Protein AF-0000000076350964 (afdb_homodimer)

Solvent-accessible surface area (backbone atoms only — not comparable to full-atom values): 32636 Å² total; per-residue (Å²): 133,55,27,36,36,35,32,26,42,93,86,40,68,57,58,50,53,31,48,52,53,33,46,73,72,68,48,50,73,46,76,44,36,49,36,33,38,33,79,59,25,40,39,43,32,34,58,46,63,89,16,63,32,38,46,40,35,49,99,55,73,46,49,50,74,41,46,47,18,36,36,52,65,52,48,44,69,62,42,70,72,82,85,52,54,69,58,60,42,51,43,30,43,42,16,29,48,27,35,54,51,16,48,60,70,46,52,95,50,50,51,40,29,45,66,67,39,38,58,60,41,55,20,52,48,29,46,52,30,47,33,25,59,42,67,43,46,57,63,59,36,34,40,28,21,38,46,67,61,52,30,61,71,31,52,94,37,65,22,33,35,39,55,48,41,92,44,34,73,30,88,91,69,41,69,44,69,62,68,75,43,80,44,40,40,87,70,61,48,75,70,39,36,61,22,41,40,36,39,28,54,66,75,70,55,67,33,32,30,44,34,39,32,55,65,90,45,73,49,40,31,32,41,36,57,65,45,76,68,22,66,78,41,52,87,77,43,68,87,50,46,49,59,40,74,45,86,73,54,67,69,57,52,54,26,48,52,49,36,33,57,74,48,60,44,38,33,33,35,28,38,30,33,28,25,82,87,65,49,65,32,49,73,50,58,32,52,72,50,89,55,54,69,50,26,68,67,47,67,46,69,52,52,60,50,50,36,35,56,56,68,64,48,78,126,133,55,28,35,37,36,31,25,43,91,86,41,68,58,57,51,53,30,49,52,54,32,45,74,72,69,48,50,72,46,77,42,37,49,36,32,37,33,80,59,25,40,38,43,33,35,59,45,64,89,17,61,32,39,46,40,34,50,98,56,75,45,46,49,76,40,47,46,19,36,37,52,66,52,50,44,68,62,44,68,71,84,86,52,54,70,59,59,43,51,43,31,43,42,18,29,47,27,36,54,50,16,48,60,69,48,53,94,49,50,52,40,28,45,68,68,36,38,58,59,44,56,20,52,47,30,46,52,31,46,33,26,60,43,66,44,46,57,63,58,35,36,40,28,21,38,48,68,60,52,30,61,72,31,51,94,38,63,24,34,34,41,57,48,41,92,44,35,72,31,90,92,70,41,69,44,66,62,68,75,42,80,43,41,40,87,71,60,47,76,69,41,34,62,22,40,41,39,40,29,55,67,75,71,57,67,34,33,31,45,34,40,33,54,66,90,44,74,50,41,30,30,41,36,56,65,47,76,70,21,65,78,41,53,87,77,45,68,88,52,46,48,58,39,74,44,86,74,55,67,69,57,51,55,26,49,52,49,34,32,58,74,48,59,43,38,33,31,36,28,39,30,34,28,24,82,88,66,50,64,31,50,73,49,59,33,52,71,51,90,56,55,70,50,27,68,69,46,67,47,68,53,53,58,50,51,36,35,56,56,68,64,47,80,128

InterPro domains:
  IPR011761 ATP-grasp fold [PS50975] (128-311)
  IPR026449 ATP-grasp ribosomal peptide maturase, SAV-5884 family [TIGR04187] (4-311)
  IPR048936 MvdD-like, pre-ATP grasp domain [PF21068] (4-116)

Foldseek 3Di:
DAEEEEEADPPDVLVVLLVVVLVVVVHHYDYDALQCPPVQWDDDWDQDPQATWDWTDHVHIDTLVRHAEYEPAHHDQHDDDPPDDPVVRVVRSVCSCCPVLVRNLPRPHHYQARPVLLVQQLFQVVLQVLLVVLPAAAFDKDKDLDLVVVQVVQPAHWWKKADGDPADQDVPRDGDGDDIDIDHSVRRDNVSNVDIIMIGHDAAFQWKWKWKAAALDIWIKTWHAQDPVCRRPVVVCVPRIQIETDDDDPSNSSSVVSSCVVSVHNIWIWMWGQHPVGGTYTRGINSRDDCVVVCVRHVDPPSVSVSCSSVVNDD/DAEEEEEADPPDVLVVLLVVVLVVVVHHYDYDALQCPPVQWDDDWDQDPQATWDWTDHVHIDTLVRHAEYEPAHHDQHDDDPPDDPVVRVVRSVCSCCPVLVRNLPRPHHYQARPVLLVQQLFQVVLQVLLVVLPAAAFDKDKDLDLVVVQVVQPAHWWKKADGDPADQDVPRDGDGDDIDIDHSVRRDNVSNVDIIMIGHDAAFQWKWKWKAAALDIWIKTWGAQDPVCRRPVVVCVPRIQIETDDDDPSNSSSVVSSCVVSVHNIWIWMWGQHPVGGTYTRGINSRDDCVVVCVRHVDPPSVSVSCSSVVNDD

Secondary structure (DSSP, 8-state):
-PEEEEEE-TT-HHHHHHHHHHHHTT-EEEEE-GGGTTTT-EEEEEEETTEEESEEESSSEEEGGGEEEEEEEEPPPP---TTS-HHHHHHHHHHHIIIIIHHHHT--SEEES-HHHHHHHT-HHHHHHHHHHTT-B---EEEES-HHHHHHHHTTS-EEEE--S--EE-GGGPEE-PPPEEE-GGG--GGGGGS-EEEEEPPP-SEEEEEEEETTEEEEEEEE-SSHHHHH-GGG-GGG-EEEE----HHHHHHHHHHHHHHT-SEEEEEEEEPTT--EEEEEEETT---HHHHHHH---HHHHHHHHHHT---/-PEEEEEE-TT-HHHHHHHHHHHHTT-EEEEE-GGGTTTT-EEEEEEETTEEESEEESSSEEEGGGEEEEEEEEPPPP---TTS-HHHHHHHHHHHIIIIIHHHHT--SEEES-HHHHHHHT-HHHHHHHHHHTT-B---EEEES-HHHHHHHHTTS-EEEE--S--EE-GGGPEE-PPPEEE-GGG--GGGGGS-EEEEEPPP-SEEEEEEEETTEEEEEEEE-SSHHHHH-GGG-GGG-EEEE----HHHHHHHHHHHHHHT-SEEEEEEEEPTT--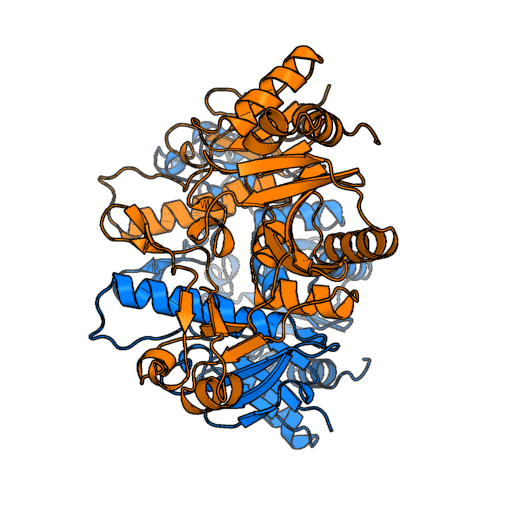EEEEEEETT---HHHHHHH---HHHHHHHHHHT---

Sequence (630 aa):
MGSVLILTGREDLTADAVVEELVKRGETVVRYDTADFPTASRLAASLTGDGWTGPLTGTRTVRLETVKSVWWRRPEEFRTPDDWPGHARALAVSEARSGLLGVLGSLPVRWINHPSRDAAANYKPVQLAVAARCGLCVPRSMITSDPAYARTFMGDDMVVYKGLGGGVLGPGGKRQFLPVVLVSAEQVDDGVSGTAHLFQERVEKAYEVRLTVIGDRMFPVAIHAGSEAALLDWRTDYRSHRYEVASLPPEVEKRVRRLMDELGLFFGALDFAVTPEGRWVFFEVNPNGQWHWLAVRAGVPLVEAMADALQGVAAMGSVLILTGREDLTADAVVEELVKRGETVVRYDTADFPTASRLAASLTGDGWTGPLTGTRTVRLETVKSVWWRRPEEFRTPDDWPGHARALAVSEARSGLLGVLGSLPVRWINHPSRDAAANYKPVQLAVAARCGLCVPRSMITSDPAYARTFMGDDMVVYKGLGGGVLGPGGKRQFLPVVLVSAEQVDDGVSGTAHLFQERVEKAYEVRLTVIGDRMFPVAIHAGSEAALLDWRTDYRSHRYEVASLPPEVEKRVRRLMDELGLFFGALDFAVTPEGRWVFFEVNPNGQWHWLAVRAGVPLVEAMADALQGVAA

Radius of gyration: 25.62 Å; Cα contacts (8 Å, |Δi|>4): 1399; chains: 2; bounding box: 67×74×56 Å

Organism: Streptomyces venezuelae (NCBI:txid54571)

Nearest PDB structures (foldseek):
  9bou-assembly1_A  TM=9.031E-01  e=3.757E-29  Streptomyces coelicolor A3(2)
  5ig9-assembly1_A  TM=8.545E-01  e=1.302E-29  Microcystis aeruginosa MRC
  5ig9-assembly1_B  TM=8.689E-01  e=1.841E-28  Microcystis aeruginosa MRC
  5ig9-assembly3_E  TM=8.505E-01  e=6.381E-29  Microcystis aeruginosa MRC
  5ig9-assembly4_G  TM=8.439E-01  e=4.226E-29  Microcystis aeruginosa MRC

Structure (mmCIF, N/CA/C/O backbone):
data_AF-0000000076350964-model_v1
#
loop_
_entity.id
_entity.type
_entity.pdbx_description
1 polymer 'ATP-grasp domain-containing protein'
#
loop_
_atom_site.group_PDB
_atom_site.id
_atom_site.type_symbol
_atom_site.label_atom_id
_atom_site.label_alt_id
_atom_site.label_comp_id
_atom_site.label_asym_id
_atom_site.label_entity_id
_atom_site.label_seq_id
_atom_site.pdbx_PDB_ins_code
_atom_site.Cartn_x
_atom_site.Cartn_y
_atom_site.Cartn_z
_atom_site.occupancy
_atom_site.B_iso_or_equiv
_atom_site.auth_seq_id
_atom_site.auth_comp_id
_atom_site.auth_asym_id
_atom_site.auth_atom_id
_atom_site.pdbx_PDB_model_num
ATOM 1 N N . MET A 1 1 ? -28.703 -8.211 -11.016 1 67.69 1 MET A N 1
ATOM 2 C CA . MET A 1 1 ? -28.297 -6.918 -10.492 1 67.69 1 MET A CA 1
ATOM 3 C C . MET A 1 1 ? -27.094 -7.07 -9.555 1 67.69 1 MET A C 1
ATOM 5 O O . MET A 1 1 ? -26.969 -8.094 -8.875 1 67.69 1 MET A O 1
ATOM 9 N N . GLY A 1 2 ? -25.938 -6.285 -9.664 1 90.56 2 GLY A N 1
ATOM 10 C CA . GLY A 1 2 ? -24.703 -6.488 -8.93 1 90.56 2 GLY A CA 1
ATOM 11 C C . GLY A 1 2 ? -24.797 -6.105 -7.465 1 90.56 2 GLY A C 1
ATOM 12 O O . GLY A 1 2 ? -25.75 -5.422 -7.059 1 90.56 2 GLY A O 1
ATOM 13 N N . SER A 1 3 ? -24.156 -6.758 -6.598 1 96.88 3 SER A N 1
ATOM 14 C CA . SER A 1 3 ? -24.156 -6.516 -5.16 1 96.88 3 SER A CA 1
ATOM 15 C C . SER A 1 3 ? -23.125 -5.465 -4.766 1 96.88 3 SER A C 1
ATOM 17 O O . SER A 1 3 ? -22.078 -5.363 -5.387 1 96.88 3 SER A O 1
ATOM 19 N N . VAL A 1 4 ? -23.562 -4.645 -3.777 1 98.25 4 VAL A N 1
ATOM 20 C CA . VAL A 1 4 ? -22.625 -3.75 -3.113 1 98.25 4 VAL A CA 1
ATOM 21 C C . VAL A 1 4 ? -22 -4.453 -1.906 1 98.25 4 VAL A C 1
ATOM 23 O O . VAL A 1 4 ? -22.719 -4.957 -1.039 1 98.25 4 VAL A O 1
ATOM 26 N N . LEU A 1 5 ? -20.703 -4.555 -1.91 1 98.5 5 LEU A N 1
ATOM 27 C CA . LEU A 1 5 ? -20 -5.16 -0.792 1 98.5 5 LEU A CA 1
ATOM 28 C C . LEU A 1 5 ? -19.391 -4.09 0.112 1 98.5 5 LEU A C 1
ATOM 30 O O . LEU A 1 5 ? -18.609 -3.25 -0.347 1 98.5 5 LEU A O 1
ATOM 34 N N . ILE A 1 6 ? -19.75 -4.066 1.392 1 98.44 6 ILE A N 1
ATOM 35 C CA . ILE A 1 6 ? -19.25 -3.096 2.359 1 98.44 6 ILE A CA 1
ATOM 36 C C . ILE A 1 6 ? -18.375 -3.799 3.398 1 98.44 6 ILE A C 1
ATOM 38 O O . ILE A 1 6 ? -18.859 -4.637 4.16 1 98.44 6 ILE A O 1
ATOM 42 N N . LEU A 1 7 ? -17.125 -3.488 3.408 1 98.31 7 LEU A N 1
ATOM 43 C CA . LEU A 1 7 ? -16.172 -4.086 4.336 1 98.31 7 LEU A CA 1
ATOM 44 C C . LEU A 1 7 ? -16.016 -3.232 5.59 1 98.31 7 LEU A C 1
ATOM 46 O O . LEU A 1 7 ? -15.328 -2.209 5.57 1 98.31 7 LEU A O 1
ATOM 50 N N . THR A 1 8 ? -16.625 -3.617 6.652 1 97.69 8 THR A N 1
ATOM 51 C CA . THR A 1 8 ? -16.594 -2.865 7.902 1 97.69 8 THR A CA 1
ATOM 52 C C . THR A 1 8 ? -17 -3.75 9.078 1 97.69 8 THR A C 1
ATOM 54 O O . THR A 1 8 ? -17.547 -4.836 8.883 1 97.69 8 THR A O 1
ATOM 57 N N . GLY A 1 9 ? -16.672 -3.27 10.25 1 94.62 9 GLY A N 1
ATOM 58 C CA . GLY A 1 9 ? -17.078 -3.971 11.461 1 94.62 9 GLY A CA 1
ATOM 59 C C . GLY A 1 9 ? -18.562 -3.84 11.75 1 94.62 9 GLY A C 1
ATOM 60 O O . GLY A 1 9 ? -19.266 -3.08 11.086 1 94.62 9 GLY A O 1
ATOM 61 N N . ARG A 1 10 ? -18.969 -4.5 12.828 1 90.38 10 ARG A N 1
ATOM 62 C CA . ARG A 1 10 ? -20.375 -4.605 13.148 1 90.38 10 ARG A CA 1
ATOM 63 C C . ARG A 1 10 ? -20.906 -3.303 13.742 1 90.38 10 ARG A C 1
ATOM 65 O O . ARG A 1 10 ? -22.078 -2.967 13.57 1 90.38 10 ARG A O 1
ATOM 72 N N . GLU A 1 11 ? -20.031 -2.607 14.375 1 92.06 11 GLU A N 1
ATOM 73 C CA . GLU A 1 11 ? -20.469 -1.414 15.094 1 92.06 11 GLU A CA 1
ATOM 74 C C . GLU A 1 11 ? -20.094 -0.146 14.328 1 92.06 11 GLU A C 1
ATOM 76 O O . GLU A 1 11 ? -19.547 0.797 14.906 1 92.06 11 GLU A O 1
ATOM 81 N N . ASP A 1 12 ? -20.438 -0.09 13.086 1 94.75 12 ASP A N 1
ATOM 82 C CA . ASP A 1 12 ? -20.156 1.08 12.258 1 94.75 12 ASP A CA 1
ATOM 83 C C . ASP A 1 12 ? -21.438 1.807 11.883 1 94.75 12 ASP A C 1
ATOM 85 O O . ASP A 1 12 ? -22.094 1.46 10.891 1 94.75 12 ASP A O 1
ATOM 89 N N . LEU A 1 13 ? -21.781 2.873 12.594 1 93.56 13 LEU A N 1
ATOM 90 C CA . LEU A 1 13 ? -23.031 3.602 12.438 1 93.56 13 LEU A CA 1
ATOM 91 C C . LEU A 1 13 ? -23.094 4.285 11.07 1 93.56 13 LEU A C 1
ATOM 93 O O . LEU A 1 13 ? -24.172 4.414 10.492 1 93.56 13 LEU A O 1
ATOM 97 N N . THR A 1 14 ? -21.969 4.77 10.641 1 95.56 14 THR A N 1
ATOM 98 C CA . THR A 1 14 ? -21.922 5.391 9.32 1 95.56 14 THR A CA 1
ATOM 99 C C . THR A 1 14 ? -22.328 4.395 8.242 1 95.56 14 THR A C 1
ATOM 101 O O . THR A 1 14 ? -23.156 4.703 7.383 1 95.56 14 THR A O 1
ATOM 104 N N . ALA A 1 15 ? -21.797 3.197 8.297 1 97.25 15 ALA A N 1
ATOM 105 C CA . ALA A 1 15 ? -22.141 2.15 7.336 1 97.25 15 ALA A CA 1
ATOM 106 C C . ALA A 1 15 ? -23.625 1.769 7.441 1 97.25 15 ALA A C 1
ATOM 108 O O . ALA A 1 15 ? -24.266 1.493 6.43 1 97.25 15 ALA A O 1
ATOM 109 N N . ASP A 1 16 ? -24.156 1.762 8.68 1 97.12 16 ASP A N 1
ATOM 110 C CA . ASP A 1 16 ? -25.562 1.453 8.875 1 97.12 16 ASP A CA 1
ATOM 111 C C . ASP A 1 16 ? -26.453 2.398 8.062 1 97.12 16 ASP A C 1
ATOM 113 O O . ASP A 1 16 ? -27.391 1.96 7.395 1 97.12 16 ASP A O 1
ATOM 117 N N . ALA A 1 17 ? -26.125 3.652 8.156 1 97.12 17 ALA A N 1
ATOM 118 C CA . ALA A 1 17 ? -26.922 4.66 7.465 1 97.12 17 ALA A CA 1
ATOM 119 C C . ALA A 1 17 ? -26.859 4.469 5.953 1 97.12 17 ALA A C 1
ATOM 121 O O . ALA A 1 17 ? -27.891 4.574 5.266 1 97.12 17 ALA A O 1
ATOM 122 N N . VAL A 1 18 ? -25.703 4.16 5.422 1 98.19 18 VAL A N 1
ATOM 123 C CA . VAL A 1 18 ? -25.547 3.984 3.982 1 98.19 18 VAL A CA 1
ATOM 124 C C . VAL A 1 18 ? -26.234 2.701 3.533 1 98.19 18 VAL A C 1
ATOM 126 O O . VAL A 1 18 ? -26.875 2.674 2.482 1 98.19 18 VAL A O 1
ATOM 129 N N . VAL A 1 19 ? -26.141 1.615 4.324 1 97.88 19 VAL A N 1
ATOM 130 C CA . VAL A 1 19 ? -26.797 0.353 4.02 1 97.88 19 VAL A CA 1
ATOM 131 C C . VAL A 1 19 ? -28.312 0.569 3.943 1 97.88 19 VAL A C 1
ATOM 133 O O . VAL A 1 19 ? -28.953 0.115 3 1 97.88 19 VAL A O 1
ATOM 136 N N . GLU A 1 20 ? -28.812 1.251 4.945 1 97.94 20 GLU A N 1
ATOM 137 C CA . GLU A 1 20 ? -30.25 1.531 4.969 1 97.94 20 GLU A CA 1
ATOM 138 C C . GLU A 1 20 ? -30.688 2.275 3.709 1 97.94 20 GLU A C 1
ATOM 140 O O . GLU A 1 20 ? -31.703 1.93 3.098 1 97.94 20 GLU A O 1
ATOM 145 N N . GLU A 1 21 ? -29.953 3.277 3.332 1 98.06 21 GLU A N 1
ATOM 146 C CA . GLU A 1 21 ? -30.266 4.059 2.139 1 98.06 21 GLU A CA 1
ATOM 147 C C . GLU A 1 21 ? -30.203 3.195 0.882 1 98.06 21 GLU A C 1
ATOM 149 O O . GLU A 1 21 ? -31.094 3.275 0.029 1 98.06 21 GLU A O 1
ATOM 154 N N . LEU A 1 22 ? -29.203 2.336 0.747 1 98.19 22 LEU A N 1
ATOM 155 C CA . LEU A 1 22 ? -29.047 1.466 -0.412 1 98.19 22 LEU A CA 1
ATOM 156 C C . LEU A 1 22 ? -30.188 0.46 -0.499 1 98.19 22 LEU A C 1
ATOM 158 O O . LEU A 1 22 ? -30.734 0.215 -1.583 1 98.19 22 LEU A O 1
ATOM 162 N N . VAL A 1 23 ? -30.531 -0.095 0.647 1 97.81 23 VAL A N 1
ATOM 163 C CA . VAL A 1 23 ? -31.609 -1.073 0.694 1 97.81 23 VAL A CA 1
ATOM 164 C C . VAL A 1 23 ? -32.938 -0.406 0.309 1 97.81 23 VAL A C 1
ATOM 166 O O . VAL A 1 23 ? -33.719 -0.966 -0.458 1 97.81 23 VAL A O 1
ATOM 169 N N . LYS A 1 24 ? -33.125 0.736 0.853 1 97.81 24 LYS A N 1
ATOM 170 C CA . LYS A 1 24 ? -34.312 1.517 0.491 1 97.81 24 LYS A CA 1
ATOM 171 C C . LYS A 1 24 ? -34.406 1.716 -1.02 1 97.81 24 LYS A C 1
ATOM 173 O O . LYS A 1 24 ? -35.5 1.733 -1.587 1 97.81 24 LYS A O 1
ATOM 178 N N . ARG A 1 25 ? -33.312 1.861 -1.646 1 97.06 25 ARG A N 1
ATOM 179 C CA . ARG A 1 25 ? -33.25 2.105 -3.084 1 97.06 25 ARG A CA 1
ATOM 180 C C . ARG A 1 25 ? -33.312 0.798 -3.865 1 97.06 25 ARG A C 1
ATOM 182 O O . ARG A 1 25 ? -33.219 0.798 -5.094 1 97.06 25 ARG A O 1
ATOM 189 N N . GLY A 1 26 ? -33.344 -0.32 -3.223 1 96.5 26 GLY A N 1
ATOM 190 C CA . GLY A 1 26 ? -33.531 -1.604 -3.877 1 96.5 26 GLY A CA 1
ATOM 191 C C . GLY A 1 26 ? -32.25 -2.32 -4.191 1 96.5 26 GLY A C 1
ATOM 192 O O . GLY A 1 26 ? -32.219 -3.287 -4.953 1 96.5 26 GLY A O 1
ATOM 193 N N . GLU A 1 27 ? -31.141 -1.86 -3.604 1 96.5 27 GLU A N 1
ATOM 194 C CA . GLU A 1 27 ? -29.859 -2.48 -3.863 1 96.5 27 GLU A CA 1
ATOM 195 C C . GLU A 1 27 ? -29.656 -3.723 -3 1 96.5 27 GLU A C 1
ATOM 197 O O . GLU A 1 27 ? -30.156 -3.791 -1.876 1 96.5 27 GLU A O 1
ATOM 202 N N . THR A 1 28 ? -28.969 -4.703 -3.543 1 97 28 THR A N 1
ATOM 203 C CA . THR A 1 28 ? -28.469 -5.82 -2.75 1 97 28 THR A CA 1
ATOM 204 C C . THR A 1 28 ? -27.141 -5.461 -2.082 1 97 28 THR A C 1
ATOM 206 O O . THR A 1 28 ? -26.172 -5.137 -2.762 1 97 28 THR A O 1
ATOM 209 N N . VAL A 1 29 ? -27.156 -5.5 -0.742 1 97.62 29 VAL A N 1
ATOM 210 C CA . VAL A 1 29 ? -25.984 -5.094 0.022 1 97.62 29 VAL A CA 1
ATOM 211 C C . VAL A 1 29 ? -25.5 -6.262 0.883 1 97.62 29 VAL A C 1
ATOM 213 O O . VAL A 1 29 ? -26.312 -6.953 1.51 1 97.62 29 VAL A O 1
ATOM 216 N N . VAL A 1 30 ? -24.219 -6.504 0.843 1 97.56 30 VAL A N 1
ATOM 217 C CA . VAL A 1 30 ? -23.594 -7.461 1.745 1 97.56 30 VAL A CA 1
ATOM 218 C C . VAL A 1 30 ? -22.547 -6.758 2.604 1 97.56 30 VAL A C 1
ATOM 220 O O . VAL A 1 30 ? -21.578 -6.203 2.08 1 97.56 30 VAL A O 1
ATOM 223 N N . ARG A 1 31 ? -22.766 -6.727 3.889 1 97.25 31 ARG A N 1
ATOM 224 C CA . ARG A 1 31 ? -21.781 -6.266 4.852 1 97.25 31 ARG A CA 1
ATOM 225 C C . ARG A 1 31 ? -20.875 -7.406 5.301 1 97.25 31 ARG A C 1
ATOM 227 O O . ARG A 1 31 ? -21.344 -8.5 5.613 1 97.25 31 ARG A O 1
ATOM 234 N N . TYR A 1 32 ? -19.578 -7.203 5.273 1 97.69 32 TYR A N 1
ATOM 235 C CA . TYR A 1 32 ? -18.625 -8.242 5.617 1 97.69 32 TYR A CA 1
ATOM 236 C C . TYR A 1 32 ? -17.484 -7.684 6.477 1 97.69 32 TYR A C 1
ATOM 238 O O . TYR A 1 32 ? -16.938 -6.625 6.176 1 97.69 32 TYR A O 1
ATOM 246 N N . ASP A 1 33 ? -17.172 -8.352 7.582 1 97.38 33 ASP A N 1
ATOM 247 C CA . ASP A 1 33 ? -16.047 -8.016 8.445 1 97.38 33 ASP A CA 1
ATOM 248 C C . ASP A 1 33 ? -14.906 -9.023 8.281 1 97.38 33 ASP A C 1
ATOM 250 O O . ASP A 1 33 ? -15.094 -10.219 8.5 1 97.38 33 ASP A O 1
ATOM 254 N N . THR A 1 34 ? -13.703 -8.57 7.977 1 96.19 34 THR A N 1
ATOM 255 C CA . THR A 1 34 ? -12.555 -9.445 7.777 1 96.19 34 THR A CA 1
ATOM 256 C C . THR A 1 34 ? -12.242 -10.227 9.047 1 96.19 34 THR A C 1
ATOM 258 O O . THR A 1 34 ? -11.68 -11.32 8.984 1 96.19 34 THR A O 1
ATOM 261 N N . ALA A 1 35 ? -12.648 -9.703 10.188 1 94.75 35 ALA A N 1
ATOM 262 C CA . ALA A 1 35 ? -12.422 -10.383 11.461 1 94.75 35 ALA A CA 1
ATOM 263 C C . ALA A 1 35 ? -13.148 -11.727 11.5 1 94.75 35 ALA A C 1
ATOM 265 O O . ALA A 1 35 ? -12.82 -12.602 12.305 1 94.75 35 ALA A O 1
ATOM 266 N N . ASP A 1 36 ? -14.141 -11.844 10.641 1 95.44 36 ASP A N 1
ATOM 267 C CA . ASP A 1 36 ? -14.906 -13.078 10.594 1 95.44 36 ASP A CA 1
ATOM 268 C C . ASP A 1 36 ? -14.117 -14.188 9.898 1 95.44 36 ASP A C 1
ATOM 270 O O . ASP A 1 36 ? -14.469 -15.367 10.008 1 95.44 36 ASP A O 1
ATOM 274 N N . PHE A 1 37 ? -13.125 -13.836 9.156 1 95.94 37 PHE A N 1
ATOM 275 C CA . PHE A 1 37 ? -12.344 -14.805 8.406 1 95.94 37 PHE A CA 1
ATOM 276 C C . PHE A 1 37 ? -11.148 -15.281 9.219 1 95.94 37 PHE A C 1
ATOM 278 O O . PHE A 1 37 ? -10.398 -14.469 9.766 1 95.94 37 PHE A O 1
ATOM 285 N N . PRO A 1 38 ? -10.891 -16.516 9.359 1 92.25 38 PRO A N 1
ATOM 286 C CA . PRO A 1 38 ? -11.633 -17.609 8.711 1 92.25 38 PRO A CA 1
ATOM 287 C C . PRO A 1 38 ? -12.609 -18.312 9.656 1 92.25 38 PRO A C 1
ATOM 289 O O . PRO A 1 38 ? -13.273 -19.266 9.266 1 92.25 38 PRO A O 1
ATOM 292 N N . THR A 1 39 ? -12.719 -17.812 10.844 1 90.62 39 THR A N 1
ATOM 293 C CA . THR A 1 39 ? -13.406 -18.578 11.883 1 90.62 39 THR A CA 1
ATOM 294 C C . THR A 1 39 ? -14.914 -18.547 11.664 1 90.62 39 THR A C 1
ATOM 296 O O . THR A 1 39 ? -15.602 -19.547 11.898 1 90.62 39 THR A O 1
ATOM 299 N N . ALA A 1 40 ? -15.438 -17.453 11.188 1 94 40 ALA A N 1
ATOM 300 C CA . ALA A 1 40 ? -16.875 -17.312 11.023 1 94 40 ALA A CA 1
ATOM 301 C C . ALA A 1 40 ? -17.25 -17.031 9.57 1 94 40 ALA A C 1
ATOM 303 O O . ALA A 1 40 ? -18.359 -16.578 9.281 1 94 40 ALA A O 1
ATOM 304 N N . SER A 1 41 ? -16.344 -17.203 8.68 1 96.5 41 SER A N 1
ATOM 305 C CA . SER A 1 41 ? -16.594 -17.031 7.25 1 96.5 41 SER A CA 1
ATOM 306 C C . SER A 1 41 ? -15.68 -17.938 6.426 1 96.5 41 SER A C 1
ATOM 308 O O . SER A 1 41 ? -14.727 -18.516 6.953 1 96.5 41 SER A O 1
ATOM 310 N N . ARG A 1 42 ? -16.031 -18.141 5.145 1 97.19 42 ARG A N 1
ATOM 311 C CA . ARG A 1 42 ? -15.289 -18.984 4.223 1 97.19 42 ARG A CA 1
ATOM 312 C C . ARG A 1 42 ? -15.156 -18.328 2.854 1 97.19 42 ARG A C 1
ATOM 314 O O . ARG A 1 42 ? -16.031 -17.562 2.441 1 97.19 42 ARG A O 1
ATOM 321 N N . LEU A 1 43 ? -14.094 -18.609 2.271 1 98.56 43 LEU A N 1
ATOM 322 C CA . LEU A 1 43 ? -13.836 -18.172 0.903 1 98.56 43 LEU A CA 1
ATOM 323 C C . LEU A 1 43 ? -13.578 -19.375 -0.007 1 98.56 43 LEU A C 1
ATOM 325 O O . LEU A 1 43 ? -12.859 -20.312 0.372 1 98.56 43 LEU A O 1
ATOM 329 N N . ALA A 1 44 ? -14.156 -19.391 -1.112 1 98.62 44 ALA A N 1
ATOM 330 C CA . ALA A 1 44 ? -13.836 -20.328 -2.191 1 98.62 44 ALA A CA 1
ATOM 331 C C . ALA A 1 44 ? -13.797 -19.609 -3.539 1 98.62 44 ALA A C 1
ATOM 333 O O . ALA A 1 44 ? -14.82 -19.484 -4.215 1 98.62 44 ALA A O 1
ATOM 334 N N . ALA A 1 45 ? -12.664 -19.219 -3.941 1 98.75 45 ALA A N 1
ATOM 335 C CA . ALA A 1 45 ? -12.484 -18.406 -5.145 1 98.75 45 ALA A CA 1
ATOM 336 C C . ALA A 1 45 ? -11.703 -19.172 -6.207 1 98.75 45 ALA A C 1
ATOM 338 O O . ALA A 1 45 ? -10.594 -19.641 -5.949 1 98.75 45 ALA A O 1
ATOM 339 N N . SER A 1 46 ? -12.234 -19.281 -7.332 1 98.56 46 SER A N 1
ATOM 340 C CA . SER A 1 46 ? -11.57 -19.875 -8.492 1 98.56 46 SER A CA 1
ATOM 341 C C . SER A 1 46 ? -11.172 -18.812 -9.5 1 98.56 46 SER A C 1
ATOM 343 O O . SER A 1 46 ? -11.914 -17.859 -9.734 1 98.56 46 SER A O 1
ATOM 345 N N . LEU A 1 47 ? -10.031 -19.016 -10.055 1 98.12 47 LEU A N 1
ATOM 346 C CA . LEU A 1 47 ? -9.539 -18.031 -11.023 1 98.12 47 LEU A CA 1
ATOM 347 C C . LEU A 1 47 ? -10.102 -18.297 -12.414 1 98.12 47 LEU A C 1
ATOM 349 O O . LEU A 1 47 ? -10.055 -19.438 -12.891 1 98.12 47 LEU A O 1
ATOM 353 N N . THR A 1 48 ? -10.641 -17.297 -13.078 1 94.06 48 THR A N 1
ATOM 354 C CA . THR A 1 48 ? -11.109 -17.312 -14.461 1 94.06 48 THR A CA 1
ATOM 355 C C . THR A 1 48 ? -10.414 -16.234 -15.281 1 94.06 48 THR A C 1
ATOM 357 O O . THR A 1 48 ? -9.562 -15.5 -14.766 1 94.06 48 THR A O 1
ATOM 360 N N . GLY A 1 49 ? -10.68 -16.109 -16.516 1 91.56 49 GLY A N 1
ATOM 361 C CA . GLY A 1 49 ? -10.125 -15.062 -17.359 1 91.56 49 GLY A CA 1
ATOM 362 C C . GLY A 1 49 ? -10.508 -13.664 -16.922 1 91.56 49 GLY A C 1
ATOM 363 O O . GLY A 1 49 ? -9.812 -12.695 -17.219 1 91.56 49 GLY A O 1
ATOM 364 N N . ASP A 1 50 ? -11.578 -13.555 -16.141 1 90.62 50 ASP A N 1
ATOM 365 C CA . ASP A 1 50 ? -12.086 -12.258 -15.719 1 90.62 50 ASP A CA 1
ATOM 366 C C . ASP A 1 50 ? -11.703 -11.969 -14.266 1 90.62 50 ASP A C 1
ATOM 368 O O . ASP A 1 50 ? -12.039 -10.906 -13.734 1 90.62 50 ASP A O 1
ATOM 372 N N . GLY A 1 51 ? -10.992 -12.961 -13.734 1 95.38 51 GLY A N 1
ATOM 373 C CA . GLY A 1 51 ? -10.617 -12.789 -12.344 1 95.38 51 GLY A CA 1
ATOM 374 C C . GLY A 1 51 ? -11.18 -13.859 -11.438 1 95.38 51 GLY A C 1
ATOM 375 O O . GLY A 1 51 ? -11.492 -14.961 -11.891 1 95.38 51 GLY A O 1
ATOM 376 N N . TRP A 1 52 ? -11.258 -13.57 -10.18 1 98.19 52 TRP A N 1
ATOM 377 C CA . TRP A 1 52 ? -11.703 -14.539 -9.18 1 98.19 52 TRP A CA 1
ATOM 378 C C . TRP A 1 52 ? -13.227 -14.602 -9.117 1 98.19 52 TRP A C 1
ATOM 380 O O . TRP A 1 52 ? -13.891 -13.562 -9.07 1 98.19 52 TRP A O 1
ATOM 390 N N . THR A 1 53 ? -13.719 -15.82 -9.117 1 98.25 53 THR A N 1
ATOM 391 C CA . THR A 1 53 ? -15.156 -16.062 -9 1 98.25 53 THR A CA 1
ATOM 392 C C . THR A 1 53 ? -15.445 -17.094 -7.914 1 98.25 53 THR A C 1
ATOM 394 O O . THR A 1 53 ? -14.602 -17.953 -7.625 1 98.25 53 THR A O 1
ATOM 397 N N . GLY A 1 54 ? -16.594 -17 -7.32 1 98.31 54 GLY A N 1
ATOM 398 C CA . GLY A 1 54 ? -17 -17.953 -6.293 1 98.31 54 GLY A CA 1
ATOM 399 C C . GLY A 1 54 ? -17.578 -17.281 -5.062 1 98.31 54 GLY A C 1
ATOM 400 O O . GLY A 1 54 ? -17.719 -16.062 -5.02 1 98.31 54 GLY A O 1
ATOM 401 N N . PRO A 1 55 ? -17.891 -18.062 -4.074 1 98.44 55 PRO A N 1
ATOM 402 C CA . PRO A 1 55 ? -18.609 -17.531 -2.916 1 98.44 55 PRO A CA 1
ATOM 403 C C . PRO A 1 55 ? -17.688 -17.016 -1.817 1 98.44 55 PRO A C 1
ATOM 405 O O . PRO A 1 55 ? -16.641 -17.625 -1.559 1 98.44 55 PRO A O 1
ATOM 408 N N . LEU A 1 56 ? -17.953 -15.93 -1.278 1 98.38 56 LEU A N 1
ATOM 409 C CA . LEU A 1 56 ? -17.547 -15.461 0.043 1 98.38 56 LEU A CA 1
ATOM 410 C C . LEU A 1 56 ? -18.703 -15.57 1.033 1 98.38 56 LEU A C 1
ATOM 412 O O . LEU A 1 56 ? -19.703 -14.867 0.9 1 98.38 56 LEU A O 1
ATOM 416 N N . THR A 1 57 ? -18.5 -16.469 1.976 1 96.88 57 THR A N 1
ATOM 417 C CA . THR A 1 57 ? -19.625 -16.797 2.859 1 96.88 57 THR A CA 1
ATOM 418 C C . THR A 1 57 ? -19.328 -16.328 4.285 1 96.88 57 THR A C 1
ATOM 420 O O . THR A 1 57 ? -18.359 -16.75 4.898 1 96.88 57 THR A O 1
ATOM 423 N N . GLY A 1 58 ? -20.047 -15.406 4.785 1 93.69 58 GLY A N 1
ATOM 424 C CA . GLY A 1 58 ? -20.141 -15.008 6.18 1 93.69 58 GLY A CA 1
ATOM 425 C C . GLY A 1 58 ? -21.531 -15.148 6.754 1 93.69 58 GLY A C 1
ATOM 426 O O . GLY A 1 58 ? -22.141 -16.219 6.648 1 93.69 58 GLY A O 1
ATOM 427 N N . THR A 1 59 ? -22.031 -14.078 7.41 1 90.88 59 THR A N 1
ATOM 428 C CA . THR A 1 59 ? -23.438 -14.07 7.809 1 90.88 59 THR A CA 1
ATOM 429 C C . THR A 1 59 ? -24.344 -14.141 6.586 1 90.88 59 THR A C 1
ATOM 431 O O . THR A 1 59 ? -25.391 -14.781 6.629 1 90.88 59 THR A O 1
ATOM 434 N N . ARG A 1 60 ? -23.875 -13.516 5.562 1 93.31 60 ARG A N 1
ATOM 435 C CA . ARG A 1 60 ? -24.469 -13.633 4.238 1 93.31 60 ARG A CA 1
ATOM 436 C C . ARG A 1 60 ? -23.453 -14.109 3.213 1 93.31 60 ARG A C 1
ATOM 438 O O . ARG A 1 60 ? -22.234 -14.047 3.463 1 93.31 60 ARG A O 1
ATOM 445 N N . THR A 1 61 ? -23.969 -14.656 2.166 1 96.31 61 THR A N 1
ATOM 446 C CA . THR A 1 61 ? -23.094 -15.102 1.096 1 96.31 61 THR A CA 1
ATOM 447 C C . THR A 1 61 ? -23.172 -14.164 -0.103 1 96.31 61 THR A C 1
ATOM 449 O O . THR A 1 61 ? -24.266 -13.719 -0.478 1 96.31 61 THR A O 1
ATOM 452 N N . VAL A 1 62 ? -22.078 -13.812 -0.654 1 97.81 62 VAL A N 1
ATOM 453 C CA . VAL A 1 62 ? -22.031 -13.078 -1.911 1 97.81 62 VAL A CA 1
ATOM 454 C C . VAL A 1 62 ? -21.109 -13.805 -2.896 1 97.81 62 VAL A C 1
ATOM 456 O O . VAL A 1 62 ? -20.094 -14.383 -2.502 1 97.81 62 VAL A O 1
ATOM 459 N N . ARG A 1 63 ? -21.531 -13.844 -4.129 1 98.19 63 ARG A N 1
ATOM 460 C CA . ARG A 1 63 ? -20.641 -14.344 -5.18 1 98.19 63 ARG A CA 1
ATOM 461 C C . ARG A 1 63 ? -19.766 -13.219 -5.73 1 98.19 63 ARG A C 1
ATOM 463 O O . ARG A 1 63 ? -20.266 -12.148 -6.082 1 98.19 63 ARG A O 1
ATOM 470 N N . LEU A 1 64 ? -18.516 -13.469 -5.789 1 98.38 64 LEU A N 1
ATOM 471 C CA . LEU A 1 64 ? -17.547 -12.445 -6.133 1 98.38 64 LEU A CA 1
ATOM 472 C C . LEU A 1 64 ? -17.844 -11.844 -7.5 1 98.38 64 LEU A C 1
ATOM 474 O O . LEU A 1 64 ? -17.688 -10.641 -7.699 1 98.38 64 LEU A O 1
ATOM 478 N N . GLU A 1 65 ? -18.25 -12.617 -8.484 1 97.25 65 GLU A N 1
ATOM 479 C CA . GLU A 1 65 ? -18.5 -12.172 -9.852 1 97.25 65 GLU A CA 1
ATOM 480 C C . GLU A 1 65 ? -19.734 -11.289 -9.93 1 97.25 65 GLU A C 1
ATOM 482 O O . GLU A 1 65 ? -19.984 -10.648 -10.953 1 97.25 65 GLU A O 1
ATOM 487 N N . THR A 1 66 ? -20.547 -11.219 -8.805 1 97.62 66 THR A N 1
ATOM 488 C CA . THR A 1 66 ? -21.75 -10.406 -8.82 1 97.62 66 THR A CA 1
ATOM 489 C C . THR A 1 66 ? -21.516 -9.07 -8.117 1 97.62 66 THR A C 1
ATOM 491 O O . THR A 1 66 ? -22.375 -8.203 -8.125 1 97.62 66 THR A O 1
ATOM 494 N N . VAL A 1 67 ? -20.375 -8.875 -7.543 1 98.06 67 VAL A N 1
ATOM 495 C CA . VAL A 1 67 ? -20.078 -7.637 -6.84 1 98.06 67 VAL A CA 1
ATOM 496 C C . VAL A 1 67 ? -19.859 -6.512 -7.848 1 98.06 67 VAL A C 1
ATOM 498 O O . VAL A 1 67 ? -19.094 -6.664 -8.805 1 98.06 67 VAL A O 1
ATOM 501 N N . LYS A 1 68 ? -20.484 -5.383 -7.641 1 97.5 68 LYS A N 1
ATOM 502 C CA . LYS A 1 68 ? -20.344 -4.285 -8.594 1 97.5 68 LYS A CA 1
ATOM 503 C C . LYS A 1 68 ? -19.516 -3.145 -8 1 97.5 68 LYS A C 1
ATOM 505 O O . LYS A 1 68 ? -18.969 -2.326 -8.734 1 97.5 68 LYS A O 1
ATOM 510 N N . SER A 1 69 ? -19.516 -3.016 -6.672 1 98.25 69 SER A N 1
ATOM 511 C CA . SER A 1 69 ? -18.719 -2.006 -5.98 1 98.25 69 SER A CA 1
ATOM 512 C C . SER A 1 69 ? -18.359 -2.453 -4.566 1 98.25 69 SER A C 1
ATOM 514 O O . SER A 1 69 ? -19.047 -3.309 -3.994 1 98.25 69 SER A O 1
ATOM 516 N N . VAL A 1 70 ? -17.281 -1.938 -4.098 1 98.62 70 VAL A N 1
ATOM 517 C CA . VAL A 1 70 ? -16.812 -2.289 -2.762 1 98.62 70 VAL A CA 1
ATOM 518 C C . VAL A 1 70 ? -16.5 -1.018 -1.979 1 98.62 70 VAL A C 1
ATOM 520 O O . VAL A 1 70 ? -15.805 -0.128 -2.484 1 98.62 70 VAL A O 1
ATOM 523 N N . TRP A 1 71 ? -17.047 -0.869 -0.789 1 98.69 71 TRP A N 1
ATOM 524 C CA . TRP A 1 71 ? -16.688 0.189 0.149 1 98.69 71 TRP A CA 1
ATOM 525 C C . TRP A 1 71 ? -15.734 -0.333 1.219 1 98.69 71 TRP A C 1
ATOM 527 O O . TRP A 1 71 ? -16.141 -1.089 2.105 1 98.69 71 TRP A O 1
ATOM 537 N N . TRP A 1 72 ? -14.445 0.017 1.046 1 98.25 72 TRP A N 1
ATOM 538 C CA . TRP A 1 72 ? -13.469 -0.236 2.094 1 98.25 72 TRP A CA 1
ATOM 539 C C . TRP A 1 72 ? -13.609 0.766 3.234 1 98.25 72 TRP A C 1
ATOM 541 O O . TRP A 1 72 ? -13.109 1.888 3.152 1 98.25 72 TRP A O 1
ATOM 551 N N . ARG A 1 73 ? -14.211 0.311 4.273 1 97.25 73 ARG A N 1
ATOM 552 C CA . ARG A 1 73 ? -14.594 1.25 5.324 1 97.25 73 ARG A CA 1
ATOM 553 C C . ARG A 1 73 ? -13.758 1.034 6.582 1 97.25 73 ARG A C 1
ATOM 555 O O . ARG A 1 73 ? -12.703 1.647 6.746 1 97.25 73 ARG A O 1
ATOM 562 N N . ARG A 1 74 ? -14.062 0.08 7.398 1 95.12 74 ARG A N 1
ATOM 563 C CA . ARG A 1 74 ? -13.336 -0.158 8.641 1 95.12 74 ARG A CA 1
ATOM 564 C C . ARG A 1 74 ? -13.43 -1.62 9.062 1 95.12 74 ARG A C 1
ATOM 566 O O . ARG A 1 74 ? -13.875 -1.925 10.172 1 95.12 74 ARG A O 1
ATOM 573 N N . PRO A 1 75 ? -12.914 -2.475 8.188 1 95.56 75 PRO A N 1
ATOM 574 C CA . PRO A 1 75 ? -12.914 -3.869 8.633 1 95.56 75 PRO A CA 1
ATOM 575 C C . PRO A 1 75 ? -11.953 -4.113 9.797 1 95.56 75 PRO A C 1
ATOM 577 O O . PRO A 1 75 ? -10.945 -3.412 9.93 1 95.56 75 PRO A O 1
ATOM 580 N N . GLU A 1 76 ? -12.289 -4.992 10.617 1 94.19 76 GLU A N 1
ATOM 581 C CA . GLU A 1 76 ? -11.445 -5.332 11.758 1 94.19 76 GLU A CA 1
ATOM 582 C C . GLU A 1 76 ? -10.336 -6.297 11.352 1 94.19 76 GLU A C 1
ATOM 584 O O . GLU A 1 76 ? -10.383 -6.891 10.273 1 94.19 76 GLU A O 1
ATOM 589 N N . GLU A 1 77 ? -9.367 -6.402 12.227 1 91.38 77 GLU A N 1
ATOM 590 C CA . GLU A 1 77 ? -8.25 -7.305 11.984 1 91.38 77 GLU A CA 1
ATOM 591 C C . GLU A 1 77 ? -8.703 -8.766 11.992 1 91.38 77 GLU A C 1
ATOM 593 O O . GLU A 1 77 ? -9.609 -9.133 12.742 1 91.38 77 GLU A O 1
ATOM 598 N N . PHE A 1 78 ? -8.016 -9.555 11.195 1 93.81 78 PHE A N 1
ATOM 599 C CA . PHE A 1 78 ? -8.273 -10.992 11.156 1 93.81 78 PHE A CA 1
ATOM 600 C C . PHE A 1 78 ? -8.117 -11.609 12.539 1 93.81 78 PHE A C 1
ATOM 602 O O . PHE A 1 78 ? -7.195 -11.258 13.281 1 93.81 78 PHE A O 1
ATOM 609 N N . ARG A 1 79 ? -8.992 -12.477 12.859 1 90.38 79 ARG A N 1
ATOM 610 C CA . ARG A 1 79 ? -8.945 -13.117 14.164 1 90.38 79 ARG A CA 1
ATOM 611 C C . ARG A 1 79 ? -8.68 -14.617 14.023 1 90.38 79 ARG A C 1
ATOM 613 O O . ARG A 1 79 ? -9.172 -15.258 13.094 1 90.38 79 ARG A O 1
ATOM 620 N N . THR A 1 80 ? -7.859 -15.117 14.875 1 89.88 80 THR A N 1
ATOM 621 C CA . THR A 1 80 ? -7.582 -16.547 15 1 89.88 80 THR A CA 1
ATOM 622 C C . THR A 1 80 ? -7.957 -17.047 16.391 1 89.88 80 THR A C 1
ATOM 624 O O . THR A 1 80 ? -8.117 -16.266 17.328 1 89.88 80 THR A O 1
ATOM 627 N N . PRO A 1 81 ? -8.094 -18.328 16.516 1 89.44 81 PRO A N 1
ATOM 628 C CA . PRO A 1 81 ? -8.359 -18.859 17.859 1 89.44 81 PRO A CA 1
ATOM 629 C C . PRO A 1 81 ? -7.273 -18.484 18.859 1 89.44 81 PRO A C 1
ATOM 631 O O . PRO A 1 81 ? -6.082 -18.531 18.547 1 89.44 81 PRO A O 1
ATOM 634 N N . ASP A 1 82 ? -7.688 -18.234 20.047 1 87.44 82 ASP A N 1
ATOM 635 C CA . ASP A 1 82 ? -6.785 -17.719 21.078 1 87.44 82 ASP A CA 1
ATOM 636 C C . ASP A 1 82 ? -5.848 -18.828 21.578 1 87.44 82 ASP A C 1
ATOM 638 O O . ASP A 1 82 ? -4.785 -18.531 22.125 1 87.44 82 ASP A O 1
ATOM 642 N N . ASP A 1 83 ? -6.234 -19.984 21.422 1 91.31 83 ASP A N 1
ATOM 643 C CA . ASP A 1 83 ? -5.465 -21.078 21.984 1 91.31 83 ASP A CA 1
ATOM 644 C C . ASP A 1 83 ? -4.34 -21.5 21.047 1 91.31 83 ASP A C 1
ATOM 646 O O . ASP A 1 83 ? -3.525 -22.375 21.391 1 91.31 83 ASP A O 1
ATOM 650 N N . TRP A 1 84 ? -4.27 -20.922 19.859 1 90.06 84 TRP A N 1
ATOM 651 C CA . TRP A 1 84 ? -3.17 -21.219 18.953 1 90.06 84 TRP A CA 1
ATOM 652 C C . TRP A 1 84 ? -1.865 -20.609 19.453 1 90.06 84 TRP A C 1
ATOM 654 O O . TRP A 1 84 ? -1.869 -19.547 20.078 1 90.06 84 TRP A O 1
ATOM 664 N N . PRO A 1 85 ? -0.729 -21.328 19.188 1 88.81 85 PRO A N 1
ATOM 665 C CA . PRO A 1 85 ? 0.564 -20.688 19.453 1 88.81 85 PRO A CA 1
ATOM 666 C C . PRO A 1 85 ? 0.77 -19.406 18.641 1 88.81 85 PRO A C 1
ATOM 668 O O . PRO A 1 85 ? 0.259 -19.297 17.531 1 88.81 85 PRO A O 1
ATOM 671 N N . GLY A 1 86 ? 1.543 -18.484 19.234 1 85.25 86 GLY A N 1
ATOM 672 C CA . GLY A 1 86 ? 1.752 -17.172 18.641 1 85.25 86 GLY A CA 1
ATOM 673 C C . GLY A 1 86 ? 2.209 -17.234 17.203 1 85.25 86 GLY A C 1
ATOM 674 O O . GLY A 1 86 ? 1.676 -16.516 16.344 1 85.25 86 GLY A O 1
ATOM 675 N N . HIS A 1 87 ? 3.127 -18.094 16.906 1 85.88 87 HIS A N 1
ATOM 676 C CA . HIS A 1 87 ? 3.67 -18.172 15.562 1 85.88 87 HIS A CA 1
ATOM 677 C C . HIS A 1 87 ? 2.629 -18.703 14.578 1 85.88 87 HIS A C 1
ATOM 679 O O . HIS A 1 87 ? 2.592 -18.281 13.422 1 85.88 87 HIS A O 1
ATOM 685 N N . ALA A 1 88 ? 1.861 -19.609 15.008 1 87.94 88 ALA A N 1
ATOM 686 C CA . ALA A 1 88 ? 0.797 -20.156 14.172 1 87.94 88 ALA A CA 1
ATOM 687 C C . ALA A 1 88 ? -0.266 -19.109 13.883 1 87.94 88 ALA A C 1
ATOM 689 O O . ALA A 1 88 ? -0.778 -19.016 12.766 1 87.94 88 ALA A O 1
ATOM 690 N N . ARG A 1 89 ? -0.542 -18.297 14.875 1 90.06 89 ARG A N 1
ATOM 691 C CA . ARG A 1 89 ? -1.507 -17.219 14.695 1 90.06 89 ARG A CA 1
ATOM 692 C C . ARG A 1 89 ? -1.001 -16.188 13.688 1 90.06 89 ARG A C 1
ATOM 694 O O . ARG A 1 89 ? -1.742 -15.766 12.797 1 90.06 89 ARG A O 1
ATOM 701 N N . ALA A 1 90 ? 0.267 -15.844 13.836 1 88.69 90 ALA A N 1
ATOM 702 C CA . ALA A 1 90 ? 0.866 -14.852 12.945 1 88.69 90 ALA A CA 1
ATOM 703 C C . ALA A 1 90 ? 0.851 -15.328 11.5 1 88.69 90 ALA A C 1
ATOM 705 O O . ALA A 1 90 ? 0.546 -14.562 10.586 1 88.69 90 ALA A O 1
ATOM 706 N N . LEU A 1 91 ? 1.146 -16.578 11.344 1 90.25 91 LEU A N 1
ATOM 707 C CA . LEU A 1 91 ? 1.142 -17.156 10 1 90.25 91 LEU A CA 1
ATOM 708 C C . LEU A 1 91 ? -0.269 -17.172 9.422 1 90.25 91 LEU A C 1
ATOM 710 O O . LEU A 1 91 ? -0.472 -16.797 8.266 1 90.25 91 LEU A O 1
ATOM 714 N N . ALA A 1 92 ? -1.206 -17.578 10.227 1 92.62 92 ALA A N 1
ATOM 715 C CA . ALA A 1 92 ? -2.594 -17.641 9.773 1 92.62 92 ALA A CA 1
ATOM 716 C C . ALA A 1 92 ? -3.113 -16.266 9.375 1 92.62 92 ALA A C 1
ATOM 718 O O . ALA A 1 92 ? -3.797 -16.125 8.359 1 92.62 92 ALA A O 1
ATOM 719 N N . VAL A 1 93 ? -2.793 -15.312 10.141 1 93.25 93 VAL A N 1
ATOM 720 C CA . VAL A 1 93 ? -3.23 -13.945 9.867 1 93.25 93 VAL A CA 1
ATOM 721 C C . VAL A 1 93 ? -2.578 -13.445 8.578 1 93.25 93 VAL A C 1
ATOM 723 O O . VAL A 1 93 ? -3.238 -12.82 7.742 1 93.25 93 VAL A O 1
ATOM 726 N N . SER A 1 94 ? -1.32 -13.758 8.43 1 93.38 94 SER A N 1
ATOM 727 C CA . SER A 1 94 ? -0.599 -13.359 7.227 1 93.38 94 SER A CA 1
ATOM 728 C C . SER A 1 94 ? -1.217 -13.977 5.98 1 93.38 94 SER A C 1
ATOM 730 O O . SER A 1 94 ? -1.44 -13.289 4.984 1 93.38 94 SER A O 1
ATOM 732 N N . GLU A 1 95 ? -1.501 -15.219 6.062 1 95.38 95 GLU A N 1
ATOM 733 C CA . GLU A 1 95 ? -2.109 -15.93 4.941 1 95.38 95 GLU A CA 1
ATOM 734 C C . GLU A 1 95 ? -3.518 -15.414 4.66 1 95.38 95 GLU A C 1
ATOM 736 O O . GLU A 1 95 ? -3.902 -15.242 3.502 1 95.38 95 GLU A O 1
ATOM 741 N N . ALA A 1 96 ? -4.258 -15.172 5.707 1 96.19 96 ALA A N 1
ATOM 742 C CA . ALA A 1 96 ? -5.609 -14.648 5.566 1 96.19 96 ALA A CA 1
ATOM 743 C C . ALA A 1 96 ? -5.598 -13.281 4.891 1 96.19 96 ALA A C 1
ATOM 745 O O . ALA A 1 96 ? -6.398 -13.016 3.988 1 96.19 96 ALA A O 1
ATOM 746 N N . ARG A 1 97 ? -4.738 -12.5 5.301 1 95.38 97 ARG A N 1
ATOM 747 C CA . ARG A 1 97 ? -4.617 -11.164 4.73 1 95.38 97 ARG A CA 1
ATOM 748 C C . ARG A 1 97 ? -4.262 -11.227 3.25 1 95.38 97 ARG A C 1
ATOM 750 O O . ARG A 1 97 ? -4.957 -10.648 2.414 1 95.38 97 ARG A O 1
ATOM 757 N N . SER A 1 98 ? -3.23 -11.969 2.969 1 96.19 98 SER A N 1
ATOM 758 C CA . SER A 1 98 ? -2.787 -12.094 1.583 1 96.19 98 SER A CA 1
ATOM 759 C C . SER A 1 98 ? -3.867 -12.719 0.711 1 96.19 98 SER A C 1
ATOM 761 O O . SER A 1 98 ? -4.07 -12.305 -0.432 1 96.19 98 SER A O 1
ATOM 763 N N . GLY A 1 99 ? -4.496 -13.664 1.232 1 97.69 99 GLY A N 1
ATOM 764 C CA . GLY A 1 99 ? -5.492 -14.391 0.462 1 97.69 99 GLY A CA 1
ATOM 765 C C . GLY A 1 99 ? -6.785 -13.617 0.282 1 97.69 99 GLY A C 1
ATOM 766 O O . GLY A 1 99 ? -7.184 -13.312 -0.845 1 97.69 99 GLY A O 1
ATOM 767 N N . LEU A 1 100 ? -7.426 -13.305 1.403 1 98.06 100 LEU A N 1
ATOM 768 C CA . LEU A 1 100 ? -8.742 -12.68 1.339 1 98.06 100 LEU A CA 1
ATOM 769 C C . LEU A 1 100 ? -8.648 -11.273 0.757 1 98.06 100 LEU A C 1
ATOM 771 O O . LEU A 1 100 ? -9.375 -10.938 -0.181 1 98.06 100 LEU A O 1
ATOM 775 N N . LEU A 1 101 ? -7.758 -10.492 1.261 1 97.12 101 LEU A N 1
ATOM 776 C CA . LEU A 1 101 ? -7.645 -9.133 0.758 1 97.12 101 LEU A CA 1
ATOM 777 C C . LEU A 1 101 ? -7.055 -9.117 -0.648 1 97.12 101 LEU A C 1
ATOM 779 O O . LEU A 1 101 ? -7.371 -8.227 -1.447 1 97.12 101 LEU A O 1
ATOM 783 N N . GLY A 1 102 ? -6.215 -10.078 -0.936 1 97.88 102 GLY A N 1
ATOM 784 C CA . GLY A 1 102 ? -5.734 -10.203 -2.303 1 97.88 102 GLY A CA 1
ATOM 785 C C . GLY A 1 102 ? -6.844 -10.492 -3.299 1 97.88 102 GLY A C 1
ATOM 786 O O . GLY A 1 102 ? -6.922 -9.859 -4.352 1 97.88 102 GLY A O 1
ATOM 787 N N . VAL A 1 103 ? -7.684 -11.43 -2.969 1 98.5 103 VAL A N 1
ATOM 788 C CA . VAL A 1 103 ? -8.797 -11.797 -3.832 1 98.5 103 VAL A CA 1
ATOM 789 C C . VAL A 1 103 ? -9.742 -10.609 -3.994 1 98.5 103 VAL A C 1
ATOM 791 O O . VAL A 1 103 ? -10.047 -10.195 -5.117 1 98.5 103 VAL A O 1
ATOM 794 N N . LEU A 1 104 ? -10.148 -10.039 -2.881 1 98.19 104 LEU A N 1
ATOM 795 C CA . LEU A 1 104 ? -11.094 -8.93 -2.943 1 98.19 104 LEU A CA 1
ATOM 796 C C . LEU A 1 104 ? -10.469 -7.723 -3.639 1 98.19 104 LEU A C 1
ATOM 798 O O . LEU A 1 104 ? -11.102 -7.098 -4.492 1 98.19 104 LEU A O 1
ATOM 802 N N . GLY A 1 105 ? -9.242 -7.453 -3.301 1 97.31 105 GLY A N 1
ATOM 803 C CA . GLY A 1 105 ? -8.547 -6.297 -3.844 1 97.31 105 GLY A CA 1
ATOM 804 C C . GLY A 1 105 ? -8.32 -6.387 -5.34 1 97.31 105 GLY A C 1
ATOM 805 O O . GLY A 1 105 ? -8 -5.387 -5.984 1 97.31 105 GLY A O 1
ATOM 806 N N . SER A 1 106 ? -8.461 -7.543 -5.902 1 97.31 106 SER A N 1
ATOM 807 C CA . SER A 1 106 ? -8.203 -7.727 -7.328 1 97.31 106 SER A CA 1
ATOM 808 C C . SER A 1 106 ? -9.492 -7.676 -8.133 1 97.31 106 SER A C 1
ATOM 810 O O . SER A 1 106 ? -9.469 -7.77 -9.367 1 97.31 106 SER A O 1
ATOM 812 N N . LEU A 1 107 ? -10.656 -7.52 -7.461 1 96.88 107 LEU A N 1
ATOM 813 C CA . LEU A 1 107 ? -11.914 -7.41 -8.195 1 96.88 107 LEU A CA 1
ATOM 814 C C . LEU A 1 107 ? -11.93 -6.164 -9.078 1 96.88 107 LEU A C 1
ATOM 816 O O . LEU A 1 107 ? -11.617 -5.066 -8.609 1 96.88 107 LEU A O 1
ATOM 820 N N . PRO A 1 108 ? -12.219 -6.352 -10.367 1 94.62 108 PRO A N 1
ATOM 821 C CA . PRO A 1 108 ? -12.227 -5.215 -11.281 1 94.62 108 PRO A CA 1
ATOM 822 C C . PRO A 1 108 ? -13.516 -4.391 -11.195 1 94.62 108 PRO A C 1
ATOM 824 O O . PRO A 1 108 ? -14.219 -4.227 -12.195 1 94.62 108 PRO A O 1
ATOM 827 N N . VAL A 1 109 ? -13.758 -3.869 -10 1 96.5 109 VAL A N 1
ATOM 828 C CA . VAL A 1 109 ? -15 -3.148 -9.711 1 96.5 109 VAL A CA 1
ATOM 829 C C . VAL A 1 109 ? -14.672 -1.776 -9.125 1 96.5 109 VAL A C 1
ATOM 831 O O . VAL A 1 109 ? -13.5 -1.445 -8.914 1 96.5 109 VAL A O 1
ATOM 834 N N . ARG A 1 110 ? -15.734 -0.989 -8.898 1 96.25 110 ARG A N 1
ATOM 835 C CA . ARG A 1 110 ? -15.555 0.311 -8.258 1 96.25 110 ARG A CA 1
ATOM 836 C C . ARG A 1 110 ? -15.227 0.153 -6.781 1 96.25 110 ARG A C 1
ATOM 838 O O . ARG A 1 110 ? -15.938 -0.544 -6.051 1 96.25 110 ARG A O 1
ATOM 845 N N . TRP A 1 111 ? -14.203 0.781 -6.371 1 97.81 111 TRP A N 1
ATOM 846 C CA . TRP A 1 111 ? -13.805 0.793 -4.969 1 97.81 111 TRP A CA 1
ATOM 847 C C . TRP A 1 111 ? -13.922 2.197 -4.379 1 97.81 111 TRP A C 1
ATOM 849 O O . TRP A 1 111 ? -13.602 3.184 -5.047 1 97.81 111 TRP A O 1
ATOM 859 N N . ILE A 1 112 ? -14.289 2.277 -3.066 1 98.19 112 ILE A N 1
ATOM 860 C CA . ILE A 1 112 ? -14.305 3.539 -2.332 1 98.19 112 ILE A CA 1
ATOM 861 C C . ILE A 1 112 ? -13.641 3.35 -0.971 1 98.19 112 ILE A C 1
ATOM 863 O O . ILE A 1 112 ? -14.289 2.936 -0.008 1 98.19 112 ILE A O 1
ATOM 867 N N . ASN A 1 113 ? -12.531 3.686 -0.764 1 98.06 113 ASN A N 1
ATOM 868 C CA . ASN A 1 113 ? -11.414 3.613 -1.695 1 98.06 113 ASN A CA 1
ATOM 869 C C . ASN A 1 113 ? -10.852 2.197 -1.791 1 98.06 113 ASN A C 1
ATOM 871 O O . ASN A 1 113 ? -11.133 1.354 -0.937 1 98.06 113 ASN A O 1
ATOM 875 N N . HIS A 1 114 ? -10.023 1.992 -2.84 1 97.44 114 HIS A N 1
ATOM 876 C CA . HIS A 1 114 ? -9.234 0.763 -2.834 1 97.44 114 HIS A CA 1
ATOM 877 C C . HIS A 1 114 ? -8.258 0.741 -1.664 1 97.44 114 HIS A C 1
ATOM 879 O O . HIS A 1 114 ? -7.594 1.743 -1.385 1 97.44 114 HIS A O 1
ATOM 885 N N . PRO A 1 115 ? -8.078 -0.392 -0.979 1 96.19 115 PRO A N 1
ATOM 886 C CA . PRO A 1 115 ? -7.25 -0.434 0.228 1 96.19 115 PRO A CA 1
ATOM 887 C C . PRO A 1 115 ? -5.801 -0.036 -0.039 1 96.19 115 PRO A C 1
ATOM 889 O O . PRO A 1 115 ? -5.16 0.586 0.813 1 96.19 115 PRO A O 1
ATOM 892 N N . SER A 1 116 ? -5.273 -0.395 -1.141 1 95.06 116 SER A N 1
ATOM 893 C CA . SER A 1 116 ? -3.889 -0.045 -1.45 1 95.06 116 SER A CA 1
ATOM 894 C C . SER A 1 116 ? -3.721 1.464 -1.6 1 95.06 116 SER A C 1
ATOM 896 O O . SER A 1 116 ? -2.715 2.027 -1.164 1 95.06 116 SER A O 1
ATOM 898 N N . ARG A 1 117 ? -4.648 2.148 -2.242 1 96 117 ARG A N 1
ATOM 899 C CA . ARG A 1 117 ? -4.605 3.6 -2.395 1 96 117 ARG A CA 1
ATOM 900 C C . ARG A 1 117 ? -4.852 4.301 -1.062 1 96 117 ARG A C 1
ATOM 902 O O . ARG A 1 117 ? -4.207 5.305 -0.755 1 96 117 ARG A O 1
ATOM 909 N N . ASP A 1 118 ? -5.809 3.727 -0.335 1 96.62 118 ASP A N 1
ATOM 910 C CA . ASP A 1 118 ? -6.09 4.234 1.003 1 96.62 118 ASP A CA 1
ATOM 911 C C . ASP A 1 118 ? -4.836 4.227 1.871 1 96.62 118 ASP A C 1
ATOM 913 O O . ASP A 1 118 ? -4.461 5.25 2.441 1 96.62 118 ASP A O 1
ATOM 917 N N . ALA A 1 119 ? -4.148 3.121 1.836 1 94.44 119 ALA A N 1
ATOM 918 C CA . ALA A 1 119 ? -2.949 2.949 2.652 1 94.44 119 ALA A CA 1
ATOM 919 C C . ALA A 1 119 ? -1.844 3.902 2.207 1 94.44 119 ALA A C 1
ATOM 921 O O . ALA A 1 119 ? -1.194 4.543 3.039 1 94.44 119 ALA A O 1
ATOM 922 N N . ALA A 1 120 ? -1.678 4.008 0.948 1 93.94 120 ALA A N 1
ATOM 923 C CA . ALA A 1 120 ? -0.615 4.852 0.406 1 93.94 120 ALA A CA 1
ATOM 924 C C . ALA A 1 120 ? -0.869 6.324 0.718 1 93.94 120 ALA A C 1
ATOM 926 O O . ALA A 1 120 ? 0.069 7.078 0.979 1 93.94 120 ALA A O 1
ATOM 927 N N . ALA A 1 121 ? -2.113 6.668 0.714 1 95.44 121 ALA A N 1
ATOM 928 C CA . ALA A 1 121 ? -2.477 8.07 0.908 1 95.44 121 ALA A CA 1
ATOM 929 C C . ALA A 1 121 ? -2.496 8.43 2.391 1 95.44 121 ALA A C 1
ATOM 931 O O . ALA A 1 121 ? -2.605 9.609 2.748 1 95.44 121 ALA A O 1
ATOM 932 N N . ASN A 1 122 ? -2.348 7.441 3.215 1 94.38 122 ASN A N 1
ATOM 933 C CA . ASN A 1 122 ? -2.455 7.691 4.648 1 94.38 122 ASN A CA 1
ATOM 934 C C . ASN A 1 122 ? -1.159 8.258 5.219 1 94.38 122 ASN A C 1
ATOM 936 O O . ASN A 1 122 ? -1.105 8.641 6.387 1 94.38 122 ASN A O 1
ATOM 940 N N . TYR A 1 123 ? -0.13 8.414 4.469 1 96.25 123 TYR A N 1
ATOM 941 C CA . TYR A 1 123 ? 1.129 9.023 4.887 1 96.25 123 TYR A CA 1
ATOM 942 C C . TYR A 1 123 ? 1.045 10.539 4.836 1 96.25 123 TYR A C 1
ATOM 944 O O . TYR A 1 123 ? 1.012 11.133 3.754 1 96.25 123 TYR A O 1
ATOM 952 N N . LYS A 1 124 ? 1.135 11.148 6 1 96.75 124 LYS A N 1
ATOM 953 C CA . LYS A 1 124 ? 1.008 12.602 6.078 1 96.75 124 LYS A CA 1
ATOM 954 C C . LYS A 1 124 ? 2.059 13.289 5.211 1 96.75 124 LYS A C 1
ATOM 956 O O . LYS A 1 124 ? 1.75 14.242 4.492 1 96.75 124 LYS A O 1
ATOM 961 N N . PRO A 1 125 ? 3.361 12.789 5.242 1 98.12 125 PRO A N 1
ATOM 962 C CA . PRO A 1 125 ? 4.34 13.461 4.383 1 98.12 125 PRO A CA 1
ATOM 963 C C . PRO A 1 125 ? 3.973 13.391 2.904 1 98.12 125 PRO A C 1
ATOM 965 O O . PRO A 1 125 ? 4.223 14.344 2.16 1 98.12 125 PRO A O 1
ATOM 968 N N . VAL A 1 126 ? 3.367 12.312 2.504 1 97.81 126 VAL A N 1
ATOM 969 C CA . VAL A 1 126 ? 2.949 12.164 1.113 1 97.81 126 VAL A CA 1
ATOM 970 C C . VAL A 1 126 ? 1.822 13.148 0.806 1 97.81 126 VAL A C 1
ATOM 972 O O . VAL A 1 126 ? 1.867 13.859 -0.203 1 97.81 126 VAL A O 1
ATOM 975 N N . GLN A 1 127 ? 0.873 13.25 1.659 1 98 127 GLN A N 1
ATOM 976 C CA . GLN A 1 127 ? -0.251 14.164 1.474 1 98 127 GLN A CA 1
ATOM 977 C C . GLN A 1 127 ? 0.229 15.609 1.34 1 98 127 GLN A C 1
ATOM 979 O O . GLN A 1 127 ? -0.195 16.328 0.433 1 98 127 GLN A O 1
ATOM 984 N N . LEU A 1 128 ? 1.079 15.961 2.252 1 98.31 128 LEU A N 1
ATOM 985 C CA . LEU A 1 128 ? 1.562 17.344 2.285 1 98.31 128 LEU A CA 1
ATOM 986 C C . LEU A 1 128 ? 2.346 17.672 1.021 1 98.31 128 LEU A C 1
ATOM 988 O O . LEU A 1 128 ? 2.158 18.734 0.432 1 98.31 128 LEU A O 1
ATOM 992 N N . ALA A 1 129 ? 3.197 16.797 0.603 1 98.31 129 ALA A N 1
ATOM 993 C CA . ALA A 1 129 ? 3.988 17.016 -0.604 1 98.31 129 ALA A CA 1
ATOM 994 C C . ALA A 1 129 ? 3.092 17.141 -1.833 1 98.31 129 ALA A C 1
ATOM 996 O O . ALA A 1 129 ? 3.27 18.047 -2.652 1 98.31 129 ALA A O 1
ATOM 997 N N . VAL A 1 130 ? 2.137 16.234 -1.949 1 98.06 130 VAL A N 1
ATOM 998 C CA . VAL A 1 130 ? 1.236 16.25 -3.096 1 98.06 130 VAL A CA 1
ATOM 999 C C . VAL A 1 130 ? 0.366 17.5 -3.057 1 98.06 130 VAL A C 1
ATOM 1001 O O . VAL A 1 130 ? 0.141 18.141 -4.09 1 98.06 130 VAL A O 1
ATOM 1004 N N . ALA A 1 131 ? -0.127 17.859 -1.865 1 98.5 131 ALA A N 1
ATOM 1005 C CA . ALA A 1 131 ? -0.935 19.062 -1.719 1 98.5 131 ALA A CA 1
ATOM 1006 C C . ALA A 1 131 ? -0.159 20.297 -2.166 1 98.5 131 ALA A C 1
ATOM 1008 O O . ALA A 1 131 ? -0.684 21.141 -2.906 1 98.5 131 ALA A O 1
ATOM 1009 N N . ALA A 1 132 ? 1.086 20.391 -1.756 1 98.06 132 ALA A N 1
ATOM 1010 C CA . ALA A 1 132 ? 1.935 21.516 -2.146 1 98.06 132 ALA A CA 1
ATOM 1011 C C . ALA A 1 132 ? 2.117 21.562 -3.66 1 98.06 132 ALA A C 1
ATOM 1013 O O . ALA A 1 132 ? 1.974 22.625 -4.277 1 98.06 132 ALA A O 1
ATOM 1014 N N . ARG A 1 133 ? 2.338 20.484 -4.25 1 96.62 133 ARG A N 1
ATOM 1015 C CA . ARG A 1 133 ? 2.543 20.406 -5.691 1 96.62 133 ARG A CA 1
ATOM 1016 C C . ARG A 1 133 ? 1.269 20.766 -6.445 1 96.62 133 ARG A C 1
ATOM 1018 O O . ARG A 1 133 ? 1.329 21.281 -7.562 1 96.62 133 ARG A O 1
ATOM 1025 N N . CYS A 1 134 ? 0.134 20.484 -5.844 1 97.56 134 CYS A N 1
ATOM 1026 C CA . CYS A 1 134 ? -1.155 20.781 -6.461 1 97.56 134 CYS A CA 1
ATOM 1027 C C . CYS A 1 134 ? -1.52 22.25 -6.277 1 97.56 134 CYS A C 1
ATOM 1029 O O . CYS A 1 134 ? -2.533 22.719 -6.805 1 97.56 134 CYS A O 1
ATOM 1031 N N . GLY A 1 135 ? -0.729 22.969 -5.512 1 97.38 135 GLY A N 1
ATOM 1032 C CA . GLY A 1 135 ? -0.922 24.406 -5.355 1 97.38 135 GLY A CA 1
ATOM 1033 C C . GLY A 1 135 ? -1.761 24.766 -4.145 1 97.38 135 GLY A C 1
ATOM 1034 O O . GLY A 1 135 ? -2.16 25.922 -3.984 1 97.38 135 GLY A O 1
ATOM 1035 N N . LEU A 1 136 ? -2.115 23.844 -3.311 1 98.38 136 LEU A N 1
ATOM 1036 C CA . LEU A 1 136 ? -2.809 24.172 -2.068 1 98.38 136 LEU A CA 1
ATOM 1037 C C . LEU A 1 136 ? -1.868 24.859 -1.087 1 98.38 136 LEU A C 1
ATOM 1039 O O . LEU A 1 136 ? -0.67 24.562 -1.06 1 98.38 136 LEU A O 1
ATOM 1043 N N . CYS A 1 137 ? -2.418 25.781 -0.338 1 97.75 137 CYS A N 1
ATOM 1044 C CA . CYS A 1 137 ? -1.66 26.359 0.766 1 97.75 137 CYS A CA 1
ATOM 1045 C C . CYS A 1 137 ? -1.489 25.359 1.896 1 97.75 137 CYS A C 1
ATOM 1047 O O . CYS A 1 137 ? -2.471 24.797 2.389 1 97.75 137 CYS A O 1
ATOM 1049 N N . VAL A 1 138 ? -0.254 25.016 2.236 1 98.25 138 VAL A N 1
ATOM 1050 C CA . VAL A 1 138 ? 0.055 24.125 3.346 1 98.25 138 VAL A CA 1
ATOM 1051 C C . VAL A 1 138 ? 0.916 24.859 4.375 1 98.25 138 VAL A C 1
ATOM 1053 O O . VAL A 1 138 ? 1.678 25.766 4.027 1 98.25 138 VAL A O 1
ATOM 1056 N N . PRO A 1 139 ? 0.754 24.516 5.656 1 97.62 139 PRO A N 1
ATOM 1057 C CA . PRO A 1 139 ? 1.642 25.141 6.637 1 97.62 139 PRO A CA 1
ATOM 1058 C C . PRO A 1 139 ? 3.115 24.828 6.383 1 97.62 139 PRO A C 1
ATOM 1060 O O . PRO A 1 139 ? 3.445 23.75 5.879 1 97.62 139 PRO A O 1
ATOM 1063 N N . ARG A 1 140 ? 3.928 25.828 6.715 1 97.81 140 ARG A N 1
ATOM 1064 C CA . ARG A 1 140 ? 5.348 25.5 6.805 1 97.81 140 ARG A CA 1
ATOM 1065 C C . ARG A 1 140 ? 5.57 24.297 7.699 1 97.81 140 ARG A C 1
ATOM 1067 O O . ARG A 1 140 ? 5.066 24.25 8.828 1 97.81 140 ARG A O 1
ATOM 1074 N N . SER A 1 141 ? 6.254 23.25 7.207 1 98.44 141 SER A N 1
ATOM 1075 C CA . SER A 1 141 ? 6.367 21.984 7.906 1 98.44 141 SER A CA 1
ATOM 1076 C C . SER A 1 141 ? 7.797 21.453 7.879 1 98.44 141 SER A C 1
ATOM 1078 O O . SER A 1 141 ? 8.523 21.672 6.906 1 98.44 141 SER A O 1
ATOM 1080 N N . MET A 1 142 ? 8.133 20.812 8.969 1 98.38 142 MET A N 1
ATOM 1081 C CA . MET A 1 142 ? 9.406 20.094 9.055 1 98.38 142 MET A CA 1
ATOM 1082 C C . MET A 1 142 ? 9.219 18.719 9.672 1 98.38 142 MET A C 1
ATOM 1084 O O . MET A 1 142 ? 8.484 18.562 10.648 1 98.38 142 MET A O 1
ATOM 1088 N N . ILE A 1 143 ? 9.812 17.688 9.039 1 98.69 143 ILE A N 1
ATOM 1089 C CA . ILE A 1 143 ? 9.922 16.359 9.625 1 98.69 143 ILE A CA 1
ATOM 1090 C C . ILE A 1 143 ? 11.383 16.062 9.969 1 98.69 143 ILE A C 1
ATOM 1092 O O . ILE A 1 143 ? 12.25 16.094 9.102 1 98.69 143 ILE A O 1
ATOM 1096 N N . THR A 1 144 ? 11.641 15.805 11.266 1 98.5 144 THR A N 1
ATOM 1097 C CA . THR A 1 144 ? 13.039 15.641 11.656 1 98.5 144 THR A CA 1
ATOM 1098 C C . THR A 1 144 ? 13.156 14.703 12.852 1 98.5 144 THR A C 1
ATOM 1100 O O . THR A 1 144 ? 12.18 14.469 13.562 1 98.5 144 THR A O 1
ATOM 1103 N N . SER A 1 145 ? 14.289 14.07 12.969 1 97.94 145 SER A N 1
ATOM 1104 C CA . SER A 1 145 ? 14.703 13.344 14.164 1 97.94 145 SER A CA 1
ATOM 1105 C C . SER A 1 145 ? 15.891 14.023 14.836 1 97.94 145 SER A C 1
ATOM 1107 O O . SER A 1 145 ? 16.609 13.391 15.625 1 97.94 145 SER A O 1
ATOM 1109 N N . ASP A 1 146 ? 16.156 15.25 14.508 1 97.38 146 ASP A N 1
ATOM 1110 C CA . ASP A 1 146 ? 17.281 16.016 15.023 1 97.38 146 ASP A CA 1
ATOM 1111 C C . ASP A 1 146 ? 16.797 17.234 15.82 1 97.38 146 ASP A C 1
ATOM 1113 O O . ASP A 1 146 ? 16.234 18.172 15.258 1 97.38 146 ASP A O 1
ATOM 1117 N N . PRO A 1 147 ? 17.125 17.219 17.109 1 97.19 147 PRO A N 1
ATOM 1118 C CA . PRO A 1 147 ? 16.641 18.328 17.953 1 97.19 147 PRO A CA 1
ATOM 1119 C C . PRO A 1 147 ? 17.156 19.688 17.484 1 97.19 147 PRO A C 1
ATOM 1121 O O . PRO A 1 147 ? 16.453 20.688 17.641 1 97.19 147 PRO A O 1
ATOM 1124 N N . ALA A 1 148 ? 18.297 19.734 16.953 1 97.25 148 ALA A N 1
ATOM 1125 C CA . ALA A 1 148 ? 18.844 21.016 16.516 1 97.25 148 ALA A CA 1
ATOM 1126 C C . ALA A 1 148 ? 18.031 21.594 15.359 1 97.25 148 ALA A C 1
ATOM 1128 O O . ALA A 1 148 ? 17.734 22.781 15.344 1 97.25 148 ALA A O 1
ATOM 1129 N N . TYR A 1 149 ? 17.672 20.766 14.43 1 97.44 149 TYR A N 1
ATOM 1130 C CA . TYR A 1 149 ? 16.844 21.219 13.312 1 97.44 149 TYR A CA 1
ATOM 1131 C C . TYR A 1 149 ? 15.453 21.625 13.789 1 97.44 149 TYR A C 1
ATOM 1133 O O . TYR A 1 149 ? 14.883 22.594 13.289 1 97.44 149 TYR A O 1
ATOM 1141 N N . ALA A 1 150 ? 14.93 20.859 14.727 1 97.7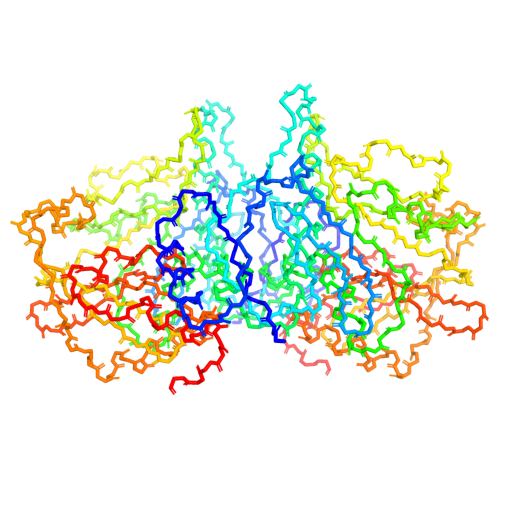5 150 ALA A N 1
ATOM 1142 C CA . ALA A 1 150 ? 13.625 21.203 15.305 1 97.75 150 ALA A CA 1
ATOM 1143 C C . ALA A 1 150 ? 13.656 22.594 15.914 1 97.75 150 ALA A C 1
ATOM 1145 O O . ALA A 1 150 ? 12.781 23.422 15.641 1 97.75 150 ALA A O 1
ATOM 1146 N N . ARG A 1 151 ? 14.703 22.844 16.719 1 98 151 ARG A N 1
ATOM 1147 C CA . ARG A 1 151 ? 14.836 24.141 17.375 1 98 151 ARG A CA 1
ATOM 1148 C C . ARG A 1 151 ? 14.977 25.266 16.344 1 98 151 ARG A C 1
ATOM 1150 O O . ARG A 1 151 ? 14.383 26.328 16.5 1 98 151 ARG A O 1
ATOM 1157 N N . THR A 1 152 ? 15.766 24.984 15.359 1 97.88 152 THR A N 1
ATOM 1158 C CA . THR A 1 152 ? 15.969 25.984 14.32 1 97.88 152 THR A CA 1
ATOM 1159 C C . THR A 1 152 ? 14.656 26.297 13.609 1 97.88 152 THR A C 1
ATOM 1161 O O . THR A 1 152 ? 14.359 27.469 13.328 1 97.88 152 THR A O 1
ATOM 1164 N N . PHE A 1 153 ? 13.898 25.328 13.336 1 97.69 153 PHE A N 1
ATOM 1165 C CA . PHE A 1 153 ? 12.602 25.516 12.688 1 97.69 153 PHE A CA 1
ATOM 1166 C C . PHE A 1 153 ? 11.68 26.375 13.547 1 97.69 153 PHE A C 1
ATOM 1168 O O . PHE A 1 153 ? 10.977 27.234 13.023 1 97.69 153 PHE A O 1
ATOM 1175 N N . MET A 1 154 ? 11.68 26.094 14.812 1 97.44 154 MET A N 1
ATOM 1176 C CA . MET A 1 154 ? 10.773 26.781 15.727 1 97.44 154 MET A CA 1
ATOM 1177 C C . MET A 1 154 ? 11.18 28.234 15.914 1 97.44 154 MET A C 1
ATOM 1179 O O . MET A 1 154 ? 10.32 29.125 15.992 1 97.44 154 MET A O 1
ATOM 1183 N N . GLY A 1 155 ? 12.562 28.453 15.961 1 97 155 GLY A N 1
ATOM 1184 C CA . GLY A 1 155 ? 13.016 29.781 16.344 1 97 155 GLY A CA 1
ATOM 1185 C C . GLY A 1 155 ? 12.438 30.25 17.672 1 97 155 GLY A C 1
ATOM 1186 O O . GLY A 1 155 ? 12.531 29.547 18.672 1 97 155 GLY A O 1
ATOM 1187 N N . ASP A 1 156 ? 11.734 31.469 17.594 1 96.12 156 ASP A N 1
ATOM 1188 C CA . ASP A 1 156 ? 11.141 32.031 18.812 1 96.12 156 ASP A CA 1
ATOM 1189 C C . ASP A 1 156 ? 9.648 31.703 18.891 1 96.12 156 ASP A C 1
ATOM 1191 O O . ASP A 1 156 ? 8.969 32.094 19.828 1 96.12 156 ASP A O 1
ATOM 1195 N N . ASP A 1 157 ? 9.188 30.938 17.969 1 96.25 157 ASP A N 1
ATOM 1196 C CA . ASP A 1 157 ? 7.75 30.703 17.875 1 96.25 157 ASP A CA 1
ATOM 1197 C C . ASP A 1 157 ? 7.359 29.406 18.547 1 96.25 157 ASP A C 1
ATOM 1199 O O . ASP A 1 157 ? 8.188 28.5 18.719 1 96.25 157 ASP A O 1
ATOM 1203 N N . MET A 1 158 ? 6.141 29.375 18.984 1 96.38 158 MET A N 1
ATOM 1204 C CA . MET A 1 158 ? 5.508 28.094 19.281 1 96.38 158 MET A CA 1
ATOM 1205 C C . MET A 1 158 ? 4.98 27.438 18.016 1 96.38 158 MET A C 1
ATOM 1207 O O . MET A 1 158 ? 4.41 28.109 17.156 1 96.38 158 MET A O 1
ATOM 1211 N N . VAL A 1 159 ? 5.242 26.156 17.891 1 96.94 159 VAL A N 1
ATOM 1212 C CA . VAL A 1 159 ? 4.797 25.453 16.688 1 96.94 159 VAL A CA 1
ATOM 1213 C C . VAL A 1 159 ? 3.949 24.25 17.078 1 96.94 159 VAL A C 1
ATOM 1215 O O . VAL A 1 159 ? 3.896 23.875 18.25 1 96.94 159 VAL A O 1
ATOM 1218 N N . VAL A 1 160 ? 3.23 23.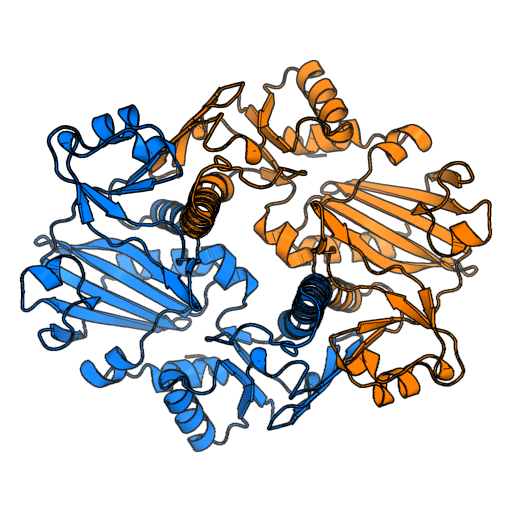734 16.094 1 96 160 VAL A N 1
ATOM 1219 C CA . VAL A 1 160 ? 2.381 22.578 16.297 1 96 160 VAL A CA 1
ATOM 1220 C C . VAL A 1 160 ? 3.205 21.297 16.125 1 96 160 VAL A C 1
ATOM 1222 O O . VAL A 1 160 ? 3.971 21.172 15.172 1 96 160 VAL A O 1
ATOM 1225 N N . TYR A 1 161 ? 3.109 20.438 17.047 1 94.88 161 TYR A N 1
ATOM 1226 C CA . TYR A 1 161 ? 3.641 19.078 16.969 1 94.88 161 TYR A CA 1
ATOM 1227 C C . TYR A 1 161 ? 2.523 18.078 16.734 1 94.88 161 TYR A C 1
ATOM 1229 O O . TYR A 1 161 ? 1.522 18.062 17.453 1 94.88 161 TYR A O 1
ATOM 1237 N N . LYS A 1 162 ? 2.689 17.25 15.664 1 92 162 LYS A N 1
ATOM 1238 C CA . LYS A 1 162 ? 1.706 16.234 15.305 1 92 162 LYS A CA 1
ATOM 1239 C C . LYS A 1 162 ? 2.367 14.875 15.109 1 92 162 LYS A C 1
ATOM 1241 O O . LYS A 1 162 ? 3.455 14.781 14.539 1 92 162 LYS A O 1
ATOM 1246 N N . GLY A 1 163 ? 1.681 13.828 15.609 1 91.19 163 GLY A N 1
ATOM 1247 C CA . GLY A 1 163 ? 2.113 12.492 15.234 1 91.19 163 GLY A CA 1
ATOM 1248 C C . GLY A 1 163 ? 1.985 12.219 13.75 1 91.19 163 GLY A C 1
ATOM 1249 O O . GLY A 1 163 ? 1.128 12.797 13.078 1 91.19 163 GLY A O 1
ATOM 1250 N N . LEU A 1 164 ? 2.809 11.336 13.219 1 94.06 164 LEU A N 1
ATOM 1251 C CA . LEU A 1 164 ? 2.83 11 11.797 1 94.06 164 LEU A CA 1
ATOM 1252 C C . LEU A 1 164 ? 2.006 9.75 11.523 1 94.06 164 LEU A C 1
ATOM 1254 O O . LEU A 1 164 ? 1.32 9.664 10.5 1 94.06 164 LEU A O 1
ATOM 1258 N N . GLY A 1 165 ? 2.066 8.828 12.43 1 85.31 165 GLY A N 1
ATOM 1259 C CA . GLY A 1 165 ? 1.416 7.543 12.234 1 85.31 165 GLY A CA 1
ATOM 1260 C C . GLY A 1 165 ? -0.002 7.504 12.773 1 85.31 165 GLY A C 1
ATOM 1261 O O . GLY A 1 165 ? -0.439 8.438 13.453 1 85.31 165 GLY A O 1
ATOM 1262 N N . GLY A 1 166 ? -0.799 6.496 12.359 1 74.12 166 GLY A N 1
ATOM 1263 C CA . GLY A 1 166 ? -2.166 6.301 12.812 1 74.12 166 GLY A CA 1
ATOM 1264 C C . GLY A 1 166 ? -2.252 5.648 14.18 1 74.12 166 GLY A C 1
ATOM 1265 O O . GLY A 1 166 ? -3.232 4.969 14.492 1 74.12 166 GLY A O 1
ATOM 1266 N N . GLY A 1 167 ? -1.273 5.895 14.938 1 75 167 GLY A N 1
ATOM 1267 C CA . GLY A 1 167 ? -1.313 5.258 16.234 1 75 167 GLY A CA 1
ATOM 1268 C C . GLY A 1 167 ? -0.946 3.785 16.203 1 75 167 GLY A C 1
ATOM 1269 O O . GLY A 1 167 ? -0.768 3.215 15.125 1 75 167 GLY A O 1
ATOM 1270 N N . VAL A 1 168 ? -0.653 3.176 17.375 1 72.62 168 VAL A N 1
ATOM 1271 C CA . VAL A 1 168 ? -0.324 1.762 17.516 1 72.62 168 VAL A CA 1
ATOM 1272 C C . VAL A 1 168 ? -1.184 1.142 18.609 1 72.62 168 VAL A C 1
ATOM 1274 O O . VAL A 1 168 ? -1.655 1.844 19.516 1 72.62 168 VAL A O 1
ATOM 1277 N N . LEU A 1 169 ? -1.429 -0.161 18.328 1 68.12 169 LEU A N 1
ATOM 1278 C CA . LEU A 1 169 ? -2.174 -0.859 19.375 1 68.12 169 LEU A CA 1
ATOM 1279 C C . LEU A 1 169 ? -1.347 -0.971 20.656 1 68.12 169 LEU A C 1
ATOM 1281 O O . LEU A 1 169 ? -0.236 -1.506 20.625 1 68.12 169 LEU A O 1
ATOM 1285 N N . GLY A 1 170 ? -1.759 -0.294 21.734 1 61.41 170 GLY A N 1
ATOM 1286 C CA . GLY A 1 170 ? -1.076 -0.343 23.031 1 61.41 170 GLY A CA 1
ATOM 1287 C C . GLY A 1 170 ? -1.416 -1.579 23.828 1 61.41 170 GLY A C 1
ATOM 1288 O O . GLY A 1 170 ? -2.123 -2.467 23.359 1 61.41 170 GLY A O 1
ATOM 1289 N N . PRO A 1 171 ? -0.717 -1.452 25.141 1 59.53 171 PRO A N 1
ATOM 1290 C CA . PRO A 1 171 ? -1.104 -2.508 26.078 1 59.53 171 PRO A CA 1
ATOM 1291 C C . PRO A 1 171 ? -2.604 -2.52 26.359 1 59.53 171 PRO A C 1
ATOM 1293 O O . PRO A 1 171 ? -3.232 -1.461 26.422 1 59.53 171 PRO A O 1
ATOM 1296 N N . GLY A 1 172 ? -3.254 -3.746 25.984 1 62.09 172 GLY A N 1
ATOM 1297 C CA . GLY A 1 172 ? -4.676 -3.902 26.25 1 62.09 172 GLY A CA 1
ATOM 1298 C C . GLY A 1 172 ? -5.527 -3.775 25 1 62.09 172 GLY A C 1
ATOM 1299 O O . GLY A 1 172 ? -6.75 -3.662 25.078 1 62.09 172 GLY A O 1
ATOM 1300 N N . GLY A 1 173 ? -4.793 -3.441 23.844 1 61.81 173 GLY A N 1
ATOM 1301 C CA . GLY A 1 173 ? -5.516 -3.445 22.578 1 61.81 173 GLY A CA 1
ATOM 1302 C C . GLY A 1 173 ? -6 -2.068 22.172 1 61.81 173 GLY A C 1
ATOM 1303 O O . GLY A 1 173 ? -6.762 -1.935 21.203 1 61.81 173 GLY A O 1
ATOM 1304 N N . LYS A 1 174 ? -5.613 -1.091 23.047 1 64.94 174 LYS A N 1
ATOM 1305 C CA . LYS A 1 174 ? -6.035 0.261 22.688 1 64.94 174 LYS A CA 1
ATOM 1306 C C . LYS A 1 174 ? -5.004 0.947 21.812 1 64.94 174 LYS A C 1
ATOM 1308 O O . LYS A 1 174 ? -3.805 0.906 22.094 1 64.94 174 LYS A O 1
ATOM 1313 N N . ARG A 1 175 ? -5.547 1.592 20.766 1 74.38 175 ARG A N 1
ATOM 1314 C CA . ARG A 1 175 ? -4.672 2.342 19.859 1 74.38 175 ARG A CA 1
ATOM 1315 C C . ARG A 1 175 ? -4.137 3.596 20.547 1 74.38 175 ARG A C 1
ATOM 1317 O O . ARG A 1 175 ? -4.891 4.328 21.188 1 74.38 175 ARG A O 1
ATOM 1324 N N . GLN A 1 176 ? -2.9 3.756 20.562 1 74.81 176 GLN A N 1
ATOM 1325 C CA . GLN A 1 176 ? -2.225 4.918 21.125 1 74.81 176 GLN A CA 1
ATOM 1326 C C . GLN A 1 176 ? -1.806 5.898 20.031 1 74.81 176 GLN A C 1
ATOM 1328 O O . GLN A 1 176 ? -1.178 5.508 19.047 1 74.81 176 GLN A O 1
ATOM 1333 N N . PHE A 1 177 ? -2.318 7.188 20.234 1 74.06 177 PHE A N 1
ATOM 1334 C CA . PHE A 1 177 ? -1.999 8.266 19.312 1 74.06 177 PHE A CA 1
ATOM 1335 C C . PHE A 1 177 ? -1.191 9.352 20.016 1 74.06 177 PHE A C 1
ATOM 1337 O O . PHE A 1 177 ? -1.311 9.547 21.219 1 74.06 177 PHE A O 1
ATOM 1344 N N . LEU A 1 178 ? -0.325 10 19.234 1 76.88 178 LEU A N 1
ATOM 1345 C CA . LEU A 1 178 ? 0.287 11.227 19.734 1 76.88 178 LEU A CA 1
ATOM 1346 C C . LEU A 1 178 ? -0.652 12.414 19.562 1 76.88 178 LEU A C 1
ATOM 1348 O O . LEU A 1 178 ? -1.182 12.641 18.469 1 76.88 178 LEU A O 1
ATOM 1352 N N . PRO A 1 179 ? -0.859 13.164 20.641 1 76.94 179 PRO A N 1
ATOM 1353 C CA . PRO A 1 179 ? -1.739 14.336 20.531 1 76.94 179 PRO A CA 1
ATOM 1354 C C . PRO A 1 179 ? -1.096 15.492 19.781 1 76.94 179 PRO A C 1
ATOM 1356 O O . PRO A 1 179 ? 0.132 15.578 19.703 1 76.94 179 PRO A O 1
ATOM 1359 N N . VAL A 1 180 ? -1.965 16.234 19.266 1 82.81 180 VAL A N 1
ATOM 1360 C CA . VAL A 1 180 ? -1.504 17.5 18.719 1 82.81 180 VAL A CA 1
ATOM 1361 C C . VAL A 1 180 ? -1.22 18.484 19.844 1 82.81 180 VAL A C 1
ATOM 1363 O O . VAL A 1 180 ? -2.084 18.734 20.688 1 82.81 180 VAL A O 1
ATOM 1366 N N . VAL A 1 181 ? -0.006 19.031 19.891 1 88.75 181 VAL A N 1
ATOM 1367 C CA . VAL A 1 181 ? 0.342 19.953 20.984 1 88.75 181 VAL A CA 1
ATOM 1368 C C . VAL A 1 181 ? 1.178 21.109 20.438 1 88.75 181 VAL A C 1
ATOM 1370 O O . VAL A 1 181 ? 1.748 21.016 19.344 1 88.75 181 VAL A O 1
ATOM 1373 N N . LEU A 1 182 ? 1.132 22.156 21.234 1 93 182 LEU A N 1
ATOM 1374 C CA . LEU A 1 182 ? 2.039 23.266 20.953 1 93 182 LEU A CA 1
ATOM 1375 C C . LEU A 1 182 ? 3.369 23.078 21.672 1 93 182 LEU A C 1
ATOM 1377 O O . LEU A 1 182 ? 3.396 22.656 22.844 1 93 182 LEU A O 1
ATOM 1381 N N . VAL A 1 183 ? 4.402 23.359 20.938 1 95.31 183 VAL A N 1
ATOM 1382 C CA . VAL A 1 183 ? 5.73 23.156 21.5 1 95.31 183 VAL A CA 1
ATOM 1383 C C . VAL A 1 183 ? 6.641 24.328 21.125 1 95.31 183 VAL A C 1
ATOM 1385 O O . VAL A 1 183 ? 6.531 24.875 20.031 1 95.31 183 VAL A O 1
ATOM 1388 N N . SER A 1 184 ? 7.488 24.719 22.078 1 96.94 184 SER A N 1
ATOM 1389 C CA . SER A 1 184 ? 8.523 25.719 21.844 1 96.94 184 SER A CA 1
ATOM 1390 C C . SER A 1 184 ? 9.914 25.094 21.828 1 96.94 184 SER A C 1
ATOM 1392 O O . SER A 1 184 ? 10.07 23.938 22.203 1 96.94 184 SER A O 1
ATOM 1394 N N . ALA A 1 185 ? 10.875 25.891 21.359 1 96.69 185 ALA A N 1
ATOM 1395 C CA . ALA A 1 185 ? 12.25 25.391 21.25 1 96.69 185 ALA A CA 1
ATOM 1396 C C . ALA A 1 185 ? 12.781 24.922 22.594 1 96.69 185 ALA A C 1
ATOM 1398 O O . ALA A 1 185 ? 13.555 23.969 22.672 1 96.69 185 ALA A O 1
ATOM 1399 N N . GLU A 1 186 ? 12.367 25.5 23.672 1 96.19 186 GLU A N 1
ATOM 1400 C CA . GLU A 1 186 ? 12.836 25.188 25.016 1 96.19 186 GLU A CA 1
ATOM 1401 C C . GLU A 1 186 ? 12.352 23.812 25.453 1 96.19 186 GLU A C 1
ATOM 1403 O O . GLU A 1 186 ? 12.945 23.188 26.344 1 96.19 186 GLU A O 1
ATOM 1408 N N . GLN A 1 187 ? 11.297 23.391 24.828 1 95.75 187 GLN A N 1
ATOM 1409 C CA . GLN A 1 187 ? 10.695 22.125 25.219 1 95.75 187 GLN A CA 1
ATOM 1410 C C . GLN A 1 187 ? 11.289 20.953 24.438 1 95.75 187 GLN A C 1
ATOM 1412 O O . GLN A 1 187 ? 11 19.797 24.719 1 95.75 187 GLN A O 1
ATOM 1417 N N . VAL A 1 188 ? 12.062 21.25 23.438 1 94.94 188 VAL A N 1
ATOM 1418 C CA . VAL A 1 188 ? 12.672 20.203 22.594 1 94.94 188 VAL A CA 1
ATOM 1419 C C . VAL A 1 188 ? 13.828 19.562 23.344 1 94.94 188 VAL A C 1
ATOM 1421 O O . VAL A 1 188 ? 14.758 20.25 23.781 1 94.94 188 VAL A O 1
ATOM 1424 N N . ASP A 1 189 ? 13.758 18.312 23.547 1 93.31 189 ASP A N 1
ATOM 1425 C CA . ASP A 1 189 ? 14.844 17.594 24.203 1 93.31 189 ASP A CA 1
ATOM 1426 C C . ASP A 1 189 ? 15.328 16.438 23.328 1 93.31 189 ASP A C 1
ATOM 1428 O O . ASP A 1 189 ? 15 16.359 22.141 1 93.31 189 ASP A O 1
ATOM 1432 N N . ASP A 1 190 ? 16.094 15.531 23.906 1 91.75 190 ASP A N 1
ATOM 1433 C CA . ASP A 1 190 ? 16.75 14.477 23.156 1 91.75 190 ASP A CA 1
ATOM 1434 C C . ASP A 1 190 ? 15.75 13.414 22.703 1 91.75 190 ASP A C 1
ATOM 1436 O O . ASP A 1 190 ? 16.062 12.578 21.859 1 91.75 190 ASP A O 1
ATOM 1440 N N . GLY A 1 191 ? 14.547 13.539 23.234 1 91.12 191 GLY A N 1
ATOM 1441 C CA . GLY A 1 191 ? 13.5 12.625 22.812 1 91.12 191 GLY A CA 1
ATOM 1442 C C . GLY A 1 191 ? 13.188 12.734 21.328 1 91.12 191 GLY A C 1
ATOM 1443 O O . GLY A 1 191 ? 12.727 11.766 20.719 1 91.12 191 GLY A O 1
ATOM 1444 N N . VAL A 1 192 ? 13.469 13.875 20.75 1 94.44 192 VAL A N 1
ATOM 1445 C CA . VAL A 1 192 ? 13.242 14.117 19.328 1 94.44 192 VAL A CA 1
ATOM 1446 C C . VAL A 1 192 ? 14.102 13.172 18.5 1 94.44 192 VAL A C 1
ATOM 1448 O O . VAL A 1 192 ? 13.727 12.797 17.375 1 94.44 192 VAL A O 1
ATOM 1451 N N . SER A 1 193 ? 15.18 12.664 19.031 1 94.88 193 SER A N 1
ATOM 1452 C CA . SER A 1 193 ? 16.109 11.805 18.297 1 94.88 193 SER A CA 1
ATOM 1453 C C . SER A 1 193 ? 15.594 10.367 18.234 1 94.88 193 SER A C 1
ATOM 1455 O O . SER A 1 193 ? 16.172 9.523 17.562 1 94.88 193 SER A O 1
ATOM 1457 N N . GLY A 1 194 ? 14.531 10.102 18.922 1 94.31 194 GLY A N 1
ATOM 1458 C CA . GLY A 1 194 ? 14.055 8.734 19.062 1 94.31 194 GLY A CA 1
ATOM 1459 C C . GLY A 1 194 ? 13.227 8.266 17.875 1 94.31 194 GLY A C 1
ATOM 1460 O O . GLY A 1 194 ? 12.938 7.078 17.734 1 94.31 194 GLY A O 1
ATOM 1461 N N . THR A 1 195 ? 12.812 9.156 17.016 1 95.81 195 THR A N 1
ATOM 1462 C CA . THR A 1 195 ? 12 8.828 15.852 1 95.81 195 THR A CA 1
ATOM 1463 C C . THR A 1 195 ? 11.773 10.062 14.984 1 95.81 195 THR A C 1
ATOM 1465 O O . THR A 1 195 ? 12.43 11.086 15.18 1 95.81 195 THR A O 1
ATOM 1468 N N . ALA A 1 196 ? 10.953 9.961 13.938 1 97.06 196 ALA A N 1
ATOM 1469 C CA . ALA A 1 196 ? 10.578 11.094 13.109 1 97.06 196 ALA A CA 1
ATOM 1470 C C . ALA A 1 196 ? 9.422 11.875 13.734 1 97.06 196 ALA A C 1
ATOM 1472 O O . ALA A 1 196 ? 8.469 11.273 14.242 1 97.06 196 ALA A O 1
ATOM 1473 N N . HIS A 1 197 ? 9.539 13.18 13.672 1 96.88 197 HIS A N 1
ATOM 1474 C CA . HIS A 1 197 ? 8.523 14.07 14.227 1 96.88 197 HIS A CA 1
ATOM 1475 C C . HIS A 1 197 ? 8.109 15.125 13.203 1 96.88 197 HIS A C 1
ATOM 1477 O O . HIS A 1 197 ? 8.945 15.648 12.469 1 96.88 197 HIS A O 1
ATOM 1483 N N . LEU A 1 198 ? 6.828 15.438 13.227 1 97.94 198 LEU A N 1
ATOM 1484 C CA . LEU A 1 198 ? 6.316 16.5 12.367 1 97.94 198 LEU A CA 1
ATOM 1485 C C . LEU A 1 198 ? 6.07 17.781 13.164 1 97.94 198 LEU A C 1
ATOM 1487 O O . LEU A 1 198 ? 5.309 17.766 14.141 1 97.94 198 LEU A O 1
ATOM 1491 N N . PHE A 1 199 ? 6.719 18.844 12.805 1 97.81 199 PHE A N 1
ATOM 1492 C CA . PHE A 1 199 ? 6.508 20.188 13.328 1 97.81 199 PHE A CA 1
ATOM 1493 C C . PHE A 1 199 ? 5.93 21.109 12.25 1 97.81 199 PHE A C 1
ATOM 1495 O O . PHE A 1 199 ? 6.414 21.109 11.109 1 97.81 199 PHE A O 1
ATOM 1502 N N . GLN A 1 200 ? 4.914 21.828 12.625 1 97.75 200 GLN A N 1
ATOM 1503 C CA . GLN A 1 200 ? 4.258 22.734 11.68 1 97.75 200 GLN A CA 1
ATOM 1504 C C . GLN A 1 200 ? 4.035 24.109 12.289 1 97.75 200 GLN A C 1
ATOM 1506 O O . GLN A 1 200 ? 3.85 24.234 13.5 1 97.75 200 GLN A O 1
ATOM 1511 N N . GLU A 1 201 ? 4.105 25.094 11.438 1 97.38 201 GLU A N 1
ATOM 1512 C CA . GLU A 1 201 ? 3.748 26.438 11.906 1 97.38 201 GLU A CA 1
ATOM 1513 C C . GLU A 1 201 ? 2.316 26.469 12.438 1 97.38 201 GLU A C 1
ATOM 1515 O O . GLU A 1 201 ? 1.455 25.719 11.961 1 97.38 201 GLU A O 1
ATOM 1520 N N . ARG A 1 202 ? 2.182 27.297 13.422 1 95.75 202 ARG A N 1
ATOM 1521 C CA . ARG A 1 202 ? 0.832 27.547 13.914 1 95.75 202 ARG A CA 1
ATOM 1522 C C . ARG A 1 202 ? 0.056 28.438 12.953 1 95.75 202 ARG A C 1
ATOM 1524 O O . ARG A 1 202 ? 0.524 29.516 12.586 1 95.75 202 ARG A O 1
ATOM 1531 N N . VAL A 1 203 ? -1.118 27.969 12.539 1 95.31 203 VAL A N 1
ATOM 1532 C CA . VAL A 1 203 ? -1.963 28.734 11.633 1 95.31 203 VAL A CA 1
ATOM 1533 C C . VAL A 1 203 ? -3.092 29.406 12.414 1 95.31 203 VAL A C 1
ATOM 1535 O O . VAL A 1 203 ? -3.84 28.734 13.133 1 95.31 203 VAL A O 1
ATOM 1538 N N . GLU A 1 204 ? -3.096 30.719 12.375 1 93.25 204 GLU A N 1
ATOM 1539 C CA . GLU A 1 204 ? -4.246 31.406 12.953 1 93.25 204 GLU A CA 1
ATOM 1540 C C . GLU A 1 204 ? -5.516 31.125 12.156 1 93.25 204 GLU A C 1
ATOM 1542 O O . GLU A 1 204 ? -5.531 31.266 10.93 1 93.25 204 GLU A O 1
ATOM 1547 N N . LYS A 1 205 ? -6.477 30.641 12.852 1 92.38 205 LYS A N 1
ATOM 1548 C CA . LYS A 1 205 ? -7.676 30.25 12.117 1 92.38 205 LYS A CA 1
ATOM 1549 C C . LYS A 1 205 ? -8.898 31.016 12.609 1 92.38 205 LYS A C 1
ATOM 1551 O O . LYS A 1 205 ? -9.047 31.25 13.812 1 92.38 205 LYS A O 1
ATOM 1556 N N . ALA A 1 206 ? -9.711 31.562 11.703 1 94 206 ALA A N 1
ATOM 1557 C CA . ALA A 1 206 ? -11.062 32.031 11.992 1 94 206 ALA A CA 1
ATOM 1558 C C . ALA A 1 206 ? -11.992 30.844 12.297 1 94 206 ALA A C 1
ATOM 1560 O O . ALA A 1 206 ? -12.75 30.891 13.266 1 94 206 ALA A O 1
ATOM 1561 N N . TYR A 1 207 ? -11.906 29.875 11.547 1 93.56 207 TYR A N 1
ATOM 1562 C CA . TYR A 1 207 ? -12.633 28.625 11.734 1 93.56 207 TYR A CA 1
ATOM 1563 C C . TYR A 1 207 ? -12 27.484 10.938 1 93.56 207 TYR A C 1
ATOM 1565 O O . TYR A 1 207 ? -11.039 27.719 10.195 1 93.56 207 TYR A O 1
ATOM 1573 N N . GLU A 1 208 ? -12.453 26.312 11.133 1 94.94 208 GLU A N 1
ATOM 1574 C CA . GLU A 1 208 ? -12 25.141 10.391 1 94.94 208 GLU A CA 1
ATOM 1575 C C . GLU A 1 208 ? -13.086 24.625 9.445 1 94.94 208 GLU A C 1
ATOM 1577 O O . GLU A 1 208 ? -14.273 24.922 9.641 1 94.94 208 GLU A O 1
ATOM 1582 N N . VAL A 1 209 ? -12.641 24.047 8.398 1 96.44 209 VAL A N 1
ATOM 1583 C CA . VAL A 1 209 ? -13.578 23.438 7.469 1 96.44 209 VAL A CA 1
ATOM 1584 C C . VAL A 1 209 ? -13.242 21.953 7.309 1 96.44 209 VAL A C 1
ATOM 1586 O O . VAL A 1 209 ? -12.078 21.594 7.098 1 96.44 209 VAL A O 1
ATOM 1589 N N . ARG A 1 210 ? -14.258 21.172 7.539 1 96.56 210 ARG A N 1
ATOM 1590 C CA . ARG A 1 210 ? -14.219 19.781 7.078 1 96.56 210 ARG A CA 1
ATOM 1591 C C . ARG A 1 210 ? -14.812 19.656 5.68 1 96.56 210 ARG A C 1
ATOM 1593 O O . ARG A 1 210 ? -15.992 19.953 5.473 1 96.56 210 ARG A O 1
ATOM 1600 N N . LEU A 1 211 ? -13.938 19.328 4.77 1 98.06 211 LEU A N 1
ATOM 1601 C CA . LEU A 1 211 ? -14.375 19.109 3.398 1 98.06 211 LEU A CA 1
ATOM 1602 C C . LEU A 1 211 ? -14.438 17.609 3.086 1 98.06 211 LEU A C 1
ATOM 1604 O O . LEU A 1 211 ? -13.406 16.953 2.982 1 98.06 211 LEU A O 1
ATOM 1608 N N . THR A 1 212 ? -15.648 17.062 2.904 1 98.12 212 THR A N 1
ATOM 1609 C CA . THR A 1 212 ? -15.82 15.68 2.5 1 98.12 212 THR A CA 1
ATOM 1610 C C . THR A 1 212 ? -15.961 15.57 0.983 1 98.12 212 THR A C 1
ATOM 1612 O O . THR A 1 212 ? -16.766 16.281 0.375 1 98.12 212 THR A O 1
ATOM 1615 N N . VAL A 1 213 ? -15.102 14.789 0.442 1 98.56 213 VAL A N 1
ATOM 1616 C CA . VAL A 1 213 ? -15.125 14.57 -1.001 1 98.56 213 VAL A CA 1
ATOM 1617 C C . VAL A 1 213 ? -15.586 13.148 -1.308 1 98.56 213 VAL A C 1
ATOM 1619 O O . VAL A 1 213 ? -15.062 12.188 -0.736 1 98.56 213 VAL A O 1
ATOM 1622 N N . ILE A 1 214 ? -16.609 12.969 -2.174 1 98.06 214 ILE A N 1
ATOM 1623 C CA . ILE A 1 214 ? -17.078 11.703 -2.713 1 98.06 214 ILE A CA 1
ATOM 1624 C C . ILE A 1 214 ? -17.156 11.781 -4.234 1 98.06 214 ILE A C 1
ATOM 1626 O O . ILE A 1 214 ? -18.125 12.32 -4.785 1 98.06 214 ILE A O 1
ATOM 1630 N N . GLY A 1 215 ? -16.125 11.219 -4.887 1 96.75 215 GLY A N 1
ATOM 1631 C CA . GLY A 1 215 ? -16.047 11.406 -6.328 1 96.75 215 GLY A CA 1
ATOM 1632 C C . GLY A 1 215 ? -15.898 12.859 -6.734 1 96.75 215 GLY A C 1
ATOM 1633 O O . GLY A 1 215 ? -14.977 13.539 -6.297 1 96.75 215 GLY A O 1
ATOM 1634 N N . ASP A 1 216 ? -16.844 13.312 -7.457 1 95.62 216 ASP A N 1
ATOM 1635 C CA . ASP A 1 216 ? -16.797 14.68 -7.949 1 95.62 216 ASP A CA 1
ATOM 1636 C C . ASP A 1 216 ? -17.562 15.625 -7.023 1 95.62 216 ASP A C 1
ATOM 1638 O O . ASP A 1 216 ? -17.547 16.844 -7.215 1 95.62 216 ASP A O 1
ATOM 1642 N N . ARG A 1 217 ? -18.156 15.094 -6.055 1 97.19 217 ARG A N 1
ATOM 1643 C CA . ARG A 1 217 ? -18.953 15.914 -5.152 1 97.19 217 ARG A CA 1
ATOM 1644 C C . ARG A 1 217 ? -18.156 16.328 -3.922 1 97.19 217 ARG A C 1
ATOM 1646 O O . ARG A 1 217 ? -17.406 15.516 -3.371 1 97.19 217 ARG A O 1
ATOM 1653 N N . MET A 1 218 ? -18.312 17.594 -3.533 1 98.06 218 MET A N 1
ATOM 1654 C CA . MET A 1 218 ? -17.594 18.141 -2.383 1 98.06 218 MET A CA 1
ATOM 1655 C C . MET A 1 218 ? -18.562 18.812 -1.414 1 98.06 218 MET A C 1
ATOM 1657 O O . MET A 1 218 ? -19.484 19.516 -1.836 1 98.06 218 MET A O 1
ATOM 1661 N N . PHE A 1 219 ? -18.406 18.547 -0.15 1 97.88 219 PHE A N 1
ATOM 1662 C CA . PHE A 1 219 ? -19.312 19.031 0.892 1 97.88 219 PHE A CA 1
ATOM 1663 C C . PHE A 1 219 ? -18.531 19.75 1.99 1 97.88 219 PHE A C 1
ATOM 1665 O O . PHE A 1 219 ? -18.156 19.125 2.994 1 97.88 219 PHE A O 1
ATOM 1672 N N . PRO A 1 220 ? -18.281 21.031 1.818 1 97.62 220 PRO A N 1
ATOM 1673 C CA . PRO A 1 220 ? -17.578 21.781 2.861 1 97.62 220 PRO A CA 1
ATOM 1674 C C . PRO A 1 220 ? -18.484 22.141 4.039 1 97.62 220 PRO A C 1
ATOM 1676 O O . PRO A 1 220 ? -19.578 22.672 3.84 1 97.62 220 PRO A O 1
ATOM 1679 N N . VAL A 1 221 ? -18.031 21.844 5.246 1 96.44 221 VAL A N 1
ATOM 1680 C CA . VAL A 1 221 ? -18.719 22.234 6.469 1 96.44 221 VAL A CA 1
ATOM 1681 C C . VAL A 1 221 ? -17.766 23 7.379 1 96.44 221 VAL A C 1
ATOM 1683 O O . VAL A 1 221 ? -16.703 22.5 7.746 1 96.44 221 VAL A O 1
ATOM 1686 N N . ALA A 1 222 ? -18.172 24.219 7.719 1 95.31 222 ALA A N 1
ATOM 1687 C CA . ALA A 1 222 ? -17.406 25.031 8.664 1 95.31 222 ALA A CA 1
ATOM 1688 C C . ALA A 1 222 ? -17.688 24.594 10.102 1 95.31 222 ALA A C 1
ATOM 1690 O O . ALA A 1 222 ? -18.828 24.312 10.469 1 95.31 222 ALA A O 1
ATOM 1691 N N . ILE A 1 223 ? -16.641 24.453 10.805 1 91.81 223 ILE A N 1
ATOM 1692 C CA . ILE A 1 223 ? -16.719 24.094 12.219 1 91.81 223 ILE A CA 1
ATOM 1693 C C . ILE A 1 223 ? -16.25 25.281 13.07 1 91.81 223 ILE A C 1
ATOM 1695 O O . ILE A 1 223 ? -15.062 25.641 13.039 1 91.81 223 ILE A O 1
ATOM 1699 N N . HIS A 1 224 ? -17.156 25.828 13.758 1 86.44 224 HIS A N 1
ATOM 1700 C CA . HIS A 1 224 ? -16.844 26.984 14.602 1 86.44 224 HIS A CA 1
ATOM 1701 C C . HIS A 1 224 ? -16.719 26.562 16.062 1 86.44 224 HIS A C 1
ATOM 1703 O O . HIS A 1 224 ? -17.641 25.984 16.641 1 86.44 224 HIS A O 1
ATOM 1709 N N . ALA A 1 225 ? -15.461 26.672 16.469 1 73.94 225 ALA A N 1
ATOM 1710 C CA . ALA A 1 225 ? -15.172 26.25 17.828 1 73.94 225 ALA A CA 1
ATOM 1711 C C . ALA A 1 225 ? -15.828 27.172 18.844 1 73.94 225 ALA A C 1
ATOM 1713 O O . ALA A 1 225 ? -15.844 28.391 18.656 1 73.94 225 ALA A O 1
ATOM 1714 N N . GLY A 1 226 ? -16.516 26.641 19.75 1 65.44 226 GLY A N 1
ATOM 1715 C CA . GLY A 1 226 ? -17.125 27.438 20.812 1 65.44 226 GLY A CA 1
ATOM 1716 C C . GLY A 1 226 ? -16.188 27.719 21.969 1 65.44 226 GLY A C 1
ATOM 1717 O O . GLY A 1 226 ? -16.516 28.516 22.844 1 65.44 226 GLY A O 1
ATOM 1718 N N . SER A 1 227 ? -15.023 26.953 22.062 1 61.62 227 SER A N 1
ATOM 1719 C CA . SER A 1 227 ? -14.078 27.156 23.156 1 61.62 227 SER A CA 1
ATOM 1720 C C . SER A 1 227 ? -12.641 27.172 22.641 1 61.62 227 SER A C 1
ATOM 1722 O O . SER A 1 227 ? -12.375 26.766 21.516 1 61.62 227 SER A O 1
ATOM 1724 N N . GLU A 1 228 ? -11.789 27.672 23.484 1 57.78 228 GLU A N 1
ATOM 1725 C CA . GLU A 1 228 ? -10.375 27.797 23.156 1 57.78 228 GLU A CA 1
ATOM 1726 C C . GLU A 1 228 ? -9.766 26.422 22.844 1 57.78 228 GLU A C 1
ATOM 1728 O O . GLU A 1 228 ? -8.961 26.281 21.922 1 57.78 228 GLU A O 1
ATOM 1733 N N . ALA A 1 229 ? -10.086 25.422 23.609 1 56.06 229 ALA A N 1
ATOM 1734 C CA . ALA A 1 229 ? -9.57 24.078 23.438 1 56.06 229 ALA A CA 1
ATOM 1735 C C . ALA A 1 229 ? -9.969 23.5 22.078 1 56.06 229 ALA A C 1
ATOM 1737 O O . ALA A 1 229 ? -9.172 22.828 21.422 1 56.06 229 ALA A O 1
ATOM 1738 N N . ALA A 1 230 ? -11.078 23.859 21.719 1 55 230 ALA A N 1
ATOM 1739 C CA . ALA A 1 230 ? -11.625 23.391 20.453 1 55 230 ALA A CA 1
ATOM 1740 C C . ALA A 1 230 ? -10.93 24.062 19.266 1 55 230 ALA A C 1
ATOM 1742 O O . ALA A 1 230 ? -10.938 23.516 18.156 1 55 230 ALA A O 1
ATOM 1743 N N . LEU A 1 231 ? -10.211 25.109 19.641 1 56.47 231 LEU A N 1
ATOM 1744 C CA . LEU A 1 231 ? -9.523 25.844 18.578 1 56.47 231 LEU A CA 1
ATOM 1745 C C . LEU A 1 231 ? -8.273 25.094 18.141 1 56.47 231 LEU A C 1
ATOM 1747 O O . LEU A 1 231 ? -7.879 25.172 16.969 1 56.47 231 LEU A O 1
ATOM 1751 N N . LEU A 1 232 ? -7.773 24.281 19.062 1 57.41 232 LEU A N 1
ATOM 1752 C CA . LEU A 1 232 ? -6.574 23.531 18.719 1 57.41 232 LEU A CA 1
ATOM 1753 C C . LEU A 1 232 ? -6.938 22.234 18.016 1 57.41 232 LEU A C 1
ATOM 1755 O O . LEU A 1 232 ? -6.266 21.828 17.062 1 57.41 232 LEU A O 1
ATOM 1759 N N . ASP A 1 233 ? -7.891 21.578 18.547 1 61.03 233 ASP A N 1
ATOM 1760 C CA . ASP A 1 233 ? -8.43 20.344 17.984 1 61.03 233 ASP A CA 1
ATOM 1761 C C . ASP A 1 233 ? -9.93 20.25 18.234 1 61.03 233 ASP A C 1
ATOM 1763 O O . ASP A 1 233 ? -10.367 19.938 19.344 1 61.03 233 ASP A O 1
ATOM 1767 N N . TRP A 1 234 ? -10.656 20.484 17.188 1 58.34 234 TRP A N 1
ATOM 1768 C CA . TRP A 1 234 ? -12.109 20.547 17.312 1 58.34 234 TRP A CA 1
ATOM 1769 C C . TRP A 1 234 ? -12.672 19.188 17.75 1 58.34 234 TRP A C 1
ATOM 1771 O O . TRP A 1 234 ? -13.812 19.109 18.203 1 58.34 234 TRP A O 1
ATOM 1781 N N . ARG A 1 235 ? -11.953 18.141 17.625 1 57.53 235 ARG A N 1
ATOM 1782 C CA . ARG A 1 235 ? -12.445 16.812 17.953 1 57.53 235 ARG A CA 1
ATOM 1783 C C . ARG A 1 235 ? -12.555 16.609 19.453 1 57.53 235 ARG A C 1
ATOM 1785 O O . ARG A 1 235 ? -13.039 15.578 19.922 1 57.53 235 ARG A O 1
ATOM 1792 N N . THR A 1 236 ? -12.148 17.578 20.203 1 51.03 236 THR A N 1
ATOM 1793 C CA . THR A 1 236 ? -12.086 17.406 21.656 1 51.03 236 THR A CA 1
ATOM 1794 C C . THR A 1 236 ? -13.383 17.859 22.312 1 51.03 236 THR A C 1
ATOM 1796 O O . THR A 1 236 ? -13.664 17.516 23.453 1 51.03 236 THR A O 1
ATOM 1799 N N . ASP A 1 237 ? -14.1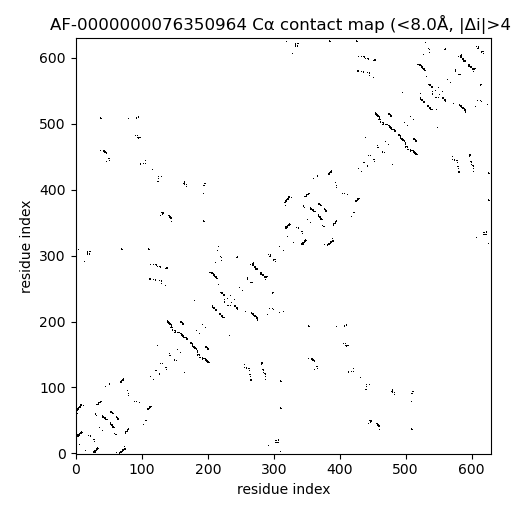25 18.797 21.625 1 55.09 237 ASP A N 1
ATOM 1800 C CA . ASP A 1 237 ? -15.359 19.266 22.25 1 55.09 237 ASP A CA 1
ATOM 1801 C C . ASP A 1 237 ? -16.484 19.422 21.234 1 55.09 237 ASP A C 1
ATOM 1803 O O . ASP A 1 237 ? -16.797 20.531 20.812 1 55.09 237 ASP A O 1
ATOM 1807 N N . TYR A 1 238 ? -17.156 18.344 20.812 1 54.75 238 TYR A N 1
ATOM 1808 C CA . TYR A 1 238 ? -18.172 18.328 19.766 1 54.75 238 TYR A CA 1
ATOM 1809 C C . TYR A 1 238 ? -19.406 19.125 20.203 1 54.75 238 TYR A C 1
ATOM 1811 O O . TYR A 1 238 ? -20.094 19.703 19.359 1 54.75 238 TYR A O 1
ATOM 1819 N N . ARG A 1 239 ? -19.656 19.172 21.453 1 57.09 239 ARG A N 1
ATOM 1820 C CA . ARG A 1 239 ? -20.906 19.719 21.969 1 57.09 239 ARG A CA 1
ATOM 1821 C C . ARG A 1 239 ? -20.922 21.234 21.812 1 57.09 239 ARG A C 1
ATOM 1823 O O . ARG A 1 239 ? -22 21.844 21.75 1 57.09 239 ARG A O 1
ATOM 1830 N N . SER A 1 240 ? -19.781 21.812 21.625 1 61.91 240 SER A N 1
ATOM 1831 C CA . SER A 1 240 ? -19.766 23.266 21.656 1 61.91 240 SER A CA 1
ATOM 1832 C C . SER A 1 240 ? -19.531 23.844 20.266 1 61.91 240 SER A C 1
ATOM 1834 O O . SER A 1 240 ? -19.453 25.062 20.094 1 61.91 240 SER A O 1
ATOM 1836 N N . HIS A 1 241 ? -19.703 22.875 19.25 1 69.62 241 HIS A N 1
ATOM 1837 C CA . HIS A 1 241 ? -19.359 23.344 17.922 1 69.62 241 HIS A CA 1
ATOM 1838 C C . HIS A 1 241 ? -20.609 23.703 17.125 1 69.62 241 HIS A C 1
ATOM 1840 O O . HIS A 1 241 ? -21.656 23.094 17.297 1 69.62 241 HIS A O 1
ATOM 1846 N N . ARG A 1 242 ? -20.578 24.891 16.531 1 83.25 242 ARG A N 1
ATOM 1847 C CA . ARG A 1 242 ? -21.547 25.234 15.508 1 83.25 242 ARG A CA 1
ATOM 1848 C C . ARG A 1 242 ? -21.078 24.797 14.125 1 83.25 242 ARG A C 1
ATOM 1850 O O . ARG A 1 242 ? -19.906 24.984 13.781 1 83.25 242 ARG A O 1
ATOM 1857 N N . TYR A 1 243 ? -21.969 24.078 13.398 1 89.38 243 TYR A N 1
ATOM 1858 C CA . TYR A 1 243 ? -21.688 23.578 12.062 1 89.38 243 TYR A CA 1
ATOM 1859 C C . TYR A 1 243 ? -22.5 24.328 11.016 1 89.38 243 TYR A C 1
ATOM 1861 O O . TYR A 1 243 ? -23.703 24.547 11.195 1 89.38 243 TYR A O 1
ATOM 1869 N N . GLU A 1 244 ? -21.828 24.781 9.938 1 91.81 244 GLU A N 1
ATOM 1870 C CA . GLU A 1 244 ? -22.516 25.469 8.836 1 91.81 244 GLU A CA 1
ATOM 1871 C C . GLU A 1 244 ? -21.922 25.062 7.488 1 91.81 244 GLU A C 1
ATOM 1873 O O . GLU A 1 244 ? -20.719 24.906 7.355 1 91.81 244 GLU A O 1
ATOM 1878 N N . VAL A 1 245 ? -22.812 24.891 6.551 1 94.31 245 VAL A N 1
ATOM 1879 C CA . VAL A 1 245 ? -22.344 24.656 5.191 1 94.31 245 VAL A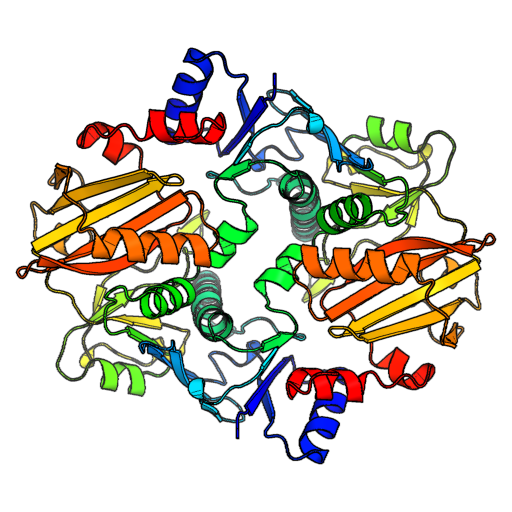 CA 1
ATOM 1880 C C . VAL A 1 245 ? -21.531 25.859 4.703 1 94.31 245 VAL A C 1
ATOM 1882 O O . VAL A 1 245 ? -21.969 27 4.836 1 94.31 245 VAL A O 1
ATOM 1885 N N . ALA A 1 246 ? -20.391 25.594 4.184 1 94.81 246 ALA A N 1
ATOM 1886 C CA . ALA A 1 246 ? -19.5 26.656 3.729 1 94.81 246 ALA A CA 1
ATOM 1887 C C . ALA A 1 246 ? -19.422 26.688 2.205 1 94.81 246 ALA A C 1
ATOM 1889 O O . ALA A 1 246 ? -19.766 25.719 1.536 1 94.81 246 ALA A O 1
ATOM 1890 N N . SER A 1 247 ? -19.062 27.891 1.718 1 95.44 247 SER A N 1
ATOM 1891 C CA . SER A 1 247 ? -18.75 28 0.297 1 95.44 247 SER A CA 1
ATOM 1892 C C . SER A 1 247 ? -17.297 27.625 0.016 1 95.44 247 SER A C 1
ATOM 1894 O O . SER A 1 247 ? -16.391 28.047 0.73 1 95.44 247 SER A O 1
ATOM 1896 N N . LEU A 1 248 ? -17.094 26.812 -0.922 1 97.5 248 LEU A N 1
ATOM 1897 C CA . LEU A 1 248 ? -15.758 26.375 -1.339 1 97.5 248 LEU A CA 1
ATOM 1898 C C . LEU A 1 248 ? -15.242 27.234 -2.484 1 97.5 248 LEU A C 1
ATOM 1900 O O . LEU A 1 248 ? -15.812 27.234 -3.576 1 97.5 248 LEU A O 1
ATOM 1904 N N . PRO A 1 249 ? -14.195 28.031 -2.258 1 98.06 249 PRO A N 1
ATOM 1905 C CA . PRO A 1 249 ? -13.648 28.812 -3.369 1 98.06 249 PRO A CA 1
ATOM 1906 C C . PRO A 1 249 ? -13.281 27.953 -4.574 1 98.06 249 PRO A C 1
ATOM 1908 O O . PRO A 1 249 ? -12.711 26.875 -4.418 1 98.06 249 PRO A O 1
ATOM 1911 N N . PRO A 1 250 ? -13.57 28.453 -5.758 1 98 250 PRO A N 1
ATOM 1912 C CA . PRO A 1 250 ? -13.328 27.656 -6.969 1 98 250 PRO A CA 1
ATOM 1913 C C . PRO A 1 250 ? -11.875 27.203 -7.094 1 98 250 PRO A C 1
ATOM 1915 O O . PRO A 1 250 ? -11.609 26.094 -7.539 1 98 250 PRO A O 1
ATOM 1918 N N . GLU A 1 251 ? -10.992 28.062 -6.734 1 97.88 251 GLU A N 1
ATOM 1919 C CA . GLU A 1 251 ? -9.578 27.719 -6.844 1 97.88 251 GLU A CA 1
ATOM 1920 C C . GLU A 1 251 ? -9.219 26.578 -5.906 1 97.88 251 GLU A C 1
ATOM 1922 O O . GLU A 1 251 ? -8.438 25.688 -6.266 1 97.88 251 GLU A O 1
ATOM 1927 N N . VAL A 1 252 ? -9.773 26.594 -4.727 1 98.56 252 VAL A N 1
ATOM 1928 C CA . VAL A 1 252 ? -9.539 25.516 -3.768 1 98.56 252 VAL A CA 1
ATOM 1929 C C . VAL A 1 252 ? -10.148 24.219 -4.281 1 98.56 252 VAL A C 1
ATOM 1931 O O . VAL A 1 252 ? -9.531 23.156 -4.203 1 98.56 252 VAL A O 1
ATOM 1934 N N . GLU A 1 253 ? -11.32 24.328 -4.809 1 98.62 253 GLU A N 1
ATOM 1935 C CA . GLU A 1 253 ? -12 23.156 -5.375 1 98.62 253 GLU A CA 1
ATOM 1936 C C . GLU A 1 253 ? -11.141 22.484 -6.441 1 98.62 253 GLU A C 1
ATOM 1938 O O . GLU A 1 253 ? -10.953 21.266 -6.422 1 98.62 253 GLU A O 1
ATOM 1943 N N . LYS A 1 254 ? -10.648 23.266 -7.348 1 98.62 254 LYS A N 1
ATOM 1944 C CA . LYS A 1 254 ? -9.812 22.766 -8.43 1 98.62 254 LYS A CA 1
ATOM 1945 C C . LYS A 1 254 ? -8.57 22.062 -7.891 1 98.62 254 LYS A C 1
ATOM 1947 O O . LYS A 1 254 ? -8.195 20.984 -8.367 1 98.62 254 LYS A O 1
ATOM 1952 N N . ARG A 1 255 ? -7.926 22.672 -6.922 1 98.75 255 ARG A N 1
ATOM 1953 C CA . ARG A 1 255 ? -6.688 22.141 -6.359 1 98.75 255 ARG A CA 1
ATOM 1954 C C . ARG A 1 255 ? -6.953 20.859 -5.566 1 98.75 255 ARG A C 1
ATOM 1956 O O . ARG A 1 255 ? -6.148 19.922 -5.59 1 98.75 255 ARG A O 1
ATOM 1963 N N . VAL A 1 256 ? -8.117 20.766 -4.891 1 98.88 256 VAL A N 1
ATOM 1964 C CA . VAL A 1 256 ? -8.5 19.578 -4.152 1 98.88 256 VAL A CA 1
ATOM 1965 C C . VAL A 1 256 ? -8.766 18.422 -5.125 1 98.88 256 VAL A C 1
ATOM 1967 O O . VAL A 1 256 ? -8.391 17.281 -4.867 1 98.88 256 VAL A O 1
ATOM 1970 N N . ARG A 1 257 ? -9.406 18.719 -6.254 1 98.75 257 ARG A N 1
ATOM 1971 C CA . ARG A 1 257 ? -9.641 17.703 -7.266 1 98.75 257 ARG A CA 1
ATOM 1972 C C . ARG A 1 257 ? -8.328 17.094 -7.754 1 98.75 257 ARG A C 1
ATOM 1974 O O . ARG A 1 257 ? -8.211 15.875 -7.891 1 98.75 257 ARG A O 1
ATOM 1981 N N . ARG A 1 258 ? -7.34 17.969 -7.977 1 98.5 258 ARG A N 1
ATOM 1982 C CA . ARG A 1 258 ? -6.027 17.484 -8.406 1 98.5 258 ARG A CA 1
ATOM 1983 C C . ARG A 1 258 ? -5.379 16.625 -7.332 1 98.5 258 ARG A C 1
ATOM 1985 O O . ARG A 1 258 ? -4.781 15.586 -7.637 1 98.5 258 ARG A O 1
ATOM 1992 N N . LEU A 1 259 ? -5.512 17.094 -6.074 1 98.56 259 LEU A N 1
ATOM 1993 C CA . LEU A 1 259 ? -4.965 16.344 -4.949 1 98.56 259 LEU A CA 1
ATOM 1994 C C . LEU A 1 259 ? -5.57 14.945 -4.887 1 98.56 259 LEU A C 1
ATOM 1996 O O . LEU A 1 259 ? -4.844 13.945 -4.812 1 98.56 259 LEU A O 1
ATOM 2000 N N . MET A 1 260 ? -6.914 14.859 -4.969 1 98.69 260 MET A N 1
ATOM 2001 C CA . MET A 1 260 ? -7.625 13.586 -4.891 1 98.69 260 MET A CA 1
ATOM 2002 C C . MET A 1 260 ? -7.23 12.672 -6.043 1 98.69 260 MET A C 1
ATOM 2004 O O . MET A 1 260 ? -7.008 11.477 -5.848 1 98.69 260 MET A O 1
ATOM 2008 N N . ASP A 1 261 ? -7.09 13.266 -7.207 1 98.31 261 ASP A N 1
ATOM 2009 C CA . ASP A 1 261 ? -6.703 12.508 -8.391 1 98.31 261 ASP A CA 1
ATOM 2010 C C . ASP A 1 261 ? -5.289 11.945 -8.25 1 98.31 261 ASP A C 1
ATOM 2012 O O . ASP A 1 261 ? -5.055 10.766 -8.531 1 98.31 261 ASP A O 1
ATOM 2016 N N . GLU A 1 262 ? -4.391 12.734 -7.805 1 97.25 262 GLU A N 1
ATOM 2017 C CA . GLU A 1 262 ? -3 12.32 -7.684 1 97.25 262 GLU A CA 1
ATOM 2018 C C . GLU A 1 262 ? -2.84 11.242 -6.613 1 97.25 262 GLU A C 1
ATOM 2020 O O . GLU A 1 262 ? -2.01 10.336 -6.754 1 9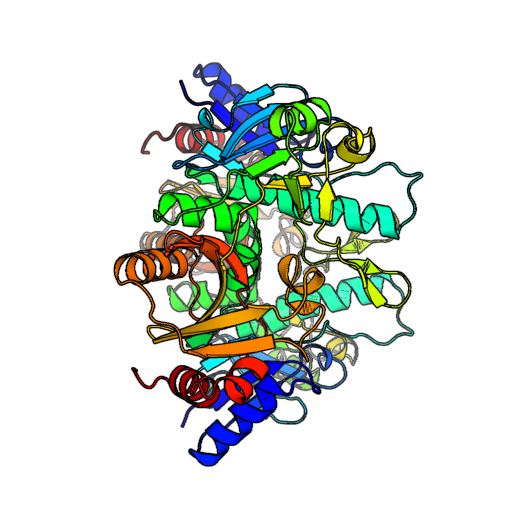7.25 262 GLU A O 1
ATOM 2025 N N . LEU A 1 263 ? -3.617 11.328 -5.578 1 97.62 263 LEU A N 1
ATOM 2026 C CA . LEU A 1 263 ? -3.549 10.344 -4.508 1 97.62 263 LEU A CA 1
ATOM 2027 C C . LEU A 1 263 ? -4.359 9.102 -4.855 1 97.62 263 LEU A C 1
ATOM 2029 O O . LEU A 1 263 ? -4.273 8.078 -4.168 1 97.62 263 LEU A O 1
ATOM 2033 N N . GLY A 1 264 ? -5.176 9.164 -5.902 1 96.94 264 GLY A N 1
ATOM 2034 C CA . GLY A 1 264 ? -6.008 8.047 -6.32 1 96.94 264 GLY A CA 1
ATOM 2035 C C . GLY A 1 264 ? -7.168 7.789 -5.379 1 96.94 264 GLY A C 1
ATOM 2036 O O . GLY A 1 264 ? -7.535 6.633 -5.145 1 96.94 264 GLY A O 1
ATOM 2037 N N . LEU A 1 265 ? -7.734 8.844 -4.812 1 98.38 265 LEU A N 1
ATOM 2038 C CA . LEU A 1 265 ? -8.797 8.703 -3.816 1 98.38 265 LEU A CA 1
ATOM 2039 C C . LEU A 1 265 ? -10.148 9.086 -4.406 1 98.38 265 LEU A C 1
ATOM 2041 O O . LEU A 1 265 ? -10.273 10.133 -5.039 1 98.38 265 LEU A O 1
ATOM 2045 N N . PHE A 1 266 ? -11.133 8.273 -4.266 1 98.12 266 PHE A N 1
ATOM 2046 C CA . PHE A 1 266 ? -12.523 8.586 -4.594 1 98.12 266 PHE A CA 1
ATOM 2047 C C . PHE A 1 266 ? -13.203 9.305 -3.436 1 98.12 266 PHE A C 1
ATOM 2049 O O . PHE A 1 266 ? -14.07 10.156 -3.648 1 98.12 266 PHE A O 1
ATOM 2056 N N . PHE A 1 267 ? -12.812 8.938 -2.287 1 98.44 267 PHE A N 1
ATOM 2057 C CA . PHE A 1 267 ? -13.32 9.523 -1.053 1 98.44 267 PHE A CA 1
ATOM 2058 C C . PHE A 1 267 ? -12.188 10.141 -0.239 1 98.44 267 PHE A C 1
ATOM 2060 O O . PHE A 1 267 ? -11.102 9.562 -0.143 1 98.44 267 PHE A O 1
ATOM 2067 N N . GLY A 1 268 ? -12.445 11.156 0.44 1 98.44 268 GLY A N 1
ATOM 2068 C CA . GLY A 1 268 ? -11.539 11.75 1.412 1 98.44 268 GLY A CA 1
ATOM 2069 C C . GLY A 1 268 ? -12.211 12.773 2.309 1 98.44 268 GLY A C 1
ATOM 2070 O O . GLY A 1 268 ? -13.094 13.508 1.863 1 98.44 268 GLY A O 1
ATOM 2071 N N . ALA A 1 269 ? -11.859 12.781 3.576 1 97.81 269 ALA A N 1
ATOM 2072 C CA . ALA A 1 269 ? -12.203 13.844 4.512 1 97.81 269 ALA A CA 1
ATOM 2073 C C . ALA A 1 269 ? -11.016 14.773 4.746 1 97.81 269 ALA A C 1
ATOM 2075 O O . ALA A 1 269 ? -10.039 14.398 5.395 1 97.81 269 ALA A O 1
ATOM 2076 N N . LEU A 1 270 ? -11.125 15.961 4.246 1 98.25 270 LEU A N 1
ATOM 2077 C CA . LEU A 1 270 ? -10.023 16.906 4.301 1 98.25 270 LEU A CA 1
ATOM 2078 C C . LEU A 1 270 ? -10.258 17.953 5.387 1 98.25 270 LEU A C 1
ATOM 2080 O O . LEU A 1 270 ? -11.375 18.453 5.539 1 98.25 270 LEU A O 1
ATOM 2084 N N . ASP A 1 271 ? -9.219 18.297 6.051 1 96.88 271 ASP A N 1
ATOM 2085 C CA . ASP A 1 271 ? -9.266 19.344 7.07 1 96.88 271 ASP A CA 1
ATOM 2086 C C . ASP A 1 271 ? -8.523 20.594 6.613 1 96.88 271 ASP A C 1
ATOM 2088 O O . ASP A 1 271 ? -7.363 20.516 6.207 1 96.88 271 ASP A O 1
ATOM 2092 N N . PHE A 1 272 ? -9.266 21.703 6.707 1 97.81 272 PHE A N 1
ATOM 2093 C CA . PHE A 1 272 ? -8.703 23.016 6.383 1 97.81 272 PHE A CA 1
ATOM 2094 C C . PHE A 1 272 ? -8.844 23.969 7.555 1 97.81 272 PHE A C 1
ATOM 2096 O O . PHE A 1 272 ? -9.789 23.875 8.344 1 97.81 272 PHE A O 1
ATOM 2103 N N . ALA A 1 273 ? -7.918 24.859 7.648 1 96.69 273 ALA A N 1
ATOM 2104 C CA . ALA A 1 273 ? -8.133 26.094 8.383 1 96.69 273 ALA A CA 1
ATOM 2105 C C . ALA A 1 273 ? -8.43 27.25 7.434 1 96.69 273 ALA A C 1
ATOM 2107 O O . ALA A 1 273 ? -7.82 27.359 6.367 1 96.69 273 ALA A O 1
ATOM 2108 N N . VAL A 1 274 ? -9.383 28.016 7.777 1 97 274 VAL A N 1
ATOM 2109 C CA . VAL A 1 274 ? -9.594 29.297 7.102 1 97 274 VAL A CA 1
ATOM 2110 C C . VAL A 1 274 ? -9.094 30.438 7.984 1 97 274 VAL A C 1
ATOM 2112 O O . VAL A 1 274 ? -9.547 30.578 9.125 1 97 274 VAL A O 1
ATOM 2115 N N . THR A 1 275 ? -8.133 31.203 7.477 1 96.81 275 THR A N 1
ATOM 2116 C CA . THR A 1 275 ? -7.543 32.281 8.25 1 96.81 275 THR A CA 1
ATOM 2117 C C . THR A 1 275 ? -8.508 33.469 8.336 1 96.81 275 THR A C 1
ATOM 2119 O O . THR A 1 275 ? -9.5 33.531 7.609 1 96.81 275 THR A O 1
ATOM 2122 N N . PRO A 1 276 ? -8.203 34.406 9.227 1 95.75 276 PRO A N 1
ATOM 2123 C CA . PRO A 1 276 ? -9.055 35.594 9.305 1 95.75 276 PRO A CA 1
ATOM 2124 C C . PRO A 1 276 ? -9.125 36.375 7.984 1 95.75 276 PRO A C 1
ATOM 2126 O O . PRO A 1 276 ? -10.133 37.031 7.703 1 95.75 276 PRO A O 1
ATOM 2129 N N . GLU A 1 277 ? -8.156 36.25 7.102 1 96.31 277 GLU A N 1
ATOM 2130 C CA . GLU A 1 277 ? -8.125 36.906 5.805 1 96.31 277 GLU A CA 1
ATOM 2131 C C . GLU A 1 277 ? -8.812 36.062 4.73 1 96.31 277 GLU A C 1
ATOM 2133 O O . GLU A 1 277 ? -8.906 36.469 3.576 1 96.31 277 GLU A O 1
ATOM 2138 N N . GLY A 1 278 ? -9.258 34.875 5.113 1 95.62 278 GLY A N 1
ATOM 2139 C CA . GLY A 1 278 ? -10.039 34.062 4.195 1 95.62 278 GLY A CA 1
ATOM 2140 C C . GLY A 1 278 ? -9.203 33.062 3.438 1 95.62 278 GLY A C 1
ATOM 2141 O O . GLY A 1 278 ? -9.703 32.375 2.523 1 95.62 278 GLY A O 1
ATOM 2142 N N . ARG A 1 279 ? -7.988 32.938 3.807 1 96.62 279 ARG A N 1
ATOM 2143 C CA . ARG A 1 279 ? -7.125 31.969 3.137 1 96.62 279 ARG A CA 1
ATOM 2144 C C . ARG A 1 279 ? -7.379 30.562 3.648 1 96.62 279 ARG A C 1
ATOM 2146 O O . ARG A 1 279 ? -7.477 30.328 4.859 1 96.62 279 ARG A O 1
ATOM 2153 N N . TRP A 1 280 ? -7.5 29.594 2.695 1 98.25 280 TRP A N 1
ATOM 2154 C CA . TRP A 1 280 ? -7.68 28.188 3.037 1 98.25 280 TRP A CA 1
ATOM 2155 C C . TRP A 1 280 ? -6.336 27.484 3.174 1 98.25 280 TRP A C 1
ATOM 2157 O O . TRP A 1 280 ? -5.539 27.469 2.23 1 98.25 280 TRP A O 1
ATOM 2167 N N . VAL A 1 281 ? -6.062 26.922 4.336 1 98.44 281 VAL A N 1
ATOM 2168 C CA . VAL A 1 281 ? -4.824 26.188 4.602 1 98.44 281 VAL A CA 1
ATOM 2169 C C . VAL A 1 281 ? -5.129 24.719 4.812 1 98.44 281 VAL A C 1
ATOM 2171 O O . VAL A 1 281 ? -5.906 24.344 5.699 1 98.44 281 VAL A O 1
ATOM 2174 N N . PHE A 1 282 ? -4.5 23.891 4.016 1 98.44 282 PHE A N 1
ATOM 2175 C CA . PHE A 1 282 ? -4.711 22.453 4.035 1 98.44 282 PHE A CA 1
ATOM 2176 C C . PHE A 1 282 ? -3.92 21.797 5.164 1 98.44 282 PHE A C 1
ATOM 2178 O O . PHE A 1 282 ? -2.717 22.031 5.301 1 98.44 282 PHE A O 1
ATOM 2185 N N . PHE A 1 283 ? -4.586 20.891 5.922 1 96.56 283 PHE A N 1
ATOM 2186 C CA . PHE A 1 283 ? -3.893 20.203 7 1 96.56 283 PHE A CA 1
ATOM 2187 C C . PHE A 1 283 ? -3.678 18.734 6.656 1 96.56 283 PHE A C 1
ATOM 2189 O O . PHE A 1 283 ? -2.564 18.219 6.777 1 96.56 283 PHE A O 1
ATOM 2196 N N . GLU A 1 284 ? -4.723 18.078 6.238 1 96.62 284 GLU A N 1
ATOM 2197 C CA . GLU A 1 284 ? -4.625 16.656 5.965 1 96.62 284 GLU A CA 1
ATOM 2198 C C . GLU A 1 284 ? -5.855 16.156 5.215 1 96.62 284 GLU A C 1
ATOM 2200 O O . GLU A 1 284 ? -6.887 16.828 5.184 1 96.62 284 GLU A O 1
ATOM 2205 N N . VAL A 1 285 ? -5.672 15.07 4.582 1 97.88 285 VAL A N 1
ATOM 2206 C CA . VAL A 1 285 ? -6.789 14.297 4.051 1 97.88 285 VAL A CA 1
ATOM 2207 C C . VAL A 1 285 ? -6.828 12.922 4.723 1 97.88 285 VAL A C 1
ATOM 2209 O O . VAL A 1 285 ? -5.812 12.227 4.781 1 97.88 285 VAL A O 1
ATOM 2212 N N . ASN A 1 286 ? -7.914 12.586 5.309 1 96.44 286 ASN A N 1
ATOM 2213 C CA . ASN A 1 286 ? -8.172 11.242 5.801 1 96.44 286 ASN A CA 1
ATOM 2214 C C . ASN A 1 286 ? -8.945 10.406 4.777 1 96.44 286 ASN A C 1
ATOM 2216 O O . ASN A 1 286 ? -10.125 10.656 4.543 1 96.44 286 ASN A O 1
ATOM 2220 N N . PRO A 1 287 ? -8.281 9.414 4.152 1 97.06 287 PRO A N 1
ATOM 2221 C CA . PRO A 1 287 ? -8.93 8.641 3.09 1 97.06 287 PRO A CA 1
ATOM 2222 C C . PRO A 1 287 ? -10.117 7.816 3.594 1 97.06 287 PRO A C 1
ATOM 2224 O O . PRO A 1 287 ? -10.914 7.324 2.795 1 97.06 287 PRO A O 1
ATOM 2227 N N . ASN A 1 288 ? -10.25 7.66 4.863 1 94.88 288 ASN A N 1
ATOM 2228 C CA . ASN A 1 288 ? -11.352 6.922 5.477 1 94.88 288 ASN A CA 1
ATOM 2229 C C . ASN A 1 288 ? -11.867 7.617 6.73 1 94.88 288 ASN A C 1
ATOM 2231 O O . ASN A 1 288 ? -12.125 6.969 7.746 1 94.88 288 ASN A O 1
ATOM 2235 N N . GLY A 1 289 ? -11.938 8.867 6.656 1 92.5 289 GLY A N 1
ATOM 2236 C CA . GLY A 1 289 ? -12.344 9.664 7.801 1 92.5 289 GLY A CA 1
ATOM 2237 C C . GLY A 1 289 ? -13.82 9.523 8.133 1 92.5 289 GLY A C 1
ATOM 2238 O O . GLY A 1 289 ? -14.633 9.195 7.258 1 92.5 289 GLY A O 1
ATOM 2239 N N . GLN A 1 290 ? -14.117 9.742 9.422 1 89.94 290 GLN A N 1
ATOM 2240 C CA . GLN A 1 290 ? -15.508 9.758 9.859 1 89.94 290 GLN A CA 1
ATOM 2241 C C . GLN A 1 290 ? -16.234 10.992 9.336 1 89.94 290 GLN A C 1
ATOM 2243 O O . GLN A 1 290 ? -15.664 12.086 9.281 1 89.94 290 GLN A O 1
ATOM 2248 N N . TRP A 1 291 ? -17.531 10.82 8.992 1 91.19 291 TRP A N 1
ATOM 2249 C CA . TRP A 1 291 ? -18.219 11.953 8.367 1 91.19 291 TRP A CA 1
ATOM 2250 C C . TRP A 1 291 ? -19.703 11.938 8.688 1 91.19 291 TRP A C 1
ATOM 2252 O O . TRP A 1 291 ? -20.422 12.898 8.406 1 91.19 291 TRP A O 1
ATOM 2262 N N . HIS A 1 292 ? -20.203 10.867 9.219 1 89.06 292 HIS A N 1
ATOM 2263 C CA . HIS A 1 292 ? -21.641 10.742 9.414 1 89.06 292 HIS A CA 1
ATOM 2264 C C . HIS A 1 292 ? -22.172 11.828 10.352 1 89.06 292 HIS A C 1
ATOM 2266 O O . HIS A 1 292 ? -23.266 12.344 10.156 1 89.06 292 HIS A O 1
ATOM 2272 N N . TRP A 1 293 ? -21.438 12.141 11.367 1 84.75 293 TRP A N 1
ATOM 2273 C CA . TRP A 1 293 ? -21.844 13.156 12.328 1 84.75 293 TRP A CA 1
ATOM 2274 C C . TRP A 1 293 ? -22.062 14.5 11.641 1 84.75 293 TRP A C 1
ATOM 2276 O O . TRP A 1 293 ? -22.953 15.258 12.023 1 84.75 293 TRP A O 1
ATOM 2286 N N . LEU A 1 294 ? -21.312 14.758 10.617 1 84.94 294 LEU A N 1
ATOM 2287 C CA . LEU A 1 294 ? -21.422 16 9.867 1 84.94 294 LEU A CA 1
ATOM 2288 C C . LEU A 1 294 ? -22.719 16.016 9.055 1 84.94 294 LEU A C 1
ATOM 2290 O O . LEU A 1 294 ? -23.344 17.078 8.922 1 84.94 294 LEU A O 1
ATOM 2294 N N . ALA A 1 295 ? -23.016 14.922 8.461 1 83.06 295 ALA A N 1
ATOM 2295 C CA . ALA A 1 295 ? -24.266 14.797 7.715 1 83.06 295 ALA A CA 1
ATOM 2296 C C . ALA A 1 295 ? -25.469 15.18 8.586 1 83.06 295 ALA A C 1
ATOM 2298 O O . ALA A 1 295 ? -26.344 15.945 8.156 1 83.06 295 ALA A O 1
ATOM 2299 N N . VAL A 1 296 ? -25.438 14.75 9.742 1 84.19 296 VAL A N 1
ATOM 2300 C CA . VAL A 1 296 ? -26.562 14.945 10.656 1 84.19 296 VAL A CA 1
ATOM 2301 C C . VAL A 1 296 ? -26.562 16.391 11.172 1 84.19 296 VAL A C 1
ATOM 2303 O O . VAL A 1 296 ? -27.594 17.062 11.148 1 84.19 296 VAL A O 1
ATOM 2306 N N . ARG A 1 297 ? -25.438 16.906 11.516 1 86.62 297 ARG A N 1
ATOM 2307 C CA . ARG A 1 297 ? -25.344 18.188 12.195 1 86.62 297 ARG A CA 1
ATOM 2308 C C . ARG A 1 297 ? -25.469 19.344 11.203 1 86.62 297 ARG A C 1
ATOM 2310 O O . ARG A 1 297 ? -26.016 20.391 11.523 1 86.62 297 ARG A O 1
ATOM 2317 N N . ALA A 1 298 ? -24.969 19.109 10 1 89.94 298 ALA A N 1
ATOM 2318 C CA . ALA A 1 298 ? -24.938 20.203 9.039 1 89.94 298 ALA A CA 1
ATOM 2319 C C . ALA A 1 298 ? -25.984 20.016 7.949 1 89.94 298 ALA A C 1
ATOM 2321 O O . ALA A 1 298 ? -26.188 20.891 7.109 1 89.94 298 ALA A O 1
ATOM 2322 N N . GLY A 1 299 ? -26.641 18.875 7.918 1 90.56 299 GLY A N 1
ATOM 2323 C CA . GLY A 1 299 ? -27.688 18.625 6.949 1 90.56 299 GLY A CA 1
ATOM 2324 C C . GLY A 1 299 ? -27.172 18.438 5.535 1 90.56 299 GLY A C 1
ATOM 2325 O O . GLY A 1 299 ? -27.812 18.859 4.57 1 90.56 299 GLY A O 1
ATOM 2326 N N . VAL A 1 300 ? -26 17.984 5.41 1 94.56 300 VAL A N 1
ATOM 2327 C CA . VAL A 1 300 ? -25.453 17.734 4.082 1 94.56 300 VAL A CA 1
ATOM 2328 C C . VAL A 1 300 ? -25.75 16.281 3.672 1 94.56 300 VAL A C 1
ATOM 2330 O O . VAL A 1 300 ? -25.703 15.375 4.5 1 94.56 300 VAL A O 1
ATOM 2333 N N . PRO A 1 301 ? -26.047 16.016 2.402 1 96.31 301 PRO A N 1
ATOM 2334 C CA . PRO A 1 301 ? -26.516 14.703 1.943 1 96.31 301 PRO A CA 1
ATOM 2335 C C . PRO A 1 301 ? -25.375 13.734 1.675 1 96.31 301 PRO A C 1
ATOM 2337 O O . PRO A 1 301 ? -25.281 13.172 0.579 1 96.31 301 PRO A O 1
ATOM 2340 N N . LEU A 1 302 ? -24.594 13.438 2.674 1 97.44 302 LEU A N 1
ATOM 2341 C CA . LEU A 1 302 ? -23.422 12.586 2.525 1 97.44 302 LEU A CA 1
ATOM 2342 C C . LEU A 1 302 ? -23.828 11.125 2.371 1 97.44 302 LEU A C 1
ATOM 2344 O O . LEU A 1 302 ? -23.219 10.375 1.61 1 97.44 302 LEU A O 1
ATOM 2348 N N . VAL A 1 303 ? -24.875 10.711 3.066 1 97.5 303 VAL A N 1
ATOM 2349 C CA . VAL A 1 303 ? -25.359 9.336 2.979 1 97.5 303 VAL A CA 1
ATOM 2350 C C . VAL A 1 303 ? -25.844 9.039 1.561 1 97.5 303 VAL A C 1
ATOM 2352 O O . VAL A 1 303 ? -25.453 8.039 0.959 1 97.5 303 VAL A O 1
ATOM 2355 N N . GLU A 1 304 ? -26.609 9.945 1.036 1 97.25 304 GLU A N 1
ATOM 2356 C CA . GLU A 1 304 ? -27.125 9.805 -0.319 1 97.25 304 GLU A CA 1
ATOM 2357 C C . GLU A 1 304 ? -26 9.828 -1.349 1 97.25 304 GLU A C 1
ATOM 2359 O O . GLU A 1 304 ? -26.031 9.07 -2.322 1 97.25 304 GLU A O 1
ATOM 2364 N N . ALA A 1 305 ? -25.031 10.688 -1.126 1 97.56 305 ALA A N 1
ATOM 2365 C CA . ALA A 1 305 ? -23.891 10.789 -2.047 1 97.56 305 ALA A CA 1
ATOM 2366 C C . ALA A 1 305 ? -23.094 9.5 -2.07 1 97.56 305 ALA A C 1
ATOM 2368 O O . ALA A 1 305 ? -22.656 9.047 -3.135 1 97.56 305 ALA A O 1
ATOM 2369 N N . MET A 1 306 ? -22.844 8.906 -0.94 1 98 306 MET A N 1
ATOM 2370 C CA . MET A 1 306 ? -22.141 7.637 -0.857 1 98 306 MET A CA 1
ATOM 2371 C C . MET A 1 306 ? -22.922 6.52 -1.528 1 98 306 MET A C 1
ATOM 2373 O O . MET A 1 306 ? -22.359 5.707 -2.262 1 98 306 MET A O 1
ATOM 2377 N N . ALA A 1 307 ? -24.219 6.523 -1.247 1 98.06 307 ALA A N 1
ATOM 2378 C CA . ALA A 1 307 ? -25.078 5.535 -1.894 1 98.06 307 ALA A CA 1
ATOM 2379 C C . ALA A 1 307 ? -25.031 5.672 -3.412 1 98.06 307 ALA A C 1
ATOM 2381 O O . ALA A 1 307 ? -24.922 4.672 -4.129 1 98.06 307 ALA A O 1
ATOM 2382 N N . ASP A 1 308 ? -25.078 6.938 -3.889 1 97.88 308 ASP A N 1
ATOM 2383 C CA . ASP A 1 308 ? -24.969 7.191 -5.32 1 97.88 308 ASP A CA 1
ATOM 2384 C C . ASP A 1 308 ? -23.656 6.613 -5.875 1 97.88 308 ASP A C 1
ATOM 2386 O O . ASP A 1 308 ? -23.656 5.965 -6.926 1 97.88 308 ASP A O 1
ATOM 2390 N N . ALA A 1 309 ? -22.609 6.902 -5.18 1 97.75 309 ALA A N 1
ATOM 2391 C CA . ALA A 1 309 ? -21.297 6.465 -5.613 1 97.75 309 ALA A CA 1
ATOM 2392 C C . ALA A 1 309 ? -21.219 4.945 -5.703 1 97.75 309 ALA A C 1
ATOM 2394 O O . ALA A 1 309 ? -20.703 4.395 -6.676 1 97.75 309 ALA A O 1
ATOM 2395 N N . LEU A 1 310 ? -21.766 4.242 -4.75 1 98.12 310 LEU A N 1
ATOM 2396 C CA . LEU A 1 310 ? -21.703 2.787 -4.684 1 98.12 310 LEU A CA 1
ATOM 2397 C C . LEU A 1 310 ? -22.625 2.16 -5.73 1 98.12 310 LEU A C 1
ATOM 2399 O O . LEU A 1 310 ? -22.391 1.03 -6.168 1 98.12 310 LEU A O 1
ATOM 2403 N N . GLN A 1 311 ? -23.641 2.873 -6.125 1 96.25 311 GLN A N 1
ATOM 2404 C CA . GLN A 1 311 ? -24.547 2.404 -7.164 1 96.25 311 GLN A CA 1
ATOM 2405 C C . GLN A 1 311 ? -23.969 2.635 -8.555 1 96.25 311 GLN A C 1
ATOM 2407 O O . GLN A 1 311 ? -24.438 2.064 -9.539 1 96.25 311 GLN A O 1
ATOM 2412 N N . GLY A 1 312 ? -22.938 3.398 -8.641 1 89.19 312 GLY A N 1
ATOM 2413 C CA . GLY A 1 312 ? -22.359 3.736 -9.93 1 89.19 312 GLY A CA 1
ATOM 2414 C C . GLY A 1 312 ? -23.141 4.809 -10.672 1 89.19 312 GLY A C 1
ATOM 2415 O O . GLY A 1 312 ? -23.094 4.883 -11.898 1 89.19 312 GLY A O 1
ATOM 2416 N N . VAL A 1 313 ? -23.984 5.414 -10 1 72.69 313 VAL A N 1
ATOM 2417 C CA . VAL A 1 313 ? -24.766 6.492 -10.602 1 72.69 313 VAL A CA 1
ATOM 2418 C C . VAL A 1 313 ? -23.891 7.746 -10.711 1 72.69 313 VAL A C 1
ATOM 2420 O O . VAL A 1 313 ? -23.094 8.039 -9.812 1 72.69 313 VAL A O 1
ATOM 2423 N N . ALA A 1 314 ? -23.547 8.008 -11.961 1 56.19 314 ALA A N 1
ATOM 2424 C CA . ALA A 1 314 ? -22.844 9.266 -12.172 1 56.19 314 ALA A CA 1
ATOM 2425 C C . ALA A 1 314 ? -23.547 10.406 -11.43 1 56.19 314 ALA A C 1
ATOM 2427 O O . ALA A 1 314 ? -24.766 10.477 -11.398 1 56.19 314 ALA A O 1
ATOM 2428 N N . ALA A 1 315 ? -22.844 11.039 -10.656 1 44.69 315 ALA A N 1
ATOM 2429 C CA . ALA A 1 315 ? -23.375 12.25 -10.039 1 44.69 315 ALA A CA 1
ATOM 2430 C C . ALA A 1 315 ? -23.75 13.289 -11.094 1 44.69 315 ALA A C 1
ATOM 2432 O O . ALA A 1 315 ? -23.125 13.359 -12.156 1 44.69 315 ALA A O 1
ATOM 2433 N N . MET B 1 1 ? 24.875 17.312 -10.391 1 67.31 1 MET B N 1
ATOM 2434 C CA . MET B 1 1 ? 24.5 15.992 -10.867 1 67.31 1 MET B CA 1
ATOM 2435 C C . MET B 1 1 ? 23.703 15.234 -9.812 1 67.31 1 MET B C 1
ATOM 2437 O O . MET B 1 1 ? 23.922 15.414 -8.617 1 67.31 1 MET B O 1
ATOM 2441 N N . GLY B 1 2 ? 22.484 14.586 -10.102 1 90.44 2 GLY B N 1
ATOM 2442 C CA . GLY B 1 2 ? 21.578 14 -9.125 1 90.44 2 GLY B CA 1
ATOM 2443 C C . GLY B 1 2 ? 22.109 12.703 -8.531 1 90.44 2 GLY B C 1
ATOM 2444 O O . GLY B 1 2 ? 23.031 12.102 -9.078 1 90.44 2 GLY B O 1
ATOM 2445 N N . SER B 1 3 ? 21.875 12.422 -7.324 1 96.81 3 SER B N 1
ATOM 2446 C CA . SER B 1 3 ? 22.312 11.227 -6.625 1 96.81 3 SER B CA 1
ATOM 2447 C C . SER B 1 3 ? 21.328 10.078 -6.801 1 96.81 3 SER B C 1
ATOM 2449 O O . SER B 1 3 ? 20.125 10.305 -6.91 1 96.81 3 SER B O 1
ATOM 2451 N N . VAL B 1 4 ? 21.938 8.875 -6.926 1 98.25 4 VAL B N 1
ATOM 2452 C CA . VAL B 1 4 ? 21.141 7.648 -6.863 1 98.25 4 VAL B CA 1
ATOM 2453 C C . VAL B 1 4 ? 21.062 7.16 -5.418 1 98.25 4 VAL B C 1
ATOM 2455 O O . VAL B 1 4 ? 22.078 6.984 -4.758 1 98.25 4 VAL B O 1
ATOM 2458 N N . LEU B 1 5 ? 19.859 7.043 -4.93 1 98.5 5 LEU B N 1
ATOM 2459 C CA . LEU B 1 5 ? 19.656 6.539 -3.576 1 98.5 5 LEU B CA 1
ATOM 2460 C C . LEU B 1 5 ? 19.234 5.074 -3.602 1 98.5 5 LEU B C 1
ATOM 2462 O O . LEU B 1 5 ? 18.234 4.723 -4.234 1 98.5 5 LEU B O 1
ATOM 2466 N N . ILE B 1 6 ? 19.969 4.191 -2.953 1 98.5 6 ILE B N 1
ATOM 2467 C CA . ILE B 1 6 ? 19.688 2.762 -2.904 1 98.5 6 ILE B CA 1
ATOM 2468 C C . ILE B 1 6 ? 19.312 2.357 -1.478 1 98.5 6 ILE B C 1
ATOM 2470 O O . ILE B 1 6 ? 20.141 2.445 -0.568 1 98.5 6 ILE B O 1
ATOM 2474 N N . LEU B 1 7 ? 18.094 1.954 -1.291 1 98.31 7 LEU B N 1
ATOM 2475 C CA . LEU B 1 7 ? 17.594 1.548 0.018 1 98.31 7 LEU B CA 1
ATOM 2476 C C . LEU B 1 7 ? 17.75 0.042 0.212 1 98.31 7 LEU B C 1
ATOM 2478 O O . LEU B 1 7 ? 16.938 -0.736 -0.313 1 98.31 7 LEU B O 1
ATOM 2482 N N . THR B 1 8 ? 18.719 -0.369 0.947 1 97.69 8 THR B N 1
ATOM 2483 C CA . THR B 1 8 ? 18.969 -1.785 1.175 1 97.69 8 THR B CA 1
ATOM 2484 C C . THR B 1 8 ? 19.859 -1.979 2.398 1 97.69 8 THR B C 1
ATOM 2486 O O . THR B 1 8 ? 20.484 -1.026 2.885 1 97.69 8 THR B O 1
ATOM 2489 N N . GLY B 1 9 ? 19.875 -3.203 2.867 1 94.62 9 GLY B N 1
ATOM 2490 C CA . GLY B 1 9 ? 20.75 -3.543 3.977 1 94.62 9 GLY B CA 1
ATOM 2491 C C . GLY B 1 9 ? 22.219 -3.631 3.578 1 94.62 9 GLY B C 1
ATOM 2492 O O . GLY B 1 9 ? 22.547 -3.562 2.391 1 94.62 9 GLY B O 1
ATOM 2493 N N . ARG B 1 10 ? 23.047 -3.896 4.578 1 90.44 10 ARG B N 1
ATOM 2494 C CA . ARG B 1 10 ? 24.484 -3.846 4.383 1 90.44 10 ARG B CA 1
ATOM 2495 C C . ARG B 1 10 ? 24.984 -5.082 3.641 1 90.44 10 ARG B C 1
ATOM 2497 O O . ARG B 1 10 ? 25.969 -5.016 2.912 1 90.44 10 ARG B O 1
ATOM 2504 N N . GLU B 1 11 ? 24.266 -6.141 3.799 1 92.19 11 GLU B N 1
ATOM 2505 C CA . GLU B 1 11 ? 24.734 -7.402 3.238 1 92.19 11 GLU B CA 1
ATOM 2506 C C . GLU B 1 11 ? 23.969 -7.766 1.973 1 92.19 11 GLU B C 1
ATOM 2508 O O . GLU B 1 11 ? 23.578 -8.922 1.79 1 92.19 11 GLU B O 1
ATOM 2513 N N . ASP B 1 12 ? 23.844 -6.848 1.081 1 94.81 12 ASP B N 1
ATOM 2514 C CA . ASP B 1 12 ? 23.141 -7.086 -0.179 1 94.81 12 ASP B CA 1
ATOM 2515 C C . ASP B 1 12 ? 24.125 -7.113 -1.352 1 94.81 12 ASP B C 1
ATOM 2517 O O . ASP B 1 12 ? 24.453 -6.066 -1.914 1 94.81 12 ASP B O 1
ATOM 2521 N N . LEU B 1 13 ? 24.516 -8.297 -1.806 1 93.56 13 LEU B N 1
ATOM 2522 C CA . LEU B 1 13 ? 25.531 -8.492 -2.836 1 93.56 13 LEU B CA 1
ATOM 2523 C C . LEU B 1 13 ? 25.047 -7.957 -4.18 1 93.56 13 LEU B C 1
ATOM 2525 O O . LEU B 1 13 ? 25.844 -7.461 -4.98 1 93.56 13 LEU B O 1
ATOM 2529 N N . THR B 1 14 ? 23.797 -8.133 -4.43 1 95.56 14 THR B N 1
ATOM 2530 C CA . THR B 1 14 ? 23.234 -7.605 -5.668 1 95.56 14 THR B CA 1
ATOM 2531 C C . THR B 1 14 ? 23.406 -6.09 -5.734 1 95.56 14 THR B C 1
ATOM 2533 O O . THR B 1 14 ? 23.859 -5.555 -6.75 1 95.56 14 THR B O 1
ATOM 2536 N N . ALA B 1 15 ? 23.094 -5.406 -4.668 1 97.31 15 ALA B N 1
ATOM 2537 C CA . ALA B 1 15 ? 23.25 -3.953 -4.602 1 97.31 15 ALA B CA 1
ATOM 2538 C C . ALA B 1 15 ? 24.719 -3.557 -4.742 1 97.31 15 ALA B C 1
ATOM 2540 O O . ALA B 1 15 ? 2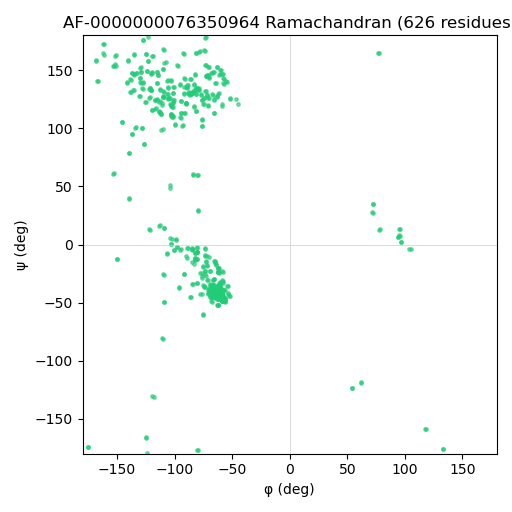5.031 -2.543 -5.371 1 97.31 15 ALA B O 1
ATOM 2541 N N . ASP B 1 16 ? 25.625 -4.363 -4.16 1 97.19 16 ASP B N 1
ATOM 2542 C CA . ASP B 1 16 ? 27.047 -4.09 -4.277 1 97.19 16 ASP B CA 1
ATOM 2543 C C . ASP B 1 16 ? 27.484 -4.016 -5.742 1 97.19 16 ASP B C 1
ATOM 2545 O O . ASP B 1 16 ? 28.203 -3.096 -6.141 1 97.19 16 ASP B O 1
ATOM 2549 N N . ALA B 1 17 ? 27.016 -4.973 -6.488 1 97.12 17 ALA B N 1
ATOM 2550 C CA . ALA B 1 17 ? 27.391 -5.039 -7.898 1 97.12 17 ALA B CA 1
ATOM 2551 C C . ALA B 1 17 ? 26.875 -3.822 -8.656 1 97.12 17 ALA B C 1
ATOM 2553 O O . ALA B 1 17 ? 27.578 -3.25 -9.484 1 97.12 17 ALA B O 1
ATOM 2554 N N . VAL B 1 18 ? 25.672 -3.406 -8.383 1 98.19 18 VAL B N 1
ATOM 2555 C CA . VAL B 1 18 ? 25.062 -2.273 -9.078 1 98.19 18 VAL B CA 1
ATOM 2556 C C . VAL B 1 18 ? 25.75 -0.979 -8.656 1 98.19 18 VAL B C 1
ATOM 2558 O O . VAL B 1 18 ? 26.016 -0.109 -9.484 1 98.19 18 VAL B O 1
ATOM 2561 N N . VAL B 1 19 ? 26.078 -0.829 -7.352 1 97.88 19 VAL B N 1
ATOM 2562 C CA . VAL B 1 19 ? 26.781 0.341 -6.844 1 97.88 19 VAL B CA 1
ATOM 2563 C C . VAL B 1 19 ? 28.125 0.471 -7.539 1 97.88 19 VAL B C 1
ATOM 2565 O O . VAL B 1 19 ? 28.5 1.555 -7.996 1 97.88 19 VAL B O 1
ATOM 2568 N N . GLU B 1 20 ? 28.828 -0.632 -7.586 1 97.94 20 GLU B N 1
ATOM 2569 C CA . GLU B 1 20 ? 30.141 -0.628 -8.242 1 97.94 20 GLU B CA 1
ATOM 2570 C C . GLU B 1 20 ? 30.031 -0.158 -9.688 1 97.94 20 GLU B C 1
ATOM 2572 O O . GLU B 1 20 ? 30.828 0.666 -10.141 1 97.94 20 GLU B O 1
ATOM 2577 N N . GLU B 1 21 ? 29.078 -0.675 -10.406 1 98 21 GLU B N 1
ATOM 2578 C CA . GLU B 1 21 ? 28.859 -0.295 -11.797 1 98 21 GLU B CA 1
ATOM 2579 C C . GLU B 1 21 ? 28.531 1.189 -11.922 1 98 21 GLU B C 1
ATOM 2581 O O . GLU B 1 21 ? 29.062 1.882 -12.781 1 98 21 GLU B O 1
ATOM 2586 N N . LEU B 1 22 ? 27.672 1.716 -11.055 1 98.19 22 LEU B N 1
ATOM 2587 C CA . LEU B 1 22 ? 27.266 3.117 -11.078 1 98.19 22 LEU B CA 1
ATOM 2588 C C . LEU B 1 22 ? 28.453 4.027 -10.781 1 98.19 22 LEU B C 1
ATOM 2590 O O . LEU B 1 22 ? 28.641 5.055 -11.438 1 98.19 22 LEU B O 1
ATOM 2594 N N . VAL B 1 23 ? 29.234 3.631 -9.789 1 97.81 23 VAL B N 1
ATOM 2595 C CA . VAL B 1 23 ? 30.391 4.418 -9.406 1 97.81 23 VAL B CA 1
ATOM 2596 C C . VAL B 1 23 ? 31.406 4.438 -10.555 1 97.81 23 VAL B C 1
ATOM 2598 O O . VAL B 1 23 ? 31.969 5.484 -10.875 1 97.81 23 VAL B O 1
ATOM 2601 N N . LYS B 1 24 ? 31.609 3.297 -11.109 1 97.81 24 LYS B N 1
ATOM 2602 C CA . LYS B 1 24 ? 32.469 3.201 -12.273 1 97.81 24 LYS B CA 1
ATOM 2603 C C . LYS B 1 24 ? 32.031 4.172 -13.375 1 97.81 24 LYS B C 1
ATOM 2605 O O . LYS B 1 24 ? 32.875 4.727 -14.086 1 97.81 24 LYS B O 1
ATOM 2610 N N . ARG B 1 25 ? 30.797 4.367 -13.508 1 97.06 25 ARG B N 1
ATOM 2611 C CA . ARG B 1 25 ? 30.234 5.23 -14.531 1 97.06 25 ARG B CA 1
ATOM 2612 C C . ARG B 1 25 ? 30.234 6.688 -14.086 1 97.06 25 ARG B C 1
ATOM 2614 O O . ARG B 1 25 ? 29.75 7.562 -14.812 1 97.06 25 ARG B O 1
ATOM 2621 N N . GLY B 1 26 ? 30.625 6.988 -12.906 1 96.5 26 GLY B N 1
ATOM 2622 C CA . GLY B 1 26 ? 30.781 8.359 -12.445 1 96.5 26 GLY B CA 1
ATOM 2623 C C . GLY B 1 26 ? 29.578 8.875 -11.695 1 96.5 26 GLY B C 1
ATOM 2624 O O . GLY B 1 26 ? 29.453 10.078 -11.453 1 96.5 26 GLY B O 1
ATOM 2625 N N . GLU B 1 27 ? 28.672 7.977 -11.312 1 96.5 27 GLU B N 1
ATOM 2626 C CA . GLU B 1 27 ? 27.469 8.391 -10.602 1 96.5 27 GLU B CA 1
ATOM 2627 C C . GLU B 1 27 ? 27.75 8.578 -9.117 1 96.5 27 GLU B C 1
ATOM 2629 O O . GLU B 1 27 ? 28.594 7.895 -8.539 1 96.5 27 GLU B O 1
ATOM 2634 N N . THR B 1 28 ? 27.078 9.531 -8.516 1 96.94 28 THR B N 1
ATOM 2635 C CA . THR B 1 28 ? 27.031 9.648 -7.062 1 96.94 28 THR B CA 1
ATOM 2636 C C . THR B 1 28 ? 25.953 8.727 -6.48 1 96.94 28 THR B C 1
ATOM 2638 O O . THR B 1 28 ? 24.781 8.859 -6.809 1 96.94 28 THR B O 1
ATOM 2641 N N . VAL B 1 29 ? 26.422 7.789 -5.641 1 97.62 29 VAL B N 1
ATOM 2642 C CA . VAL B 1 29 ? 25.516 6.789 -5.082 1 97.62 29 VAL B CA 1
ATOM 2643 C C . VAL B 1 29 ? 25.516 6.883 -3.559 1 97.62 29 VAL B C 1
ATOM 2645 O O . VAL B 1 29 ? 26.578 7.016 -2.939 1 97.62 29 VAL B O 1
ATOM 2648 N N . VAL B 1 30 ? 24.328 6.887 -2.988 1 97.56 30 VAL B N 1
ATOM 2649 C CA . VAL B 1 30 ? 24.188 6.789 -1.54 1 97.56 30 VAL B CA 1
ATOM 2650 C C . VAL B 1 30 ? 23.375 5.539 -1.188 1 97.56 30 VAL B C 1
ATOM 2652 O O . VAL B 1 30 ? 22.219 5.406 -1.588 1 97.56 30 VAL B O 1
ATOM 2655 N N . ARG B 1 31 ? 24 4.625 -0.513 1 97.31 31 ARG B N 1
ATOM 2656 C CA . ARG B 1 31 ? 23.312 3.471 0.064 1 97.31 31 ARG B CA 1
ATOM 2657 C C . ARG B 1 31 ? 22.781 3.791 1.457 1 97.31 31 ARG B C 1
ATOM 2659 O O . ARG B 1 31 ? 23.5 4.371 2.279 1 97.31 31 ARG B O 1
ATOM 2666 N N . TYR B 1 32 ? 21.547 3.479 1.719 1 97.69 32 TYR B N 1
ATOM 2667 C CA . TYR B 1 32 ? 20.922 3.791 2.996 1 97.69 32 TYR B CA 1
ATOM 2668 C C . TYR B 1 32 ? 20.062 2.629 3.482 1 97.69 32 TYR B C 1
ATOM 2670 O O . TYR B 1 32 ? 19.297 2.053 2.713 1 97.69 32 TYR B O 1
ATOM 2678 N N . ASP B 1 33 ? 20.219 2.229 4.746 1 97.38 33 ASP B N 1
ATOM 2679 C CA . ASP B 1 33 ? 19.391 1.217 5.398 1 97.38 33 ASP B CA 1
ATOM 2680 C C . ASP B 1 33 ? 18.422 1.854 6.391 1 97.38 33 ASP B C 1
ATOM 2682 O O . ASP B 1 33 ? 18.844 2.533 7.328 1 97.38 33 ASP B O 1
ATOM 2686 N N . THR B 1 34 ? 17.141 1.576 6.273 1 96.12 34 THR B N 1
ATOM 2687 C CA . THR B 1 34 ? 16.125 2.141 7.156 1 96.12 34 THR B CA 1
ATOM 2688 C C . THR B 1 34 ? 16.359 1.706 8.602 1 96.12 34 THR B C 1
ATOM 2690 O O . THR B 1 34 ? 15.977 2.408 9.539 1 96.12 34 THR B O 1
ATOM 2693 N N . ALA B 1 35 ? 17.031 0.6 8.789 1 94.69 35 ALA B N 1
ATOM 2694 C CA . ALA B 1 35 ? 17.344 0.111 10.133 1 94.69 35 ALA B CA 1
ATOM 2695 C C . ALA B 1 35 ? 18.234 1.098 10.883 1 94.69 35 ALA B C 1
ATOM 2697 O O . ALA B 1 35 ? 18.312 1.058 12.117 1 94.69 35 ALA B O 1
ATOM 2698 N N . ASP B 1 36 ? 18.891 1.938 10.125 1 95.5 36 ASP B N 1
ATOM 2699 C CA . ASP B 1 36 ? 19.781 2.922 10.734 1 95.5 36 ASP B CA 1
ATOM 2700 C C . ASP B 1 36 ? 18.984 4.059 11.375 1 95.5 36 ASP B C 1
ATOM 2702 O O . ASP B 1 36 ? 19.516 4.824 12.18 1 95.5 36 ASP B O 1
ATOM 2706 N N . PHE B 1 37 ? 17.75 4.207 10.969 1 95.94 37 PHE B N 1
ATOM 2707 C CA . PHE B 1 37 ? 16.922 5.289 11.477 1 95.94 37 PHE B CA 1
ATOM 2708 C C . PHE B 1 37 ? 16.125 4.84 12.695 1 95.94 37 PHE B C 1
ATOM 2710 O O . PHE B 1 37 ? 15.492 3.781 12.68 1 95.94 37 PHE B O 1
ATOM 2717 N N . PRO B 1 38 ? 16.125 5.527 13.773 1 92.31 38 PRO B N 1
ATOM 2718 C CA . PRO B 1 38 ? 16.766 6.836 13.938 1 92.31 38 PRO B CA 1
ATOM 2719 C C . PRO B 1 38 ? 18.078 6.762 14.719 1 92.31 38 PRO B C 1
ATOM 2721 O O . PRO B 1 38 ? 18.703 7.789 14.977 1 92.31 38 PRO B O 1
ATOM 2724 N N . THR B 1 39 ? 18.484 5.582 15.023 1 90.88 39 THR B N 1
ATOM 2725 C CA . THR B 1 39 ? 19.578 5.434 15.984 1 90.88 39 THR B CA 1
ATOM 2726 C C . THR B 1 39 ? 20.922 5.797 15.344 1 90.88 39 THR B C 1
ATOM 2728 O O . THR B 1 39 ? 21.781 6.379 16 1 90.88 39 THR B O 1
ATOM 2731 N N . ALA B 1 40 ? 21.078 5.496 14.086 1 94.06 40 ALA B N 1
ATOM 2732 C CA . ALA B 1 40 ? 22.359 5.73 13.422 1 94.06 40 ALA B CA 1
ATOM 2733 C C . ALA B 1 40 ? 22.188 6.652 12.219 1 94.06 40 ALA B C 1
ATOM 2735 O O . ALA B 1 40 ? 23.062 6.715 11.344 1 94.06 40 ALA B O 1
ATOM 2736 N N . SER B 1 41 ? 21.094 7.293 12.094 1 96.5 41 SER B N 1
ATOM 2737 C CA . SER B 1 41 ? 20.828 8.25 11.023 1 96.5 41 SER B CA 1
ATOM 2738 C C . SER B 1 41 ? 19.844 9.32 11.461 1 96.5 41 SER B C 1
ATOM 2740 O O . SER B 1 41 ? 19.219 9.195 12.516 1 96.5 41 SER B O 1
ATOM 2742 N N . ARG B 1 42 ? 19.797 10.438 10.719 1 97.25 42 ARG B N 1
ATOM 2743 C CA . ARG B 1 42 ? 18.922 11.57 11.016 1 97.25 42 ARG B CA 1
ATOM 2744 C C . ARG B 1 42 ? 18.266 12.094 9.75 1 97.25 42 ARG B C 1
ATOM 2746 O O . ARG B 1 42 ? 18.828 12 8.664 1 97.25 42 ARG B O 1
ATOM 2753 N N . LEU B 1 43 ? 17.109 12.555 9.945 1 98.62 43 LEU B N 1
ATOM 2754 C CA . LEU B 1 43 ? 16.359 13.211 8.875 1 98.62 43 LEU B CA 1
ATOM 2755 C C . LEU B 1 43 ? 16 14.641 9.273 1 98.62 43 LEU B C 1
ATOM 2757 O O . LEU B 1 43 ? 15.594 14.891 10.406 1 98.62 43 LEU B O 1
ATOM 2761 N N . ALA B 1 44 ? 16.188 15.539 8.422 1 98.62 44 ALA B N 1
ATOM 2762 C CA . ALA B 1 44 ? 15.68 16.906 8.547 1 98.62 44 ALA B CA 1
ATOM 2763 C C . ALA B 1 44 ? 15.102 17.391 7.223 1 98.62 44 ALA B C 1
ATOM 2765 O O . ALA B 1 44 ? 15.82 17.938 6.383 1 98.62 44 ALA B O 1
ATOM 2766 N N . ALA B 1 45 ? 13.844 17.25 7.059 1 98.75 45 ALA B N 1
ATOM 2767 C CA . ALA B 1 45 ? 13.172 17.547 5.797 1 98.75 45 ALA B CA 1
ATOM 2768 C C . ALA B 1 45 ? 12.203 18.703 5.953 1 98.75 45 ALA B C 1
ATOM 2770 O O . ALA B 1 45 ? 11.32 18.672 6.816 1 98.75 45 ALA B O 1
ATOM 2771 N N . SER B 1 46 ? 12.352 19.688 5.172 1 98.56 46 SER B N 1
ATOM 2772 C CA . SER B 1 46 ? 11.438 20.828 5.105 1 98.56 46 SER B CA 1
ATOM 2773 C C . SER B 1 46 ? 10.578 20.766 3.85 1 98.56 46 SER B C 1
ATOM 2775 O O . SER B 1 46 ? 11.062 20.406 2.775 1 98.56 46 SER B O 1
ATOM 2777 N N . LEU B 1 47 ? 9.367 21.141 4.027 1 98.19 47 LEU B N 1
ATOM 2778 C CA . LEU B 1 47 ? 8.445 21.109 2.896 1 98.19 47 LEU B CA 1
ATOM 2779 C C . LEU B 1 47 ? 8.562 22.375 2.057 1 98.19 47 LEU B C 1
ATOM 2781 O O . LEU B 1 47 ? 8.539 23.484 2.596 1 98.19 47 LEU B O 1
ATOM 2785 N N . THR B 1 48 ? 8.688 22.234 0.745 1 94.5 48 THR B N 1
ATOM 2786 C CA . THR B 1 48 ? 8.672 23.312 -0.235 1 94.5 48 THR B CA 1
ATOM 2787 C C . THR B 1 48 ? 7.59 23.078 -1.284 1 94.5 48 THR B C 1
ATOM 2789 O O . THR B 1 48 ? 6.863 22.094 -1.219 1 94.5 48 THR B O 1
ATOM 2792 N N . GLY B 1 49 ? 7.438 23.922 -2.223 1 92.12 49 GLY B N 1
ATOM 2793 C CA . GLY B 1 49 ? 6.492 23.75 -3.314 1 92.12 49 GLY B CA 1
ATOM 2794 C C . GLY B 1 49 ? 6.793 22.531 -4.176 1 92.12 49 GLY B C 1
ATOM 2795 O O . GLY B 1 49 ? 5.906 22 -4.848 1 92.12 49 GLY B O 1
ATOM 2796 N N . ASP B 1 50 ? 8.031 22.062 -4.121 1 91 50 ASP B N 1
ATOM 2797 C CA . ASP B 1 50 ? 8.461 20.953 -4.961 1 91 50 ASP B CA 1
ATOM 2798 C C . ASP B 1 50 ? 8.531 19.656 -4.16 1 91 50 ASP B C 1
ATOM 2800 O O . ASP B 1 50 ? 8.883 18.609 -4.699 1 91 50 ASP B O 1
ATOM 2804 N N . GLY B 1 51 ? 8.172 19.828 -2.896 1 95.5 51 GLY B N 1
ATOM 2805 C CA . GLY B 1 51 ? 8.25 18.656 -2.045 1 95.5 51 GLY B CA 1
ATOM 2806 C C . GLY B 1 51 ? 9.234 18.812 -0.904 1 95.5 51 GLY B C 1
ATOM 2807 O O . GLY B 1 51 ? 9.539 19.938 -0.486 1 95.5 51 GLY B O 1
ATOM 2808 N N . TRP B 1 52 ? 9.672 17.719 -0.38 1 98.19 52 TRP B N 1
ATOM 2809 C CA . TRP B 1 52 ? 10.555 17.719 0.785 1 98.19 52 TRP B CA 1
ATOM 2810 C C . TRP B 1 52 ? 12.008 17.938 0.373 1 98.19 52 TRP B C 1
ATOM 2812 O O . TRP B 1 52 ? 12.492 17.297 -0.565 1 98.19 52 TRP B O 1
ATOM 2822 N N . THR B 1 53 ? 12.648 18.844 1.091 1 98.25 53 THR B N 1
ATOM 2823 C CA . THR B 1 53 ? 14.062 19.125 0.87 1 98.25 53 THR B CA 1
ATOM 2824 C C . THR B 1 53 ? 14.836 19.078 2.186 1 98.25 53 THR B C 1
ATOM 2826 O O . THR B 1 53 ? 14.266 19.312 3.254 1 98.25 53 THR B O 1
ATOM 2829 N N . GLY B 1 54 ? 16.094 18.766 2.105 1 98.31 54 GLY B N 1
ATOM 2830 C CA . GLY B 1 54 ? 16.938 18.719 3.283 1 98.31 54 GLY B CA 1
ATOM 2831 C C . GLY B 1 54 ? 17.797 17.469 3.363 1 98.31 54 GLY B C 1
ATOM 2832 O O . GLY B 1 54 ? 17.75 16.625 2.459 1 98.31 54 GLY B O 1
ATOM 2833 N N . PRO B 1 55 ? 18.516 17.312 4.426 1 98.44 55 PRO B N 1
ATOM 2834 C CA . PRO B 1 55 ? 19.484 16.234 4.508 1 98.44 55 PRO B CA 1
ATOM 2835 C C . PRO B 1 55 ? 18.906 14.961 5.121 1 98.44 55 PRO B C 1
ATOM 2837 O O . PRO B 1 55 ? 18.109 15.031 6.059 1 98.44 55 PRO B O 1
ATOM 2840 N N . LEU B 1 56 ? 19.172 13.867 4.57 1 98.44 56 LEU B N 1
ATOM 2841 C CA . LEU B 1 56 ? 19.156 12.539 5.168 1 98.44 56 LEU B CA 1
ATOM 2842 C C . LEU B 1 56 ? 20.578 12.062 5.473 1 98.44 56 LEU B C 1
ATOM 2844 O O . LEU B 1 56 ? 21.359 11.828 4.559 1 98.44 56 LEU B O 1
ATOM 2848 N N . THR B 1 57 ? 20.828 11.969 6.777 1 96.94 57 THR B N 1
ATOM 2849 C CA . THR B 1 57 ? 22.203 11.711 7.184 1 96.94 57 THR B CA 1
ATOM 2850 C C . THR B 1 57 ? 22.344 10.328 7.809 1 96.94 57 THR B C 1
ATOM 2852 O O . THR B 1 57 ? 21.688 10.031 8.812 1 96.94 57 THR B O 1
ATOM 2855 N N . GLY B 1 58 ? 23.016 9.438 7.207 1 93.75 58 GLY B N 1
ATOM 2856 C CA . GLY B 1 58 ? 23.5 8.172 7.738 1 93.75 58 GLY B CA 1
ATOM 2857 C C . GLY B 1 58 ? 25.016 8.062 7.734 1 93.75 58 GLY B C 1
ATOM 2858 O O . GLY B 1 58 ? 25.703 8.945 8.234 1 93.75 58 GLY B O 1
ATOM 2859 N N . THR B 1 59 ? 25.531 6.93 7.215 1 91 59 THR B N 1
ATOM 2860 C CA . THR B 1 59 ? 26.969 6.836 7 1 91 59 THR B CA 1
ATOM 2861 C C . THR B 1 59 ? 27.438 7.898 6.008 1 91 59 THR B C 1
ATOM 2863 O O . THR B 1 59 ? 28.531 8.445 6.148 1 91 59 THR B O 1
ATOM 2866 N N . ARG B 1 60 ? 26.578 8.156 5.078 1 93.25 60 ARG B N 1
ATOM 2867 C CA . ARG B 1 60 ? 26.719 9.273 4.156 1 93.25 60 ARG B CA 1
ATOM 2868 C C . ARG B 1 60 ? 25.5 10.188 4.211 1 93.25 60 ARG B C 1
ATOM 2870 O O . ARG B 1 60 ? 24.453 9.797 4.723 1 93.25 60 ARG B O 1
ATOM 2877 N N . THR B 1 61 ? 25.734 11.391 3.793 1 96.31 61 THR B N 1
ATOM 2878 C CA . THR B 1 61 ? 24.625 12.344 3.754 1 96.31 61 THR B CA 1
ATOM 2879 C C . THR B 1 61 ? 24.172 12.586 2.318 1 96.31 61 THR B C 1
ATOM 2881 O O . THR B 1 61 ? 25 12.711 1.413 1 96.31 61 THR B O 1
ATOM 2884 N N . VAL B 1 62 ? 22.938 12.594 2.088 1 97.81 62 VAL B N 1
ATOM 2885 C CA . VAL B 1 62 ? 22.359 12.992 0.808 1 97.81 62 VAL B CA 1
ATOM 2886 C C . VAL B 1 62 ? 21.297 14.062 1.031 1 97.81 62 VAL B C 1
ATOM 2888 O O . VAL B 1 62 ? 20.562 14.023 2.02 1 97.81 62 VAL B O 1
ATOM 2891 N N . ARG B 1 63 ? 21.281 15.039 0.171 1 98.19 63 ARG B N 1
ATOM 2892 C CA . ARG B 1 63 ? 20.188 16 0.175 1 98.19 63 ARG B CA 1
ATOM 2893 C C . ARG B 1 63 ? 19.031 15.516 -0.69 1 98.19 63 ARG B C 1
ATOM 2895 O O . ARG B 1 63 ? 19.234 15.117 -1.839 1 98.19 63 ARG B O 1
ATOM 2902 N N . LEU B 1 64 ? 17.875 15.547 -0.134 1 98.38 64 LEU B N 1
ATOM 2903 C CA . LEU B 1 64 ? 16.703 14.961 -0.765 1 98.38 64 LEU B CA 1
ATOM 2904 C C . LEU B 1 64 ? 16.438 15.586 -2.131 1 98.38 64 LEU B C 1
ATOM 2906 O O . LEU B 1 64 ? 16.062 14.891 -3.076 1 98.38 64 LEU B O 1
ATOM 2910 N N . GLU B 1 65 ? 16.625 16.875 -2.303 1 97.31 65 GLU B N 1
ATOM 2911 C CA . GLU B 1 65 ? 16.328 17.594 -3.539 1 97.31 65 GLU B CA 1
ATOM 2912 C C . GLU B 1 65 ? 17.344 17.234 -4.633 1 97.31 65 GLU B C 1
ATOM 2914 O O . GLU B 1 65 ? 17.141 17.578 -5.801 1 97.31 65 GLU B O 1
ATOM 2919 N N . THR B 1 66 ? 18.453 16.5 -4.254 1 97.62 66 THR B N 1
ATOM 2920 C CA . THR B 1 66 ? 19.453 16.141 -5.246 1 97.62 66 THR B CA 1
ATOM 2921 C C . THR B 1 66 ? 19.266 14.703 -5.707 1 97.62 66 THR B C 1
ATOM 2923 O O . THR B 1 66 ? 19.938 14.242 -6.625 1 97.62 66 THR B O 1
ATOM 2926 N N . VAL B 1 67 ? 18.359 13.984 -5.133 1 98.06 67 VAL B N 1
ATOM 2927 C CA . VAL B 1 67 ? 18.125 12.594 -5.5 1 98.06 67 VAL B CA 1
ATOM 2928 C C . VAL B 1 67 ? 17.422 12.531 -6.855 1 98.06 67 VAL B C 1
ATOM 2930 O O . VAL B 1 67 ? 16.422 13.211 -7.078 1 98.06 67 VAL B O 1
ATOM 2933 N N . LYS B 1 68 ? 17.906 11.711 -7.754 1 97.56 68 LYS B N 1
ATOM 2934 C CA . LYS B 1 68 ? 17.297 11.641 -9.078 1 97.56 68 LYS B CA 1
ATOM 2935 C C . LYS B 1 68 ? 16.562 10.32 -9.273 1 97.56 68 LYS B C 1
ATOM 2937 O O . LYS B 1 68 ? 15.672 10.211 -10.125 1 97.56 68 LYS B O 1
ATOM 2942 N N . SER B 1 69 ? 16.969 9.273 -8.547 1 98.25 69 SER B N 1
ATOM 2943 C CA . SER B 1 69 ? 16.312 7.973 -8.594 1 98.25 69 SER B CA 1
ATOM 2944 C C . SER B 1 69 ? 16.5 7.203 -7.293 1 98.25 69 SER B C 1
ATOM 2946 O O . SER B 1 69 ? 17.453 7.469 -6.547 1 98.25 69 SER B O 1
ATOM 2948 N N . VAL B 1 70 ? 15.578 6.355 -7.027 1 98.62 70 VAL B N 1
ATOM 2949 C CA . VAL B 1 70 ? 15.633 5.559 -5.809 1 98.62 70 VAL B CA 1
ATOM 2950 C C . VAL B 1 70 ? 15.398 4.086 -6.145 1 98.62 70 VAL B C 1
ATOM 2952 O O . VAL B 1 70 ? 14.461 3.75 -6.871 1 98.62 70 VAL B O 1
ATOM 2955 N N . TRP B 1 71 ? 16.281 3.207 -5.711 1 98.69 71 TRP B N 1
ATOM 2956 C CA . TRP B 1 71 ? 16.094 1.763 -5.785 1 98.69 71 TRP B CA 1
ATOM 2957 C C . TRP B 1 71 ? 15.625 1.203 -4.445 1 98.69 71 TRP B C 1
ATOM 2959 O O . TRP B 1 71 ? 16.406 1.138 -3.488 1 98.69 71 TRP B O 1
ATOM 2969 N N . TRP B 1 72 ? 14.312 0.897 -4.391 1 98.25 72 TRP B N 1
ATOM 2970 C CA . TRP B 1 72 ? 13.773 0.167 -3.246 1 98.25 72 TRP B CA 1
ATOM 2971 C C . TRP B 1 72 ? 14.141 -1.312 -3.324 1 98.25 72 TRP B C 1
ATOM 2973 O O . TRP B 1 72 ? 13.477 -2.088 -4.016 1 98.25 72 TRP B O 1
ATOM 2983 N N . ARG B 1 73 ? 15.117 -1.661 -2.562 1 97.25 73 ARG B N 1
ATOM 2984 C CA . ARG B 1 73 ? 15.68 -2.998 -2.723 1 97.25 73 ARG B CA 1
ATOM 2985 C C . ARG B 1 73 ? 15.336 -3.883 -1.53 1 97.25 73 ARG B C 1
ATOM 2987 O O . ARG B 1 73 ? 14.297 -4.547 -1.521 1 97.25 73 ARG B O 1
ATOM 2994 N N . ARG B 1 74 ? 16.047 -3.787 -0.441 1 95.12 74 ARG B N 1
ATOM 2995 C CA . ARG B 1 74 ? 15.789 -4.629 0.725 1 95.12 74 ARG B CA 1
ATOM 2996 C C . ARG B 1 74 ? 16.219 -3.928 2.008 1 95.12 74 ARG B C 1
ATOM 2998 O O . ARG B 1 74 ? 17.047 -4.457 2.762 1 95.12 74 ARG B O 1
ATOM 3005 N N . PRO B 1 75 ? 15.57 -2.791 2.262 1 95.5 75 PRO B N 1
ATOM 3006 C CA . PRO B 1 75 ? 15.914 -2.172 3.543 1 95.5 75 PRO B CA 1
ATOM 3007 C C . PRO B 1 75 ? 15.438 -2.99 4.742 1 95.5 75 PRO B C 1
ATOM 3009 O O . PRO B 1 75 ? 14.438 -3.705 4.645 1 95.5 75 PRO B O 1
ATOM 3012 N N . GLU B 1 76 ? 16.156 -2.939 5.766 1 94.19 76 GLU B N 1
ATOM 3013 C CA . GLU B 1 76 ? 15.789 -3.664 6.98 1 94.19 76 GLU B CA 1
ATOM 3014 C C . GLU B 1 76 ? 14.758 -2.889 7.797 1 94.19 76 GLU B C 1
ATOM 3016 O O . GLU B 1 76 ? 14.531 -1.702 7.551 1 94.19 76 GLU B O 1
ATOM 3021 N N . GLU B 1 77 ? 14.164 -3.598 8.719 1 91.38 77 GLU B N 1
ATOM 3022 C CA . GLU B 1 77 ? 13.172 -2.98 9.594 1 91.38 77 GLU B CA 1
ATOM 3023 C C . GLU B 1 77 ? 13.812 -1.931 10.5 1 91.38 77 GLU B C 1
ATOM 3025 O O . GLU B 1 77 ? 14.961 -2.082 10.922 1 91.38 77 GLU B O 1
ATOM 3030 N N . PHE B 1 78 ? 13.016 -0.914 10.812 1 93.88 78 PHE B N 1
ATOM 3031 C CA . PHE B 1 78 ? 13.461 0.126 11.734 1 93.88 78 PHE B CA 1
ATOM 3032 C C . PHE B 1 78 ? 13.852 -0.475 13.078 1 93.88 78 PHE B C 1
ATOM 3034 O O . PHE B 1 78 ? 13.18 -1.378 13.586 1 93.88 78 PHE B O 1
ATOM 3041 N N . ARG B 1 79 ? 14.898 0.013 13.602 1 90.56 79 ARG B N 1
ATOM 3042 C CA . ARG B 1 79 ? 15.375 -0.495 14.883 1 90.56 79 ARG B CA 1
ATOM 3043 C C . ARG B 1 79 ? 15.297 0.579 15.969 1 90.56 79 ARG B C 1
ATOM 3045 O O . ARG B 1 79 ? 15.539 1.758 15.695 1 90.56 79 ARG B O 1
ATOM 3052 N N . THR B 1 80 ? 14.891 0.181 17.125 1 90.06 80 THR B N 1
ATOM 3053 C CA . THR B 1 80 ? 14.883 1.017 18.312 1 90.06 80 THR B CA 1
ATOM 3054 C C . THR B 1 80 ? 15.766 0.414 19.406 1 90.06 80 THR B C 1
ATOM 3056 O O . THR B 1 80 ? 16.125 -0.765 19.344 1 90.06 80 THR B O 1
ATOM 3059 N N . PRO B 1 81 ? 16.125 1.214 20.359 1 89.44 81 PRO B N 1
ATOM 3060 C CA . PRO B 1 81 ? 16.875 0.639 21.469 1 89.44 81 PRO B CA 1
ATOM 3061 C C . PRO B 1 81 ? 16.141 -0.499 22.172 1 89.44 81 PRO B C 1
ATOM 3063 O O . PRO B 1 81 ? 14.93 -0.406 22.391 1 89.44 81 PRO B O 1
ATOM 3066 N N . ASP B 1 82 ? 16.859 -1.479 22.578 1 87.38 82 ASP B N 1
ATOM 3067 C CA . ASP B 1 82 ? 16.281 -2.701 23.125 1 87.38 82 ASP B CA 1
ATOM 3068 C C . ASP B 1 82 ? 15.734 -2.459 24.531 1 87.38 82 ASP B C 1
ATOM 3070 O O . ASP B 1 82 ? 14.883 -3.215 25 1 87.38 82 ASP B O 1
ATOM 3074 N N . ASP B 1 83 ? 16.219 -1.503 25.156 1 91.38 83 ASP B N 1
ATOM 3075 C CA . ASP B 1 83 ? 15.844 -1.284 26.547 1 91.38 83 ASP B CA 1
ATOM 3076 C C . ASP B 1 83 ? 14.547 -0.481 26.656 1 91.38 83 ASP B C 1
ATOM 3078 O O . ASP B 1 83 ? 14.023 -0.268 27.75 1 91.38 83 ASP B O 1
ATOM 3082 N N . TRP B 1 84 ? 14 -0.031 25.531 1 90.06 84 TRP B N 1
ATOM 3083 C CA . TRP B 1 84 ? 12.719 0.668 25.547 1 90.06 84 TRP B CA 1
ATOM 3084 C C . TRP B 1 84 ? 11.578 -0.298 25.844 1 90.06 84 TRP B C 1
ATOM 3086 O O . TRP B 1 84 ? 11.625 -1.465 25.438 1 90.06 84 TRP B O 1
ATOM 3096 N N . PRO B 1 85 ? 10.539 0.207 26.562 1 88.88 85 PRO B N 1
ATOM 3097 C CA . PRO B 1 85 ? 9.328 -0.604 26.688 1 88.88 85 PRO B CA 1
ATOM 3098 C C . PRO B 1 85 ? 8.68 -0.911 25.344 1 88.88 85 PRO B C 1
ATOM 3100 O O . PRO B 1 85 ? 8.773 -0.106 24.406 1 88.88 85 PRO B O 1
ATOM 3103 N N . GLY B 1 86 ? 8.008 -2.078 25.281 1 85.31 86 GLY B N 1
ATOM 3104 C CA . GLY B 1 86 ? 7.43 -2.572 24.031 1 85.31 86 GLY B CA 1
ATOM 3105 C C . GLY B 1 86 ? 6.539 -1.557 23.344 1 85.31 86 GLY B C 1
ATOM 3106 O O . GLY B 1 86 ? 6.652 -1.341 22.141 1 85.31 86 GLY B O 1
ATOM 3107 N N . HIS B 1 87 ? 5.715 -0.909 24.094 1 85.94 87 HIS B N 1
ATOM 3108 C CA . HIS B 1 87 ? 4.777 0.045 23.516 1 85.94 87 HIS B CA 1
ATOM 3109 C C . HIS B 1 87 ? 5.508 1.264 22.953 1 85.94 87 HIS B C 1
ATOM 3111 O O . HIS B 1 87 ? 5.102 1.823 21.938 1 85.94 87 HIS B O 1
ATOM 3117 N N . ALA B 1 88 ? 6.5 1.685 23.625 1 88 88 ALA B N 1
ATOM 3118 C CA . ALA B 1 88 ? 7.297 2.814 23.172 1 88 88 ALA B CA 1
ATOM 3119 C C . ALA B 1 88 ? 8.039 2.469 21.875 1 88 88 ALA B C 1
ATOM 3121 O O . ALA B 1 88 ? 8.141 3.297 20.969 1 88 88 ALA B O 1
ATOM 3122 N N . ARG B 1 89 ? 8.508 1.251 21.812 1 90.25 89 ARG B N 1
ATOM 3123 C CA . ARG B 1 89 ? 9.195 0.793 20.609 1 90.25 89 ARG B CA 1
ATOM 3124 C C . ARG B 1 89 ? 8.25 0.754 19.422 1 90.25 89 ARG B C 1
ATOM 3126 O O . ARG B 1 89 ? 8.586 1.221 18.328 1 90.25 89 ARG B O 1
ATOM 3133 N N . ALA B 1 90 ? 7.055 0.226 19.672 1 88.81 90 ALA B N 1
ATOM 3134 C CA . ALA B 1 90 ? 6.062 0.111 18.609 1 88.81 90 ALA B CA 1
ATOM 3135 C C . ALA B 1 90 ? 5.68 1.484 18.062 1 88.81 90 ALA B C 1
ATOM 3137 O O . ALA B 1 90 ? 5.551 1.667 16.859 1 88.81 90 ALA B O 1
ATOM 3138 N N . LEU B 1 91 ? 5.535 2.398 18.969 1 90.31 91 LEU B N 1
ATOM 3139 C CA . LEU B 1 91 ? 5.188 3.756 18.562 1 90.31 91 LEU B CA 1
ATOM 3140 C C . LEU B 1 91 ? 6.324 4.387 17.766 1 90.31 91 LEU B C 1
ATOM 3142 O O . LEU B 1 91 ? 6.082 5.008 16.719 1 90.31 91 LEU B O 1
ATOM 3146 N N . ALA B 1 92 ? 7.512 4.219 18.234 1 92.69 92 ALA B N 1
ATOM 3147 C CA . ALA B 1 92 ? 8.672 4.793 17.562 1 92.69 92 ALA B CA 1
ATOM 3148 C C . ALA B 1 92 ? 8.828 4.227 16.156 1 92.69 92 ALA B C 1
ATOM 3150 O O . ALA B 1 92 ? 9.117 4.969 15.211 1 92.69 92 ALA B O 1
ATOM 3151 N N . VAL B 1 93 ? 8.641 2.988 16.031 1 93.25 93 VAL B N 1
ATOM 3152 C CA . VAL B 1 93 ? 8.758 2.33 14.734 1 93.25 93 VAL B CA 1
ATOM 3153 C C . VAL B 1 93 ? 7.66 2.826 13.805 1 93.25 93 VAL B C 1
ATOM 3155 O O . VAL B 1 93 ? 7.914 3.107 12.625 1 93.25 93 VAL B O 1
ATOM 3158 N N . SER B 1 94 ? 6.477 2.961 14.352 1 93.44 94 SER B N 1
ATOM 3159 C CA . SER B 1 94 ? 5.352 3.455 13.562 1 93.44 94 SER B CA 1
ATOM 3160 C C . SER B 1 94 ? 5.617 4.867 13.047 1 93.44 94 SER B C 1
ATOM 3162 O O . SER B 1 94 ? 5.398 5.152 11.867 1 93.44 94 SER B O 1
ATOM 3164 N N . GLU B 1 95 ? 6.09 5.688 13.906 1 95.5 95 GLU B N 1
ATOM 3165 C CA . GLU B 1 95 ? 6.395 7.066 13.531 1 95.5 95 GLU B CA 1
ATOM 3166 C C . GLU B 1 95 ? 7.543 7.125 12.531 1 95.5 95 GLU B C 1
ATOM 3168 O O . GLU B 1 95 ? 7.504 7.902 11.578 1 95.5 95 GLU B O 1
ATOM 3173 N N . ALA B 1 96 ? 8.539 6.316 12.758 1 96.19 96 ALA B N 1
ATOM 3174 C CA . ALA B 1 96 ? 9.688 6.258 11.852 1 96.19 96 ALA B CA 1
ATOM 3175 C C . ALA B 1 96 ? 9.258 5.82 10.453 1 96.19 96 ALA B C 1
ATOM 3177 O O . ALA B 1 96 ? 9.672 6.414 9.453 1 96.19 96 ALA B O 1
ATOM 3178 N N . ARG B 1 97 ? 8.469 4.867 10.422 1 95.38 97 ARG B N 1
ATOM 3179 C CA . ARG B 1 97 ? 7.98 4.355 9.148 1 95.38 97 ARG B CA 1
ATOM 3180 C C . ARG B 1 97 ? 7.176 5.418 8.406 1 95.38 97 ARG B C 1
ATOM 3182 O O . ARG B 1 97 ? 7.469 5.73 7.254 1 95.38 97 ARG B O 1
ATOM 3189 N N . SER B 1 98 ? 6.227 5.977 9.109 1 96.31 98 SER B N 1
ATOM 3190 C CA . SER B 1 98 ? 5.379 6.996 8.492 1 96.31 98 SER B CA 1
ATOM 3191 C C . SER B 1 98 ? 6.195 8.211 8.07 1 96.31 98 SER B C 1
ATOM 3193 O O . SER B 1 98 ? 5.949 8.789 7.008 1 96.31 98 SER B O 1
ATOM 3195 N N . GLY B 1 99 ? 7.09 8.562 8.867 1 97.69 99 GLY B N 1
ATOM 3196 C CA . GLY B 1 99 ? 7.875 9.758 8.602 1 97.69 99 GLY B CA 1
ATOM 3197 C C . GLY B 1 99 ? 8.914 9.555 7.512 1 97.69 99 GLY B C 1
ATOM 3198 O O . GLY B 1 99 ? 8.867 10.227 6.477 1 97.69 99 GLY B O 1
ATOM 3199 N N . LEU B 1 100 ? 9.82 8.617 7.754 1 98.12 100 LEU B N 1
ATOM 3200 C CA . LEU B 1 100 ? 10.938 8.438 6.836 1 98.12 100 LEU B CA 1
ATOM 3201 C C . LEU B 1 100 ? 10.461 7.898 5.492 1 98.12 100 LEU B C 1
ATOM 3203 O O . LEU B 1 100 ? 10.781 8.461 4.441 1 98.12 100 LEU B O 1
ATOM 3207 N N . LEU B 1 101 ? 9.672 6.875 5.527 1 97.19 101 LEU B N 1
ATOM 3208 C CA . LEU B 1 101 ? 9.203 6.301 4.27 1 97.19 101 LEU B CA 1
ATOM 3209 C C . LEU B 1 101 ? 8.188 7.223 3.594 1 97.19 101 LEU B C 1
ATOM 3211 O O . LEU B 1 101 ? 8.094 7.25 2.365 1 97.19 101 LEU B O 1
ATOM 3215 N N . GLY B 1 102 ? 7.457 7.957 4.391 1 97.94 102 GLY B N 1
ATOM 3216 C CA . GLY B 1 102 ? 6.582 8.961 3.805 1 97.94 102 GLY B CA 1
ATOM 3217 C C . GLY B 1 102 ? 7.332 10.039 3.049 1 97.94 102 GLY B C 1
ATOM 3218 O O . GLY B 1 102 ? 6.969 10.383 1.923 1 97.94 102 GLY B O 1
ATOM 3219 N N . VAL B 1 103 ? 8.367 10.562 3.648 1 98.5 103 VAL B N 1
ATOM 3220 C CA . VAL B 1 103 ? 9.18 11.594 3.025 1 98.5 103 VAL B CA 1
ATOM 3221 C C . VAL B 1 103 ? 9.836 11.047 1.76 1 98.5 103 VAL B C 1
ATOM 3223 O O . VAL B 1 103 ? 9.695 11.625 0.679 1 98.5 103 VAL B O 1
ATOM 3226 N N . LEU B 1 104 ? 10.492 9.922 1.896 1 98.25 104 LEU B N 1
ATOM 3227 C CA . LEU B 1 104 ? 11.188 9.352 0.747 1 98.25 104 LEU B CA 1
ATOM 3228 C C . LEU B 1 104 ? 10.195 8.945 -0.342 1 98.25 104 LEU B C 1
ATOM 3230 O O . LEU B 1 104 ? 10.414 9.234 -1.521 1 98.25 104 LEU B O 1
ATOM 3234 N N . GLY B 1 105 ? 9.125 8.336 0.07 1 97.31 105 GLY B N 1
ATOM 3235 C CA . GLY B 1 105 ? 8.133 7.848 -0.87 1 97.31 105 GLY B CA 1
ATOM 3236 C C . GLY B 1 105 ? 7.441 8.953 -1.642 1 97.31 105 GLY B C 1
ATOM 3237 O O . GLY B 1 105 ? 6.789 8.695 -2.656 1 97.31 105 GLY B O 1
ATOM 3238 N N . SER B 1 106 ? 7.559 10.164 -1.199 1 97.44 106 SER B N 1
ATOM 3239 C CA . SER B 1 106 ? 6.879 11.273 -1.852 1 97.44 106 SER B CA 1
ATOM 3240 C C . SER B 1 106 ? 7.82 12.008 -2.803 1 97.44 106 SER B C 1
ATOM 3242 O O . SER B 1 106 ? 7.41 12.961 -3.479 1 97.44 106 SER B O 1
ATOM 3244 N N . LEU B 1 107 ? 9.102 11.594 -2.885 1 96.94 107 LEU B N 1
ATOM 3245 C CA . LEU B 1 107 ? 10.023 12.234 -3.82 1 96.94 107 LEU B CA 1
ATOM 3246 C C . LEU B 1 107 ? 9.562 12.023 -5.258 1 96.94 107 LEU B C 1
ATOM 3248 O O . LEU B 1 107 ? 9.258 10.898 -5.664 1 96.94 107 LEU B O 1
ATOM 3252 N N . PRO B 1 108 ? 9.453 13.125 -6.008 1 94.69 108 PRO B N 1
ATOM 3253 C CA . PRO B 1 108 ? 8.992 13.023 -7.395 1 94.69 108 PRO B CA 1
ATOM 3254 C C . PRO B 1 108 ? 10.102 12.594 -8.352 1 94.69 108 PRO B C 1
ATOM 3256 O O . PRO B 1 108 ? 10.406 13.305 -9.312 1 94.69 108 PRO B O 1
ATOM 3259 N N . VAL B 1 109 ? 10.641 11.414 -8.086 1 96.56 109 VAL B N 1
ATOM 3260 C CA . VAL B 1 109 ? 11.781 10.898 -8.828 1 96.56 109 VAL B CA 1
ATOM 3261 C C . VAL B 1 109 ? 11.469 9.5 -9.359 1 96.56 109 VAL B C 1
ATOM 3263 O O . VAL B 1 109 ? 10.391 8.961 -9.102 1 96.56 109 VAL B O 1
ATOM 3266 N N . ARG B 1 110 ? 12.43 8.961 -10.141 1 96.31 110 ARG B N 1
ATOM 3267 C CA . ARG B 1 110 ? 12.281 7.598 -10.633 1 96.31 110 ARG B CA 1
ATOM 3268 C C . ARG B 1 110 ? 12.477 6.586 -9.508 1 96.31 110 ARG B C 1
ATOM 3270 O O . ARG B 1 110 ? 13.484 6.629 -8.797 1 96.31 110 ARG B O 1
ATOM 3277 N N . TRP B 1 111 ? 11.562 5.715 -9.375 1 97.81 111 TRP B N 1
ATOM 3278 C CA . TRP B 1 111 ? 11.648 4.633 -8.398 1 97.81 111 TRP B CA 1
ATOM 3279 C C . TRP B 1 111 ? 11.742 3.279 -9.094 1 97.81 111 TRP B C 1
ATOM 3281 O O . TRP B 1 111 ? 11.078 3.049 -10.109 1 97.81 111 TRP B O 1
ATOM 3291 N N . ILE B 1 112 ? 12.5 2.336 -8.477 1 98.19 112 ILE B N 1
ATOM 3292 C CA . ILE B 1 112 ? 12.562 0.955 -8.945 1 98.19 112 ILE B CA 1
ATOM 3293 C C . ILE B 1 112 ? 12.414 0.001 -7.762 1 98.19 112 ILE B C 1
ATOM 3295 O O . ILE B 1 112 ? 13.398 -0.32 -7.086 1 98.19 112 ILE B O 1
ATOM 3299 N N . ASN B 1 113 ? 11.406 -0.536 -7.523 1 98.06 113 ASN B N 1
ATOM 3300 C CA . ASN B 1 113 ? 10.07 0.019 -7.672 1 98.06 113 ASN B CA 1
ATOM 3301 C C . ASN B 1 113 ? 9.727 0.964 -6.523 1 98.06 113 ASN B C 1
ATOM 3303 O O . ASN B 1 113 ? 10.391 0.962 -5.488 1 98.06 113 ASN B O 1
ATOM 3307 N N . HIS B 1 114 ? 8.633 1.737 -6.738 1 97.44 114 HIS B N 1
ATOM 3308 C CA . HIS B 1 114 ? 8.086 2.447 -5.586 1 97.44 114 HIS B CA 1
ATOM 3309 C C . HIS B 1 114 ? 7.555 1.472 -4.539 1 97.44 114 HIS B C 1
ATOM 3311 O O . HIS B 1 114 ? 6.883 0.497 -4.875 1 97.44 114 HIS B O 1
ATOM 3317 N N . PRO B 1 115 ? 7.781 1.715 -3.24 1 96.19 115 PRO B N 1
ATOM 3318 C CA . PRO B 1 115 ? 7.41 0.751 -2.203 1 96.19 115 PRO B CA 1
ATOM 3319 C C . PRO B 1 115 ? 5.91 0.461 -2.18 1 96.19 115 PRO B C 1
ATOM 3321 O O . PRO B 1 115 ? 5.5 -0.669 -1.902 1 96.19 115 PRO B O 1
ATOM 3324 N N . SER B 1 116 ? 5.105 1.417 -2.42 1 95.06 116 SER B N 1
ATOM 3325 C CA . SER B 1 116 ? 3.664 1.197 -2.412 1 95.06 116 SER B CA 1
ATOM 3326 C C . SER B 1 116 ? 3.24 0.262 -3.541 1 95.06 116 SER B C 1
ATOM 3328 O O . SER B 1 116 ? 2.361 -0.582 -3.357 1 95.06 116 SER B O 1
ATOM 3330 N N . ARG B 1 117 ? 3.801 0.398 -4.723 1 96.06 117 ARG B N 1
ATOM 3331 C CA . ARG B 1 117 ? 3.496 -0.48 -5.848 1 96.06 117 ARG B CA 1
ATOM 3332 C C . ARG B 1 117 ? 4.059 -1.879 -5.621 1 96.06 117 ARG B C 1
ATOM 3334 O O . ARG B 1 117 ? 3.41 -2.875 -5.949 1 96.06 117 ARG B O 1
ATOM 3341 N N . ASP B 1 118 ? 5.273 -1.872 -5.078 1 96.56 118 ASP B N 1
ATOM 3342 C CA . ASP B 1 118 ? 5.902 -3.141 -4.719 1 96.56 118 ASP B CA 1
ATOM 3343 C C . ASP B 1 118 ? 5.012 -3.945 -3.773 1 96.56 118 ASP B C 1
ATOM 3345 O O . ASP B 1 118 ? 4.699 -5.105 -4.043 1 96.56 118 ASP B O 1
ATOM 3349 N N . ALA B 1 119 ? 4.52 -3.273 -2.777 1 94.44 119 ALA B N 1
ATOM 3350 C CA . ALA B 1 119 ? 3.688 -3.922 -1.767 1 94.44 119 ALA B CA 1
ATOM 3351 C C . ALA B 1 119 ? 2.369 -4.406 -2.369 1 94.44 119 ALA B C 1
ATOM 3353 O O . ALA B 1 119 ? 1.94 -5.531 -2.113 1 94.44 119 ALA B O 1
ATOM 3354 N N . ALA B 1 120 ? 1.787 -3.586 -3.156 1 93.88 120 ALA B N 1
ATOM 3355 C CA . ALA B 1 120 ? 0.496 -3.922 -3.752 1 93.88 120 ALA B CA 1
ATOM 3356 C C . ALA B 1 120 ? 0.624 -5.105 -4.707 1 93.88 120 ALA B C 1
ATOM 3358 O O . ALA B 1 120 ? -0.275 -5.945 -4.789 1 93.88 120 ALA B O 1
ATOM 3359 N N . ALA B 1 121 ? 1.737 -5.148 -5.363 1 95.5 121 ALA B N 1
ATOM 3360 C CA . ALA B 1 121 ? 1.931 -6.184 -6.379 1 95.5 121 ALA B CA 1
ATOM 3361 C C . ALA B 1 121 ? 2.375 -7.5 -5.742 1 95.5 121 ALA B C 1
ATOM 3363 O O . ALA B 1 121 ? 2.418 -8.531 -6.41 1 95.5 121 ALA B O 1
ATOM 3364 N N . ASN B 1 122 ? 2.648 -7.449 -4.477 1 94.25 122 ASN B N 1
ATOM 3365 C CA . ASN B 1 122 ? 3.18 -8.641 -3.82 1 94.25 122 ASN B CA 1
ATOM 3366 C C . ASN B 1 122 ? 2.072 -9.625 -3.465 1 94.25 122 ASN B C 1
ATOM 3368 O O . ASN B 1 122 ? 2.348 -10.742 -3.018 1 94.25 122 ASN B O 1
ATOM 3372 N N . TYR B 1 123 ? 0.842 -9.336 -3.688 1 96.25 123 TYR B N 1
ATOM 3373 C CA . TYR B 1 123 ? -0.285 -10.234 -3.459 1 96.25 123 TYR B CA 1
ATOM 3374 C C . TYR B 1 123 ? -0.448 -11.211 -4.617 1 96.25 123 TYR B C 1
ATOM 3376 O O . TYR B 1 123 ? -0.865 -10.828 -5.711 1 96.25 123 TYR B O 1
ATOM 3384 N N . LYS B 1 124 ? -0.25 -12.469 -4.32 1 96.69 124 LYS B N 1
ATOM 3385 C CA . LYS B 1 124 ? -0.32 -13.492 -5.363 1 96.69 124 LYS B CA 1
ATOM 3386 C C . LYS B 1 124 ? -1.685 -13.492 -6.047 1 96.69 124 LYS B C 1
ATOM 3388 O O . LYS B 1 124 ? -1.771 -13.57 -7.273 1 96.69 124 LYS B O 1
ATOM 3393 N N . PRO B 1 125 ? -2.816 -13.359 -5.242 1 98.06 125 PRO B N 1
ATOM 3394 C CA . PRO B 1 125 ? -4.109 -13.336 -5.93 1 98.06 125 PRO B CA 1
ATOM 3395 C C . PRO B 1 125 ? -4.238 -12.172 -6.906 1 98.06 125 PRO B C 1
ATOM 3397 O O . PRO B 1 125 ? -4.852 -12.312 -7.969 1 98.06 125 PRO B O 1
ATOM 3400 N N . VAL B 1 126 ? -3.652 -11.062 -6.566 1 97.75 126 VAL B N 1
ATOM 3401 C CA . VAL B 1 126 ? -3.689 -9.891 -7.445 1 97.75 126 VAL B CA 1
ATOM 3402 C C . VAL B 1 126 ? -2.883 -10.172 -8.711 1 97.75 126 VAL B C 1
ATOM 3404 O O . VAL B 1 126 ? -3.357 -9.93 -9.82 1 97.75 126 VAL B O 1
ATOM 3407 N N . GLN B 1 127 ? -1.727 -10.719 -8.57 1 97.94 127 GLN B N 1
ATOM 3408 C CA . GLN B 1 127 ? -0.871 -11.031 -9.711 1 97.94 127 GLN B CA 1
ATOM 3409 C C . GLN B 1 127 ? -1.572 -11.984 -10.68 1 97.94 127 GLN B C 1
ATOM 3411 O O . GLN B 1 127 ? -1.579 -11.75 -11.891 1 97.94 127 GLN B O 1
ATOM 3416 N N . LEU B 1 128 ? -2.119 -13.008 -10.102 1 98.31 128 LEU B N 1
ATOM 3417 C CA . LEU B 1 128 ? -2.758 -14.031 -10.922 1 98.31 128 LEU B CA 1
ATOM 3418 C C . LEU B 1 128 ? -3.951 -13.461 -11.672 1 98.31 128 LEU B C 1
ATOM 3420 O O . LEU B 1 128 ? -4.125 -13.727 -12.867 1 98.31 128 LEU B O 1
ATOM 3424 N N . ALA B 1 129 ? -4.754 -12.688 -11.016 1 98.25 129 ALA B N 1
ATOM 3425 C CA . ALA B 1 129 ? -5.918 -12.086 -11.656 1 98.25 129 ALA B CA 1
ATOM 3426 C C . ALA B 1 129 ? -5.5 -11.148 -12.789 1 98.25 129 ALA B C 1
ATOM 3428 O O . ALA B 1 129 ? -6.066 -11.195 -13.883 1 98.25 129 ALA B O 1
ATOM 3429 N N . VAL B 1 130 ? -4.516 -10.312 -12.516 1 98 130 VAL B N 1
ATOM 3430 C CA . VAL B 1 130 ? -4.047 -9.359 -13.523 1 98 130 VAL B CA 1
ATOM 3431 C C . VAL B 1 130 ? -3.406 -10.109 -14.688 1 98 130 VAL B C 1
ATOM 3433 O O . VAL B 1 130 ? -3.629 -9.766 -15.852 1 98 130 VAL B O 1
ATOM 3436 N N . ALA B 1 131 ? -2.607 -11.141 -14.383 1 98.5 131 ALA B N 1
ATOM 3437 C CA . ALA B 1 131 ? -1.981 -11.938 -15.43 1 98.5 131 ALA B CA 1
ATOM 3438 C C . ALA B 1 131 ? -3.031 -12.562 -16.344 1 98.5 131 ALA B C 1
ATOM 3440 O O . ALA B 1 131 ? -2.906 -12.516 -17.562 1 98.5 131 ALA B O 1
ATOM 3441 N N . ALA B 1 132 ? -4.07 -13.109 -15.75 1 98 132 ALA B N 1
ATOM 3442 C CA . ALA B 1 132 ? -5.156 -13.711 -16.531 1 98 132 ALA B CA 1
ATOM 3443 C C . ALA B 1 132 ? -5.828 -12.672 -17.422 1 98 132 ALA B C 1
ATOM 3445 O O . ALA B 1 132 ? -6.051 -12.922 -18.609 1 98 132 ALA B O 1
ATOM 3446 N N . ARG B 1 133 ? -6.07 -11.539 -16.922 1 96.56 133 ARG B N 1
ATOM 3447 C CA . ARG B 1 133 ? -6.723 -10.477 -17.672 1 96.56 133 ARG B CA 1
ATOM 3448 C C . ARG B 1 133 ? -5.828 -9.992 -18.812 1 96.56 133 ARG B C 1
ATOM 3450 O O . ARG B 1 133 ? -6.328 -9.539 -19.859 1 96.56 133 ARG B O 1
ATOM 3457 N N . CYS B 1 134 ? -4.527 -10.07 -18.609 1 97.44 134 CYS B N 1
ATOM 3458 C CA . CYS B 1 134 ? -3.568 -9.641 -19.625 1 97.44 134 CYS B CA 1
ATOM 3459 C C . CYS B 1 134 ? -3.381 -10.711 -20.688 1 97.44 134 CYS B C 1
ATOM 3461 O O . CYS B 1 134 ? -2.67 -10.492 -21.672 1 97.44 134 CYS B O 1
ATOM 3463 N N . GLY B 1 135 ? -3.973 -11.867 -20.5 1 97.31 135 GLY B N 1
ATOM 3464 C CA . GLY B 1 135 ? -3.951 -12.914 -21.5 1 97.31 135 GLY B CA 1
ATOM 3465 C C . GLY B 1 135 ? -2.826 -13.914 -21.297 1 97.31 135 GLY B C 1
ATOM 3466 O O . GLY B 1 135 ? -2.574 -14.758 -22.156 1 97.31 135 GLY B O 1
ATOM 3467 N N . LEU B 1 136 ? -2.09 -13.844 -20.234 1 98.38 136 LEU B N 1
ATOM 3468 C CA . LEU B 1 136 ? -1.086 -14.859 -19.938 1 98.38 136 LEU B CA 1
ATOM 3469 C C . LEU B 1 136 ? -1.745 -16.172 -19.516 1 98.38 136 LEU B C 1
ATOM 3471 O O . LEU B 1 136 ? -2.809 -16.172 -18.891 1 98.38 136 LEU B O 1
ATOM 3475 N N . CYS B 1 137 ? -1.123 -17.25 -19.906 1 97.69 137 CYS B N 1
ATOM 3476 C CA . CYS B 1 137 ? -1.557 -18.547 -19.406 1 97.69 137 CYS B CA 1
ATOM 3477 C C . CYS B 1 137 ? -1.198 -18.719 -17.938 1 97.69 137 CYS B C 1
ATOM 3479 O O . CYS B 1 137 ? -0.038 -18.547 -17.547 1 97.69 137 CYS B O 1
ATOM 3481 N N . VAL B 1 138 ? -2.197 -18.922 -17.094 1 98.19 138 VAL B N 1
ATOM 3482 C CA . VAL B 1 138 ? -1.989 -19.172 -15.664 1 98.19 138 VAL B CA 1
ATOM 3483 C C . VAL B 1 138 ? -2.561 -20.531 -15.281 1 98.19 138 VAL B C 1
ATOM 3485 O O . VAL B 1 138 ? -3.518 -21 -15.898 1 98.19 138 VAL B O 1
ATOM 3488 N N . PRO B 1 139 ? -1.949 -21.188 -14.305 1 97.62 139 PRO B N 1
ATOM 3489 C CA . PRO B 1 139 ? -2.551 -22.453 -13.875 1 97.62 139 PRO B CA 1
ATOM 3490 C C . PRO B 1 139 ? -3.965 -22.281 -13.32 1 97.62 139 PRO B C 1
ATOM 3492 O O . PRO B 1 139 ? -4.281 -21.234 -12.75 1 97.62 139 PRO B O 1
ATOM 3495 N N . ARG B 1 140 ? -4.766 -23.312 -13.586 1 97.75 140 ARG B N 1
ATOM 3496 C CA . ARG B 1 140 ? -6.012 -23.359 -12.828 1 97.75 140 ARG B CA 1
ATOM 3497 C C . ARG B 1 140 ? -5.754 -23.234 -11.336 1 97.75 140 ARG B C 1
ATOM 3499 O O . ARG B 1 140 ? -4.91 -23.938 -10.773 1 97.75 140 ARG B O 1
ATOM 3506 N N . SER B 1 141 ? -6.402 -22.281 -10.664 1 98.44 141 SER B N 1
ATOM 3507 C CA . SER B 1 141 ? -6.09 -21.938 -9.281 1 98.44 141 SER B CA 1
ATOM 3508 C C . SER B 1 141 ? -7.359 -21.781 -8.453 1 98.44 141 SER B C 1
ATOM 3510 O O . SER B 1 141 ? -8.391 -21.328 -8.969 1 98.44 141 SER B O 1
ATOM 3512 N N . MET B 1 142 ? -7.223 -22.156 -7.211 1 98.38 142 MET B N 1
ATOM 3513 C CA . MET B 1 142 ? -8.281 -21.938 -6.23 1 98.38 142 MET B CA 1
ATOM 3514 C C . MET B 1 142 ? -7.703 -21.406 -4.918 1 98.38 142 MET B C 1
ATOM 3516 O O . MET B 1 142 ? -6.676 -21.906 -4.449 1 98.38 142 MET B O 1
ATOM 3520 N N . ILE B 1 143 ? -8.312 -20.359 -4.371 1 98.69 143 ILE B N 1
ATOM 3521 C CA . ILE B 1 143 ? -8.031 -19.906 -3.016 1 98.69 143 ILE B CA 1
ATOM 3522 C C . ILE B 1 143 ? -9.242 -20.172 -2.119 1 98.69 143 ILE B C 1
ATOM 3524 O O . ILE B 1 143 ? -10.344 -19.688 -2.387 1 98.69 143 ILE B O 1
ATOM 3528 N N . THR B 1 144 ? -9.023 -20.953 -1.053 1 98.5 144 THR B N 1
ATOM 3529 C CA . THR B 1 144 ? -10.18 -21.328 -0.241 1 98.5 144 THR B CA 1
ATOM 3530 C C . THR B 1 144 ? -9.766 -21.578 1.206 1 98.5 144 THR B C 1
ATOM 3532 O O . THR B 1 144 ? -8.578 -21.781 1.491 1 98.5 144 THR B O 1
ATOM 3535 N N . SER B 1 145 ? -10.688 -21.422 2.096 1 97.94 145 SER B N 1
ATOM 3536 C CA . SER B 1 145 ? -10.578 -21.844 3.488 1 97.94 145 SER B CA 1
ATOM 3537 C C . SER B 1 145 ? -11.562 -22.969 3.801 1 97.94 145 SER B C 1
ATOM 3539 O O . SER B 1 145 ? -11.883 -23.219 4.965 1 97.94 145 SER B O 1
ATOM 3541 N N . ASP B 1 146 ? -12.094 -23.594 2.803 1 97.31 146 ASP B N 1
ATOM 3542 C CA . ASP B 1 146 ? -13.086 -24.656 2.93 1 97.31 146 ASP B CA 1
ATOM 3543 C C . ASP B 1 146 ? -12.539 -25.984 2.385 1 97.31 146 ASP B C 1
ATOM 3545 O O . ASP B 1 146 ? -12.328 -26.125 1.18 1 97.31 146 ASP B O 1
ATOM 3549 N N . PRO B 1 147 ? -12.43 -26.953 3.281 1 97.19 147 PRO B N 1
ATOM 3550 C CA . PRO B 1 147 ? -11.859 -28.234 2.836 1 97.19 147 PRO B CA 1
ATOM 3551 C C . PRO B 1 147 ? -12.688 -28.891 1.734 1 97.19 147 PRO B C 1
ATOM 3553 O O . PRO B 1 147 ? -12.133 -29.578 0.868 1 97.19 147 PRO B O 1
ATOM 3556 N N . ALA B 1 148 ? -13.938 -28.719 1.752 1 97.25 148 ALA B N 1
ATOM 3557 C CA . ALA B 1 148 ? -14.781 -29.344 0.738 1 97.25 148 ALA B CA 1
ATOM 3558 C C . ALA B 1 148 ? -14.484 -28.781 -0.648 1 97.25 148 ALA B C 1
ATOM 3560 O O . ALA B 1 148 ? -14.383 -29.531 -1.621 1 97.25 148 ALA B O 1
ATOM 3561 N N . TYR B 1 149 ? -14.328 -27.5 -0.737 1 97.44 149 TYR B N 1
ATOM 3562 C CA . TYR B 1 149 ? -13.992 -26.875 -2.014 1 97.44 149 TYR B CA 1
ATOM 3563 C C . TYR B 1 149 ? -12.594 -27.281 -2.467 1 97.44 149 TYR B C 1
ATOM 3565 O O . TYR B 1 149 ? -12.359 -27.5 -3.66 1 97.44 149 TYR B O 1
ATOM 3573 N N . ALA B 1 150 ? -11.68 -27.375 -1.518 1 97.75 150 ALA B N 1
ATOM 3574 C CA . ALA B 1 150 ? -10.328 -27.828 -1.842 1 97.75 150 ALA B CA 1
ATOM 3575 C C . ALA B 1 150 ? -10.359 -29.219 -2.465 1 97.75 150 ALA B C 1
ATOM 3577 O O . ALA B 1 150 ? -9.75 -29.453 -3.512 1 97.75 150 ALA B O 1
ATOM 3578 N N . ARG B 1 151 ? -11.117 -30.109 -1.812 1 98 151 ARG B N 1
ATOM 3579 C CA . ARG B 1 151 ? -11.211 -31.484 -2.303 1 98 151 ARG B CA 1
ATOM 3580 C C . ARG B 1 151 ? -11.844 -31.531 -3.691 1 98 151 ARG B C 1
ATOM 3582 O O . ARG B 1 151 ? -11.391 -32.281 -4.566 1 98 151 ARG B O 1
ATOM 3589 N N . THR B 1 152 ? -12.859 -30.75 -3.834 1 97.88 152 THR B N 1
ATOM 3590 C CA . THR B 1 152 ? -13.539 -30.703 -5.125 1 97.88 152 THR B CA 1
ATOM 3591 C C . THR B 1 152 ? -12.586 -30.203 -6.215 1 97.88 152 THR B C 1
ATOM 3593 O O . THR B 1 152 ? -12.57 -30.75 -7.324 1 97.88 152 THR B O 1
ATOM 3596 N N . PHE B 1 153 ? -11.828 -29.234 -5.93 1 97.62 153 PHE B N 1
ATOM 3597 C CA . PHE B 1 153 ? -10.859 -28.703 -6.875 1 97.62 153 PHE B CA 1
ATOM 3598 C C . PHE B 1 153 ? -9.844 -29.766 -7.273 1 97.62 153 PHE B C 1
ATOM 3600 O O . PHE B 1 153 ? -9.484 -29.875 -8.445 1 97.62 153 PHE B O 1
ATOM 3607 N N . MET B 1 154 ? -9.383 -30.5 -6.305 1 97.44 154 MET B N 1
ATOM 3608 C CA . MET B 1 154 ? -8.328 -31.484 -6.531 1 97.44 154 MET B CA 1
ATOM 3609 C C . MET B 1 154 ? -8.859 -32.656 -7.34 1 97.44 154 MET B C 1
ATOM 3611 O O . MET B 1 154 ? -8.164 -33.188 -8.203 1 97.44 154 MET B O 1
ATOM 3615 N N . GLY B 1 155 ? -10.18 -33.031 -7.012 1 97 155 GLY B N 1
ATOM 3616 C CA . GLY B 1 155 ? -10.664 -34.281 -7.594 1 97 155 GLY B CA 1
ATOM 3617 C C . GLY B 1 155 ? -9.766 -35.469 -7.316 1 97 155 GLY B C 1
ATOM 3618 O O . GLY B 1 155 ? -9.422 -35.75 -6.164 1 97 155 GLY B O 1
ATOM 3619 N N . ASP B 1 156 ? -9.312 -36.125 -8.469 1 96.06 156 ASP B N 1
ATOM 3620 C CA . ASP B 1 156 ? -8.438 -37.312 -8.328 1 96.06 156 ASP B CA 1
ATOM 3621 C C . ASP B 1 156 ? -6.977 -36.906 -8.531 1 96.06 156 ASP B C 1
ATOM 3623 O O . ASP B 1 156 ? -6.094 -37.781 -8.461 1 96.06 156 ASP B O 1
ATOM 3627 N N . ASP B 1 157 ? -6.742 -35.656 -8.703 1 96.25 157 ASP B N 1
ATOM 3628 C CA . ASP B 1 157 ? -5.395 -35.25 -9.062 1 96.25 157 ASP B CA 1
ATOM 3629 C C . ASP B 1 157 ? -4.613 -34.781 -7.828 1 96.25 157 ASP B C 1
ATOM 3631 O O . ASP B 1 157 ? -5.207 -34.406 -6.812 1 96.25 157 ASP B O 1
ATOM 3635 N N . MET B 1 158 ? -3.332 -34.906 -7.938 1 96.25 158 MET B N 1
ATOM 3636 C CA . MET B 1 158 ? -2.455 -34.156 -7.035 1 96.25 158 MET B CA 1
ATOM 3637 C C . MET B 1 158 ? -2.283 -32.719 -7.508 1 96.25 158 MET B C 1
ATOM 3639 O O . MET B 1 158 ? -2.119 -32.469 -8.703 1 96.25 158 MET B O 1
ATOM 3643 N N . VAL B 1 159 ? -2.387 -31.812 -6.586 1 96.94 159 VAL B N 1
ATOM 3644 C CA . VAL B 1 159 ? -2.262 -30.406 -6.957 1 96.94 159 VAL B CA 1
ATOM 3645 C C . VAL B 1 159 ? -1.167 -29.734 -6.125 1 96.94 159 VAL B C 1
ATOM 3647 O O . VAL B 1 159 ? -0.684 -30.328 -5.148 1 96.94 159 VAL B O 1
ATOM 3650 N N . VAL B 1 160 ? -0.747 -28.578 -6.586 1 96 160 VAL B N 1
ATOM 3651 C CA . VAL B 1 160 ? 0.286 -27.812 -5.895 1 96 160 VAL B CA 1
ATOM 3652 C C . VAL B 1 160 ? -0.349 -26.953 -4.805 1 96 160 VAL B C 1
ATOM 3654 O O . VAL B 1 160 ? -1.359 -26.297 -5.039 1 96 160 VAL B O 1
ATOM 3657 N N . TYR B 1 161 ? 0.163 -27.016 -3.65 1 94.81 161 TYR B N 1
ATOM 3658 C CA . TYR B 1 161 ? -0.162 -26.125 -2.549 1 94.81 161 TYR B CA 1
ATOM 3659 C C . TYR B 1 161 ? 0.953 -25.109 -2.33 1 94.81 161 TYR B C 1
ATOM 3661 O O . TYR B 1 161 ? 2.123 -25.469 -2.213 1 94.81 161 TYR B O 1
ATOM 3669 N N . LYS B 1 162 ? 0.58 -23.797 -2.328 1 92.06 162 LYS B N 1
ATOM 3670 C CA . LYS B 1 162 ? 1.531 -22.719 -2.135 1 92.06 162 LYS B CA 1
ATOM 3671 C C . LYS B 1 162 ? 1.049 -21.75 -1.057 1 92.06 162 LYS B C 1
ATOM 3673 O O . LYS B 1 162 ? -0.14 -21.422 -0.988 1 92.06 162 LYS B O 1
ATOM 3678 N N . GLY B 1 163 ? 1.992 -21.297 -0.217 1 91.19 163 GLY B N 1
ATOM 3679 C CA . GLY B 1 163 ? 1.66 -20.188 0.659 1 91.19 163 GLY B CA 1
ATOM 3680 C C . GLY B 1 163 ? 1.333 -18.922 -0.095 1 91.19 163 GLY B C 1
ATOM 3681 O O . GLY B 1 163 ? 1.832 -18.688 -1.2 1 91.19 163 GLY B O 1
ATOM 3682 N N . LEU B 1 164 ? 0.526 -18.062 0.488 1 94 164 LEU B N 1
ATOM 3683 C CA . LEU B 1 164 ? 0.09 -16.812 -0.13 1 94 164 LEU B CA 1
ATOM 3684 C C . LEU B 1 164 ? 0.956 -15.641 0.332 1 94 164 LEU B C 1
ATOM 3686 O O . LEU B 1 164 ? 1.266 -14.742 -0.454 1 94 164 LEU B O 1
ATOM 3690 N N . GLY B 1 165 ? 1.343 -15.695 1.566 1 85.12 165 GLY B N 1
ATOM 3691 C CA . GLY B 1 165 ? 2.074 -14.586 2.166 1 85.12 165 GLY B CA 1
ATOM 3692 C C . GLY B 1 165 ? 3.578 -14.742 2.064 1 85.12 165 GLY B C 1
ATOM 3693 O O . GLY B 1 165 ? 4.074 -15.797 1.653 1 85.12 165 GLY B O 1
ATOM 3694 N N . GLY B 1 166 ? 4.336 -13.641 2.301 1 73.81 166 GLY B N 1
ATOM 3695 C CA . GLY B 1 166 ? 5.789 -13.633 2.277 1 73.81 166 GLY B CA 1
ATOM 3696 C C . GLY B 1 166 ? 6.406 -14.172 3.553 1 73.81 166 GLY B C 1
ATOM 3697 O O . GLY B 1 166 ? 7.52 -13.789 3.92 1 73.81 166 GLY B O 1
ATOM 3698 N N . GLY B 1 167 ? 5.707 -15.031 4.152 1 74.56 167 GLY B N 1
ATOM 3699 C CA . GLY B 1 167 ? 6.262 -15.547 5.391 1 74.56 167 GLY B CA 1
ATOM 3700 C C . GLY B 1 167 ? 6.117 -14.594 6.559 1 74.56 167 GLY B C 1
ATOM 3701 O O . GLY B 1 167 ? 5.684 -13.453 6.383 1 74.56 167 GLY B O 1
ATOM 3702 N N . VAL B 1 168 ? 6.305 -15.086 7.809 1 72.38 168 VAL B N 1
ATOM 3703 C CA . VAL B 1 168 ? 6.242 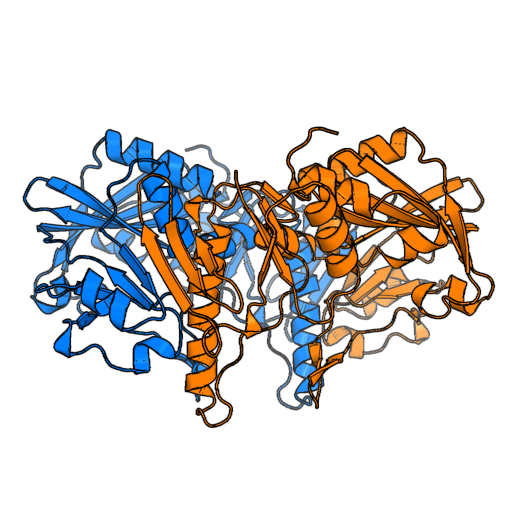-14.297 9.031 1 72.38 168 VAL B CA 1
ATOM 3704 C C . VAL B 1 168 ? 7.488 -14.547 9.875 1 72.38 168 VAL B C 1
ATOM 3706 O O . VAL B 1 168 ? 8.125 -15.602 9.758 1 72.38 168 VAL B O 1
ATOM 3709 N N . LEU B 1 169 ? 7.812 -13.43 10.57 1 67.12 169 LEU B N 1
ATOM 3710 C CA . LEU B 1 169 ? 8.945 -13.609 11.461 1 67.12 169 LEU B CA 1
ATOM 3711 C C . LEU B 1 169 ? 8.609 -14.586 12.586 1 67.12 169 LEU B C 1
ATOM 3713 O O . LEU B 1 169 ? 7.648 -14.383 13.328 1 67.12 169 LEU B O 1
ATOM 3717 N N . GLY B 1 170 ? 9.25 -15.766 12.617 1 60.44 170 GLY B N 1
ATOM 3718 C CA . GLY B 1 170 ? 9.039 -16.766 13.648 1 60.44 170 GLY B CA 1
ATOM 3719 C C . GLY B 1 170 ? 9.805 -16.484 14.93 1 60.44 170 GLY B C 1
ATOM 3720 O O . GLY B 1 170 ? 10.438 -15.43 15.055 1 60.44 170 GLY B O 1
ATOM 3721 N N . PRO B 1 171 ? 9.555 -17.609 15.852 1 59.41 171 PRO B N 1
ATOM 3722 C CA . PRO B 1 171 ? 10.383 -17.516 17.062 1 59.41 171 PRO B CA 1
ATOM 3723 C C . PRO B 1 171 ? 11.883 -17.5 16.75 1 59.41 171 PRO B C 1
ATOM 3725 O O . PRO B 1 171 ? 12.328 -18.156 15.812 1 59.41 171 PRO B O 1
ATOM 3728 N N . GLY B 1 172 ? 12.562 -16.328 17.219 1 61.38 172 GLY B N 1
ATOM 3729 C CA . GLY B 1 172 ? 14 -16.188 17.016 1 61.38 172 GLY B CA 1
ATOM 3730 C C . GLY B 1 172 ? 14.359 -15.234 15.891 1 61.38 172 GLY B C 1
ATOM 3731 O O . GLY B 1 172 ? 15.516 -15.18 15.469 1 61.38 172 GLY B O 1
ATOM 3732 N N . GLY B 1 173 ? 13.234 -14.727 15.188 1 61.44 173 GLY B N 1
ATOM 3733 C CA . GLY B 1 173 ? 13.492 -13.695 14.195 1 61.44 173 GLY B CA 1
ATOM 3734 C C . GLY B 1 173 ? 13.609 -14.234 12.781 1 61.44 173 GLY B C 1
ATOM 3735 O O . GLY B 1 173 ? 13.984 -13.508 11.867 1 61.44 173 GLY B O 1
ATOM 3736 N N . LYS B 1 174 ? 13.398 -15.578 12.719 1 64.75 174 LYS B N 1
ATOM 3737 C CA . LYS B 1 174 ? 13.484 -16.156 11.383 1 64.75 174 LYS B CA 1
ATOM 3738 C C . LYS B 1 174 ? 12.125 -16.125 10.68 1 64.75 174 LYS B C 1
ATOM 3740 O O . LYS B 1 174 ? 11.109 -16.469 11.273 1 64.75 174 LYS B O 1
ATOM 3745 N N . ARG B 1 175 ? 12.188 -15.703 9.406 1 73.94 175 ARG B N 1
ATOM 3746 C CA . ARG B 1 175 ? 10.969 -15.695 8.609 1 73.94 175 ARG B CA 1
ATOM 3747 C C . ARG B 1 175 ? 10.516 -17.109 8.273 1 73.94 175 ARG B C 1
ATOM 3749 O O . ARG B 1 175 ? 11.328 -17.953 7.867 1 73.94 175 ARG B O 1
ATOM 3756 N N . GLN B 1 176 ? 9.359 -17.422 8.57 1 74.06 176 GLN B N 1
ATOM 3757 C CA . GLN B 1 176 ? 8.758 -18.719 8.289 1 74.06 176 GLN B CA 1
ATOM 3758 C C . GLN B 1 176 ? 7.855 -18.641 7.059 1 74.06 176 GLN B C 1
ATOM 3760 O O . GLN B 1 176 ? 7.004 -17.766 6.957 1 74.06 176 GLN B O 1
ATOM 3765 N N . PHE B 1 177 ? 8.211 -19.578 6.078 1 73.31 177 PHE B N 1
ATOM 3766 C CA . PHE B 1 177 ? 7.445 -19.688 4.84 1 73.31 177 PHE B CA 1
ATOM 3767 C C . PHE B 1 177 ? 6.758 -21.047 4.742 1 73.31 177 PHE B C 1
ATOM 3769 O O . PHE B 1 177 ? 7.238 -22.031 5.309 1 73.31 177 PHE B O 1
ATOM 3776 N N . LEU B 1 178 ? 5.602 -21.047 4.086 1 76.5 178 LEU B N 1
ATOM 3777 C CA . LEU B 1 178 ? 5.012 -22.328 3.709 1 76.5 178 LEU B CA 1
ATOM 3778 C C . LEU B 1 178 ? 5.66 -22.859 2.438 1 76.5 178 LEU B C 1
ATOM 3780 O O . LEU B 1 178 ? 5.777 -22.141 1.441 1 76.5 178 LEU B O 1
ATOM 3784 N N . PRO B 1 179 ? 6.098 -24.109 2.482 1 76.44 179 PRO B N 1
ATOM 3785 C CA . PRO B 1 179 ? 6.715 -24.703 1.295 1 76.44 179 PRO B CA 1
ATOM 3786 C C . PRO B 1 179 ? 5.703 -25.031 0.201 1 76.44 179 PRO B C 1
ATOM 3788 O O . PRO B 1 179 ? 4.512 -25.203 0.487 1 76.44 179 PRO B O 1
ATOM 3791 N N . VAL B 1 180 ? 6.234 -25.047 -0.934 1 82.56 180 VAL B N 1
ATOM 3792 C CA . VAL B 1 180 ? 5.441 -25.578 -2.039 1 82.56 180 VAL B CA 1
ATOM 3793 C C . VAL B 1 180 ? 5.402 -27.094 -1.967 1 82.56 180 VAL B C 1
ATOM 3795 O O . VAL B 1 180 ? 6.449 -27.75 -1.924 1 82.56 180 VAL B O 1
ATOM 3798 N N . VAL B 1 181 ? 4.211 -27.672 -1.931 1 88.56 181 VAL B N 1
ATOM 3799 C CA . VAL B 1 181 ? 4.109 -29.125 -1.813 1 88.56 181 VAL B CA 1
ATOM 3800 C C . VAL B 1 181 ? 2.98 -29.641 -2.705 1 88.56 181 VAL B C 1
ATOM 3802 O O . VAL B 1 181 ? 2.102 -28.875 -3.109 1 88.56 181 VAL B O 1
ATOM 3805 N N . LEU B 1 182 ? 3.131 -30.922 -2.996 1 92.81 182 LEU B N 1
ATOM 3806 C CA . LEU B 1 182 ? 2.031 -31.609 -3.668 1 92.81 182 LEU B CA 1
ATOM 3807 C C . LEU B 1 182 ? 1.055 -32.188 -2.654 1 92.81 182 LEU B C 1
ATOM 3809 O O . LEU B 1 182 ? 1.473 -32.75 -1.64 1 92.81 182 LEU B O 1
ATOM 3813 N N . VAL B 1 183 ? -0.194 -32 -2.98 1 95.19 183 VAL B N 1
ATOM 3814 C CA . VAL B 1 183 ? -1.217 -32.469 -2.051 1 95.19 183 VAL B CA 1
ATOM 3815 C C . VAL B 1 183 ? -2.359 -33.125 -2.826 1 95.19 183 VAL B C 1
ATOM 3817 O O . VAL B 1 183 ? -2.695 -32.688 -3.932 1 95.19 183 VAL B O 1
ATOM 3820 N N . SER B 1 184 ? -2.906 -34.188 -2.256 1 96.88 184 SER B N 1
ATOM 3821 C CA . SER B 1 184 ? -4.098 -34.844 -2.791 1 96.88 184 SER B CA 1
ATOM 3822 C C . SER B 1 184 ? -5.305 -34.625 -1.887 1 96.88 184 SER B C 1
ATOM 3824 O O . SER B 1 184 ? -5.164 -34.125 -0.766 1 96.88 184 SER B O 1
ATOM 3826 N N . ALA B 1 185 ? -6.469 -34.969 -2.426 1 96.62 185 ALA B N 1
ATOM 3827 C CA . ALA B 1 185 ? -7.715 -34.75 -1.693 1 96.62 185 ALA B CA 1
ATOM 3828 C C . ALA B 1 185 ? -7.699 -35.5 -0.357 1 96.62 185 ALA B C 1
ATOM 3830 O O . ALA B 1 185 ? -8.258 -35 0.63 1 96.62 185 ALA B O 1
ATOM 3831 N N . GLU B 1 186 ? -7.047 -36.594 -0.254 1 96.12 186 GLU B N 1
ATOM 3832 C CA . GLU B 1 186 ? -6.996 -37.406 0.949 1 96.12 186 GLU B CA 1
ATOM 3833 C C . GLU B 1 186 ? -6.199 -36.719 2.057 1 96.12 186 GLU B C 1
ATOM 3835 O O . GLU B 1 186 ? -6.375 -37.031 3.236 1 96.12 186 GLU B O 1
ATOM 3840 N N . GLN B 1 187 ? -5.363 -35.844 1.632 1 95.69 187 GLN B N 1
ATOM 3841 C CA . GLN B 1 187 ? -4.488 -35.156 2.594 1 95.69 187 GLN B CA 1
ATOM 3842 C C . GLN B 1 187 ? -5.133 -33.906 3.143 1 95.69 187 GLN B C 1
ATOM 3844 O O . GLN B 1 187 ? -4.609 -33.281 4.07 1 95.69 187 GLN B O 1
ATOM 3849 N N . VAL B 1 188 ? -6.219 -33.469 2.576 1 94.94 188 VAL B N 1
ATOM 3850 C CA . VAL B 1 188 ? -6.914 -32.281 3.016 1 94.94 188 VAL B CA 1
ATOM 3851 C C . VAL B 1 188 ? -7.656 -32.562 4.32 1 94.94 188 VAL B C 1
ATOM 3853 O O . VAL B 1 188 ? -8.469 -33.469 4.395 1 94.94 188 VAL B O 1
ATOM 3856 N N . ASP B 1 189 ? -7.348 -31.844 5.309 1 93.25 189 ASP B N 1
ATOM 3857 C CA . ASP B 1 189 ? -8.039 -31.984 6.586 1 93.25 189 ASP B CA 1
ATOM 3858 C C . ASP B 1 189 ? -8.609 -30.641 7.051 1 93.25 189 ASP B C 1
ATOM 3860 O O . ASP B 1 189 ? -8.688 -29.688 6.27 1 93.25 189 ASP B O 1
ATOM 3864 N N . ASP B 1 190 ? -9.008 -30.578 8.297 1 91.81 190 ASP B N 1
ATOM 3865 C CA . ASP B 1 190 ? -9.719 -29.406 8.812 1 91.81 190 ASP B CA 1
ATOM 3866 C C . ASP B 1 190 ? -8.781 -28.219 8.992 1 91.81 190 ASP B C 1
ATOM 3868 O O . ASP B 1 190 ? -9.234 -27.094 9.18 1 91.81 190 ASP B O 1
ATOM 3872 N N . GLY B 1 191 ? -7.496 -28.516 8.836 1 91.06 191 GLY B N 1
ATOM 3873 C CA . GLY B 1 191 ? -6.531 -27.422 8.898 1 91.06 191 GLY B CA 1
ATOM 3874 C C . GLY B 1 191 ? -6.73 -26.391 7.816 1 91.06 191 GLY B C 1
ATOM 3875 O O . GLY B 1 191 ? -6.363 -25.219 7.992 1 91.06 191 GLY B O 1
ATOM 3876 N N . VAL B 1 192 ? -7.348 -26.781 6.723 1 94.38 192 VAL B N 1
ATOM 3877 C CA . VAL B 1 192 ? -7.629 -25.891 5.605 1 94.38 192 VAL B CA 1
ATOM 3878 C C . VAL B 1 192 ? -8.57 -24.766 6.062 1 94.38 192 VAL B C 1
ATOM 3880 O O . VAL B 1 192 ? -8.523 -23.656 5.535 1 94.38 192 VAL B O 1
ATOM 3883 N N . SER B 1 193 ? -9.336 -24.969 7.105 1 94.81 193 SER B N 1
ATOM 3884 C CA . SER B 1 193 ? -10.312 -24 7.574 1 94.81 193 SER B CA 1
ATOM 3885 C C . SER B 1 193 ? -9.648 -22.906 8.414 1 94.81 193 SER B C 1
ATOM 3887 O O . SER B 1 193 ? -10.289 -21.938 8.797 1 94.81 193 SER B O 1
ATOM 3889 N N . GLY B 1 194 ? -8.398 -23.062 8.68 1 94.19 194 GLY B N 1
ATOM 3890 C CA . GLY B 1 194 ? -7.711 -22.172 9.594 1 94.19 194 GLY B CA 1
ATOM 3891 C C . GLY B 1 194 ? -7.254 -20.875 8.938 1 94.19 194 GLY B C 1
ATOM 3892 O O . GLY B 1 194 ? -6.855 -19.938 9.625 1 94.19 194 GLY B O 1
ATOM 3893 N N . THR B 1 195 ? -7.277 -20.797 7.645 1 95.75 195 THR B N 1
ATOM 3894 C CA . THR B 1 195 ? -6.852 -19.609 6.906 1 95.75 195 THR B CA 1
ATOM 3895 C C . THR B 1 195 ? -7.113 -19.797 5.414 1 95.75 195 THR B C 1
ATOM 3897 O O . THR B 1 195 ? -7.812 -20.719 5 1 95.75 195 THR B O 1
ATOM 3900 N N . ALA B 1 196 ? -6.668 -18.844 4.59 1 97 196 ALA B N 1
ATOM 3901 C CA . ALA B 1 196 ? -6.75 -18.953 3.137 1 97 196 ALA B CA 1
ATOM 3902 C C . ALA B 1 196 ? -5.582 -19.75 2.578 1 97 196 ALA B C 1
ATOM 3904 O O . ALA B 1 196 ? -4.438 -19.578 3.008 1 97 196 ALA B O 1
ATOM 3905 N N . HIS B 1 197 ? -5.891 -20.609 1.634 1 96.88 197 HIS B N 1
ATOM 3906 C CA . HIS B 1 197 ? -4.891 -21.453 0.995 1 96.88 197 HIS B CA 1
ATOM 3907 C C . HIS B 1 197 ? -4.988 -21.375 -0.524 1 96.88 197 HIS B C 1
ATOM 3909 O O . HIS B 1 197 ? -6.09 -21.328 -1.079 1 96.88 197 HIS B O 1
ATOM 3915 N N . LEU B 1 198 ? -3.834 -21.422 -1.148 1 97.88 198 LEU B N 1
ATOM 3916 C CA . LEU B 1 198 ? -3.789 -21.438 -2.607 1 97.88 198 LEU B CA 1
ATOM 3917 C C . LEU B 1 198 ? -3.482 -22.844 -3.119 1 97.88 198 LEU B C 1
ATOM 3919 O O . LEU B 1 198 ? -2.457 -23.422 -2.766 1 97.88 198 LEU B O 1
ATOM 3923 N N . PHE B 1 199 ? -4.359 -23.391 -3.904 1 97.75 199 PHE B N 1
ATOM 3924 C CA . PHE B 1 199 ? -4.188 -24.656 -4.629 1 97.75 199 PHE B CA 1
ATOM 3925 C C . PHE B 1 199 ? -4.133 -24.406 -6.133 1 97.75 199 PHE B C 1
ATOM 3927 O O . PHE B 1 199 ? -4.953 -23.672 -6.676 1 97.75 199 PHE B O 1
ATOM 3934 N N . GLN B 1 200 ? -3.168 -25.031 -6.766 1 97.75 200 GLN B N 1
ATOM 3935 C CA . GLN B 1 200 ? -2.996 -24.844 -8.203 1 97.75 200 GLN B CA 1
ATOM 3936 C C . GLN B 1 200 ? -2.789 -26.188 -8.898 1 97.75 200 GLN B C 1
ATOM 3938 O O . GLN B 1 200 ? -2.234 -27.125 -8.312 1 97.75 200 GLN B O 1
ATOM 3943 N N . GLU B 1 201 ? -3.275 -26.25 -10.109 1 97.38 201 GLU B N 1
ATOM 3944 C CA . GLU B 1 201 ? -2.982 -27.438 -10.906 1 97.38 201 GLU B CA 1
ATOM 3945 C C . GLU B 1 201 ? -1.479 -27.641 -11.07 1 97.38 201 GLU B C 1
ATOM 3947 O O . GLU B 1 201 ? -0.721 -26.672 -11.102 1 97.38 201 GLU B O 1
ATOM 3952 N N . ARG B 1 202 ? -1.147 -28.906 -11.125 1 95.75 202 ARG B N 1
ATOM 3953 C CA . ARG B 1 202 ? 0.238 -29.234 -11.445 1 95.75 202 ARG B CA 1
ATOM 3954 C C . ARG B 1 202 ? 0.515 -29.016 -12.93 1 95.75 202 ARG B C 1
ATOM 3956 O O . ARG B 1 202 ? -0.198 -29.562 -13.781 1 95.75 202 ARG B O 1
ATOM 3963 N N . VAL B 1 203 ? 1.544 -28.234 -13.227 1 95.31 203 VAL B N 1
ATOM 3964 C CA . VAL B 1 203 ? 1.923 -27.969 -14.609 1 95.31 203 VAL B CA 1
ATOM 3965 C C . VAL B 1 203 ? 3.135 -28.812 -14.984 1 95.31 203 VAL B C 1
ATOM 3967 O O . VAL B 1 203 ? 4.168 -28.766 -14.305 1 95.31 203 VAL B O 1
ATOM 3970 N N . GLU B 1 204 ? 2.932 -29.672 -15.961 1 93.31 204 GLU B N 1
ATOM 3971 C CA . GLU B 1 204 ? 4.094 -30.391 -16.484 1 93.31 204 GLU B CA 1
ATOM 3972 C C . GLU B 1 204 ? 5.059 -29.438 -17.172 1 93.31 204 GLU B C 1
ATOM 3974 O O . GLU B 1 204 ? 4.652 -28.625 -18.016 1 93.31 204 GLU B O 1
ATOM 3979 N N . LYS B 1 205 ? 6.266 -29.484 -16.734 1 92.44 205 LYS B N 1
ATOM 3980 C CA . LYS B 1 205 ? 7.199 -28.516 -17.281 1 92.44 205 LYS B CA 1
ATOM 3981 C C . LYS B 1 205 ? 8.391 -29.203 -17.938 1 92.44 205 LYS B C 1
ATOM 3983 O O . LYS B 1 205 ? 8.891 -30.219 -17.422 1 92.44 205 LYS B O 1
ATOM 3988 N N . ALA B 1 206 ? 8.773 -28.781 -19.141 1 94.06 206 ALA B N 1
ATOM 3989 C CA . ALA B 1 206 ? 10.07 -29.109 -19.734 1 94.06 206 ALA B CA 1
ATOM 3990 C C . ALA B 1 206 ? 11.203 -28.406 -19 1 94.06 206 ALA B C 1
ATOM 3992 O O . ALA B 1 206 ? 12.227 -29.016 -18.703 1 94.06 206 ALA B O 1
ATOM 3993 N N . TYR B 1 207 ? 11.016 -27.219 -18.719 1 93.62 207 TYR B N 1
ATOM 3994 C CA . TYR B 1 207 ? 11.945 -26.406 -17.938 1 93.62 207 TYR B CA 1
ATOM 3995 C C . TYR B 1 207 ? 11.25 -25.156 -17.406 1 93.62 207 TYR B C 1
ATOM 3997 O O . TYR B 1 207 ? 10.086 -24.906 -17.703 1 93.62 207 TYR B O 1
ATOM 4005 N N . GLU B 1 208 ? 11.914 -24.438 -16.578 1 94.94 208 GLU B N 1
ATOM 4006 C CA . GLU B 1 208 ? 11.414 -23.172 -16.047 1 94.94 208 GLU B CA 1
ATOM 4007 C C . GLU B 1 208 ? 12.195 -21.984 -16.609 1 94.94 208 GLU B C 1
ATOM 4009 O O . GLU B 1 208 ? 13.32 -22.141 -17.078 1 94.94 208 GLU B O 1
ATOM 4014 N N . VAL B 1 209 ? 11.531 -20.906 -16.688 1 96.44 209 VAL B N 1
ATOM 4015 C CA . VAL B 1 209 ? 12.195 -19.672 -17.109 1 96.44 209 VAL B CA 1
ATOM 4016 C C . VAL B 1 209 ? 12.047 -18.609 -16.016 1 96.44 209 VAL B C 1
ATOM 4018 O O . VAL B 1 209 ? 10.945 -18.391 -15.516 1 96.44 209 VAL B O 1
ATOM 4021 N N . ARG B 1 210 ? 13.172 -18.094 -15.656 1 96.62 210 ARG B N 1
ATOM 4022 C CA . ARG B 1 210 ? 13.188 -16.844 -14.922 1 96.62 210 ARG B CA 1
ATOM 4023 C C . ARG B 1 210 ? 13.305 -15.648 -15.875 1 96.62 210 ARG B C 1
ATOM 4025 O O . ARG B 1 210 ? 14.305 -15.523 -16.594 1 96.62 210 ARG B O 1
ATOM 4032 N N . LEU B 1 211 ? 12.242 -14.898 -15.898 1 98.06 211 LEU B N 1
ATOM 4033 C CA . LEU B 1 211 ? 12.234 -13.695 -16.719 1 98.06 211 LEU B CA 1
ATOM 4034 C C . LEU B 1 211 ? 12.414 -12.453 -15.852 1 98.06 211 LEU B C 1
ATOM 4036 O O . LEU B 1 211 ? 11.508 -12.078 -15.102 1 98.06 211 LEU B O 1
ATOM 4040 N N . THR B 1 212 ? 13.555 -11.773 -15.961 1 98.19 212 THR B N 1
ATOM 4041 C CA . THR B 1 212 ? 13.789 -10.516 -15.266 1 98.19 212 THR B CA 1
ATOM 4042 C C . THR B 1 212 ? 13.438 -9.328 -16.156 1 98.19 212 THR B C 1
ATOM 4044 O O . THR B 1 212 ? 13.891 -9.25 -17.297 1 98.19 212 THR B O 1
ATOM 4047 N N . VAL B 1 213 ? 12.578 -8.531 -15.648 1 98.56 213 VAL B N 1
ATOM 4048 C CA . VAL B 1 213 ? 12.164 -7.34 -16.375 1 98.56 213 VAL B CA 1
ATOM 4049 C C . VAL B 1 213 ? 12.695 -6.09 -15.688 1 98.56 213 VAL B C 1
ATOM 4051 O O . VAL B 1 213 ? 12.539 -5.926 -14.469 1 98.56 213 VAL B O 1
ATOM 4054 N N . ILE B 1 214 ? 13.391 -5.191 -16.406 1 98.06 214 ILE B N 1
ATOM 4055 C CA . ILE B 1 214 ? 13.844 -3.877 -15.977 1 98.06 214 ILE B CA 1
ATOM 4056 C C . ILE B 1 214 ? 13.414 -2.82 -17 1 98.06 214 ILE B C 1
ATOM 4058 O O . ILE B 1 214 ? 14.062 -2.641 -18.031 1 98.06 214 ILE B O 1
ATOM 4062 N N . GLY B 1 215 ? 12.312 -2.115 -16.641 1 96.69 215 GLY B N 1
ATOM 4063 C CA . GLY B 1 215 ? 11.742 -1.212 -17.625 1 96.69 215 GLY B CA 1
ATOM 4064 C C . GLY B 1 215 ? 11.258 -1.921 -18.875 1 96.69 215 GLY B C 1
ATOM 4065 O O . GLY B 1 215 ? 10.438 -2.834 -18.797 1 96.69 215 GLY B O 1
ATOM 4066 N N . ASP B 1 216 ? 11.852 -1.572 -19.938 1 95.62 216 ASP B N 1
ATOM 4067 C CA . ASP B 1 216 ? 11.445 -2.152 -21.219 1 95.62 216 ASP B CA 1
ATOM 4068 C C . ASP B 1 216 ? 12.32 -3.348 -21.578 1 95.62 216 ASP B C 1
ATOM 4070 O O . ASP B 1 216 ? 12.062 -4.039 -22.578 1 95.62 216 ASP B O 1
ATOM 4074 N N . ARG B 1 217 ? 13.273 -3.602 -20.812 1 97.19 217 ARG B N 1
ATOM 4075 C CA . ARG B 1 217 ? 14.195 -4.691 -21.125 1 97.19 217 ARG B CA 1
ATOM 4076 C C . ARG B 1 217 ? 13.781 -5.973 -20.406 1 97.19 217 ARG B C 1
ATOM 4078 O O . ARG B 1 217 ? 13.375 -5.938 -19.234 1 97.19 217 ARG B O 1
ATOM 4085 N N . MET B 1 218 ? 13.867 -7.09 -21.141 1 98.06 218 MET B N 1
ATOM 4086 C CA . MET B 1 218 ? 13.5 -8.398 -20.609 1 98.06 218 MET B CA 1
ATOM 4087 C C . MET B 1 218 ? 14.617 -9.414 -20.812 1 98.06 218 MET B C 1
ATOM 4089 O O . MET B 1 218 ? 15.234 -9.453 -21.875 1 98.06 218 MET B O 1
ATOM 4093 N N . PHE B 1 219 ? 14.93 -10.164 -19.797 1 97.88 219 PHE B N 1
ATOM 4094 C CA . PHE B 1 219 ? 16.031 -11.117 -19.797 1 97.88 219 PHE B CA 1
ATOM 4095 C C . PHE B 1 219 ? 15.555 -12.508 -19.391 1 97.88 219 PHE B C 1
ATOM 4097 O O . PHE B 1 219 ? 15.633 -12.867 -18.219 1 97.88 219 PHE B O 1
ATOM 4104 N N . PRO B 1 220 ? 15.078 -13.289 -20.344 1 97.62 220 PRO B N 1
ATOM 4105 C CA . PRO B 1 220 ? 14.656 -14.648 -20.031 1 97.62 220 PRO B CA 1
ATOM 4106 C C . PRO B 1 220 ? 15.828 -15.617 -19.859 1 97.62 220 PRO B C 1
ATOM 4108 O O . PRO B 1 220 ? 16.719 -15.664 -20.719 1 97.62 220 PRO B O 1
ATOM 4111 N N . VAL B 1 221 ? 15.859 -16.344 -18.766 1 96.5 221 VAL B N 1
ATOM 4112 C CA . VAL B 1 221 ? 16.844 -17.391 -18.531 1 96.5 221 VAL B CA 1
ATOM 4113 C C . VAL B 1 221 ? 16.141 -18.703 -18.219 1 96.5 221 VAL B C 1
ATOM 4115 O O . VAL B 1 221 ? 15.352 -18.781 -17.281 1 96.5 221 VAL B O 1
ATOM 4118 N N . ALA B 1 222 ? 16.453 -19.703 -19.016 1 95.31 222 ALA B N 1
ATOM 4119 C CA . ALA B 1 222 ? 15.93 -21.047 -18.781 1 95.31 222 ALA B CA 1
ATOM 4120 C C . ALA B 1 222 ? 16.719 -21.75 -17.672 1 95.31 222 ALA B C 1
ATOM 4122 O O . ALA B 1 222 ? 17.938 -21.656 -17.625 1 95.31 222 ALA B O 1
ATOM 4123 N N . ILE B 1 223 ? 15.992 -22.312 -16.812 1 91.81 223 ILE B N 1
ATOM 4124 C CA . ILE B 1 223 ? 16.562 -23.094 -15.719 1 91.81 223 ILE B CA 1
ATOM 4125 C C . ILE B 1 223 ? 16.234 -24.562 -15.906 1 91.81 223 ILE B C 1
ATOM 4127 O O . ILE B 1 223 ? 15.062 -24.953 -15.797 1 91.81 223 ILE B O 1
ATOM 4131 N N . HIS B 1 224 ? 17.219 -25.312 -16.172 1 86.44 224 HIS B N 1
ATOM 4132 C CA . HIS B 1 224 ? 17.047 -26.75 -16.375 1 86.44 224 HIS B CA 1
ATOM 4133 C C . HIS B 1 224 ? 17.453 -27.547 -15.148 1 86.44 224 HIS B C 1
ATOM 4135 O O . HIS B 1 224 ? 18.594 -27.422 -14.672 1 86.44 224 HIS B O 1
ATOM 4141 N N . ALA B 1 225 ? 16.406 -28.078 -14.57 1 73.75 225 ALA B N 1
ATOM 4142 C CA . ALA B 1 225 ? 16.641 -28.828 -13.336 1 73.75 225 ALA B CA 1
ATOM 4143 C C . ALA B 1 225 ? 17.453 -30.094 -13.609 1 73.75 225 ALA B C 1
ATOM 4145 O O . ALA B 1 225 ? 17.219 -30.781 -14.609 1 73.75 225 ALA B O 1
ATOM 4146 N N . GLY B 1 226 ? 18.469 -30.297 -12.914 1 64.94 226 GLY B N 1
ATOM 4147 C CA . GLY B 1 226 ? 19.281 -31.516 -13.047 1 64.94 226 GLY B CA 1
ATOM 4148 C C . GLY B 1 226 ? 18.734 -32.688 -12.258 1 64.94 226 GLY B C 1
ATOM 4149 O O . GLY B 1 226 ? 19.203 -33.812 -12.406 1 64.94 226 GLY B O 1
ATOM 4150 N N . SER B 1 227 ? 17.797 -32.406 -11.25 1 61.19 227 SER B N 1
ATOM 4151 C CA . SER B 1 227 ? 17.234 -33.469 -10.422 1 61.19 227 SER B CA 1
ATOM 4152 C C . SER B 1 227 ? 15.727 -33.312 -10.273 1 61.19 227 SER B C 1
ATOM 4154 O O . SER B 1 227 ? 15.164 -32.281 -10.586 1 61.19 227 SER B O 1
ATOM 4156 N N . GLU B 1 228 ? 15.133 -34.406 -9.859 1 57.22 228 GLU B N 1
ATOM 4157 C CA . GLU B 1 228 ? 13.68 -34.438 -9.68 1 57.22 228 GLU B CA 1
ATOM 4158 C C . GLU B 1 228 ? 13.219 -33.406 -8.68 1 57.22 228 GLU B C 1
ATOM 4160 O O . GLU B 1 228 ? 12.18 -32.75 -8.883 1 57.22 228 GLU B O 1
ATOM 4165 N N . ALA B 1 229 ? 13.914 -33.219 -7.59 1 56.19 229 ALA B N 1
ATOM 4166 C CA . ALA B 1 229 ? 13.57 -32.25 -6.543 1 56.19 229 ALA B CA 1
ATOM 4167 C C . ALA B 1 229 ? 13.586 -30.844 -7.086 1 56.19 229 ALA B C 1
ATOM 4169 O O . ALA B 1 229 ? 12.734 -30.016 -6.727 1 56.19 229 ALA B O 1
ATOM 4170 N N . ALA B 1 230 ? 14.453 -30.641 -7.934 1 54.56 230 ALA B N 1
ATOM 4171 C CA . ALA B 1 230 ? 14.625 -29.328 -8.547 1 54.56 230 ALA B CA 1
ATOM 4172 C C . ALA B 1 230 ? 13.492 -29.016 -9.523 1 54.56 230 ALA B C 1
ATOM 4174 O O . ALA B 1 230 ? 13.211 -27.859 -9.812 1 54.56 230 ALA B O 1
ATOM 4175 N N . LEU B 1 231 ? 12.797 -30.125 -9.836 1 55.81 231 LEU B N 1
ATOM 4176 C CA . LEU B 1 231 ? 11.703 -29.938 -10.781 1 55.81 231 LEU B CA 1
ATOM 4177 C C . LEU B 1 231 ? 10.5 -29.297 -10.102 1 55.81 231 LEU B C 1
ATOM 4179 O O . LEU B 1 231 ? 9.734 -28.562 -10.742 1 55.81 231 LEU B O 1
ATOM 4183 N N . LEU B 1 232 ? 10.453 -29.5 -8.797 1 57 232 LEU B N 1
ATOM 4184 C CA . LEU B 1 232 ? 9.336 -28.922 -8.07 1 57 232 LEU B CA 1
ATOM 4185 C C . LEU B 1 232 ? 9.633 -27.469 -7.672 1 57 232 LEU B C 1
ATOM 4187 O O . LEU B 1 232 ? 8.75 -26.609 -7.73 1 57 232 LEU B O 1
ATOM 4191 N N . ASP B 1 233 ? 10.781 -27.281 -7.191 1 60.75 233 ASP B N 1
ATOM 4192 C CA . ASP B 1 233 ? 11.281 -25.953 -6.82 1 60.75 233 ASP B CA 1
ATOM 4193 C C . ASP B 1 233 ? 12.781 -25.844 -7.078 1 60.75 233 ASP B C 1
ATOM 4195 O O . ASP B 1 233 ? 13.586 -26.391 -6.324 1 60.75 233 ASP B O 1
ATOM 4199 N N . TRP B 1 234 ? 13.086 -25.125 -8.133 1 58.03 234 TRP B N 1
ATOM 4200 C CA . TRP B 1 234 ? 14.477 -25.047 -8.562 1 58.03 234 TRP B CA 1
ATOM 4201 C C . TRP B 1 234 ? 15.336 -24.359 -7.508 1 58.03 234 TRP B C 1
ATOM 4203 O O . TRP B 1 234 ? 16.562 -24.469 -7.531 1 58.03 234 TRP B O 1
ATOM 4213 N N . ARG B 1 235 ? 14.766 -23.672 -6.59 1 57.66 235 ARG B N 1
ATOM 4214 C CA . ARG B 1 235 ? 15.531 -22.938 -5.586 1 57.66 235 ARG B CA 1
ATOM 4215 C C . ARG B 1 235 ? 16.156 -23.875 -4.562 1 57.66 235 ARG B C 1
ATOM 4217 O O . ARG B 1 235 ? 16.891 -23.438 -3.68 1 57.66 235 ARG B O 1
ATOM 4224 N N . THR B 1 236 ? 15.867 -25.125 -4.676 1 50.97 236 THR B N 1
ATOM 4225 C CA . THR B 1 236 ? 16.297 -26.062 -3.641 1 50.97 236 THR B CA 1
ATOM 4226 C C . THR B 1 236 ? 17.656 -26.656 -3.992 1 50.97 236 THR B C 1
ATOM 4228 O O . THR B 1 236 ? 18.344 -27.203 -3.123 1 50.97 236 THR B O 1
ATOM 4231 N N . ASP B 1 237 ? 18 -26.688 -5.324 1 54.78 237 ASP B N 1
ATOM 4232 C CA . ASP B 1 237 ? 19.281 -27.281 -5.668 1 54.78 237 ASP B CA 1
ATOM 4233 C C . ASP B 1 237 ? 19.984 -26.484 -6.766 1 54.78 237 ASP B C 1
ATOM 4235 O O . ASP B 1 237 ? 19.984 -26.891 -7.93 1 54.78 237 ASP B O 1
ATOM 4239 N N . TYR B 1 238 ? 20.625 -25.359 -6.457 1 54.72 238 TYR B N 1
ATOM 4240 C CA . TYR B 1 238 ? 21.234 -24.438 -7.41 1 54.72 238 TYR B CA 1
ATOM 4241 C C . TYR B 1 238 ? 22.406 -25.109 -8.125 1 54.72 238 TYR B C 1
ATOM 4243 O O . TYR B 1 238 ? 22.703 -24.797 -9.281 1 54.72 238 TYR B O 1
ATOM 4251 N N . ARG B 1 239 ? 23.047 -26.031 -7.465 1 56.97 239 ARG B N 1
ATOM 4252 C CA . ARG B 1 239 ? 24.297 -26.594 -7.965 1 56.97 239 ARG B CA 1
ATOM 4253 C C . ARG B 1 239 ? 24.047 -27.5 -9.164 1 56.97 239 ARG B C 1
ATOM 4255 O O . ARG B 1 239 ? 24.938 -27.703 -9.984 1 56.97 239 ARG B O 1
ATOM 4262 N N . SER B 1 240 ? 22.828 -27.906 -9.328 1 61.66 240 SER B N 1
ATOM 4263 C CA . SER B 1 240 ? 22.609 -28.906 -10.359 1 61.66 240 SER B CA 1
ATOM 4264 C C . SER B 1 240 ? 21.859 -28.328 -11.547 1 61.66 240 SER B C 1
ATOM 4266 O O . SER B 1 240 ? 21.547 -29.047 -12.5 1 61.66 240 SER B O 1
ATOM 4268 N N . HIS B 1 241 ? 21.844 -26.906 -11.516 1 69.5 241 HIS B N 1
ATOM 4269 C CA . HIS B 1 241 ? 21.016 -26.312 -12.562 1 69.5 241 HIS B CA 1
ATOM 4270 C C . HIS B 1 241 ? 21.859 -25.797 -13.719 1 69.5 241 HIS B C 1
ATOM 4272 O O . HIS B 1 241 ? 23 -25.359 -13.508 1 69.5 241 HIS B O 1
ATOM 4278 N N . ARG B 1 242 ? 21.469 -26.188 -14.906 1 83.25 242 ARG B N 1
ATOM 4279 C CA . ARG B 1 242 ? 21.984 -25.547 -16.109 1 83.25 242 ARG B CA 1
ATOM 4280 C C . ARG B 1 242 ? 21.156 -24.312 -16.484 1 83.25 242 ARG B C 1
ATOM 4282 O O . ARG B 1 242 ? 19.922 -24.359 -16.438 1 83.25 242 ARG B O 1
ATOM 4289 N N . TYR B 1 243 ? 21.859 -23.172 -16.703 1 89.31 243 TYR B N 1
ATOM 4290 C CA . TYR B 1 243 ? 21.234 -21.922 -17.062 1 89.31 243 TYR B CA 1
ATOM 4291 C C . TYR B 1 243 ? 21.547 -21.547 -18.516 1 89.31 243 TYR B C 1
ATOM 4293 O O . TYR B 1 243 ? 22.688 -21.656 -18.953 1 89.31 243 TYR B O 1
ATOM 4301 N N . GLU B 1 244 ? 20.5 -21.172 -19.281 1 91.75 244 GLU B N 1
ATOM 4302 C CA . GLU B 1 244 ? 20.672 -20.75 -20.656 1 91.75 244 GLU B CA 1
ATOM 4303 C C . GLU B 1 244 ? 19.75 -19.578 -21 1 91.75 244 GLU B C 1
ATOM 4305 O O . GLU B 1 244 ? 18.594 -19.547 -20.562 1 91.75 244 GLU B O 1
ATOM 4310 N N . VAL B 1 245 ? 20.297 -18.656 -21.734 1 94.38 245 VAL B N 1
ATOM 4311 C CA . VAL B 1 245 ? 19.438 -17.578 -22.234 1 94.38 245 VAL B CA 1
ATOM 4312 C C . VAL B 1 245 ? 18.359 -18.156 -23.141 1 94.38 245 VAL B C 1
ATOM 4314 O O . VAL B 1 245 ? 18.641 -18.953 -24.031 1 94.38 245 VAL B O 1
ATOM 4317 N N . ALA B 1 246 ? 17.156 -17.781 -22.875 1 94.75 246 ALA B N 1
ATOM 4318 C CA . ALA B 1 246 ? 16.016 -18.297 -23.641 1 94.75 246 ALA B CA 1
ATOM 4319 C C . ALA B 1 246 ? 15.445 -17.234 -24.578 1 94.75 246 ALA B C 1
ATOM 4321 O O . ALA B 1 246 ? 15.688 -16.031 -24.391 1 94.75 246 ALA B O 1
ATOM 4322 N N . SER B 1 247 ? 14.766 -17.734 -25.609 1 95.38 247 SER B N 1
ATOM 4323 C CA . SER B 1 247 ? 13.992 -16.844 -26.469 1 95.38 247 SER B CA 1
ATOM 4324 C C . SER B 1 247 ? 12.602 -16.594 -25.891 1 95.38 247 SER B C 1
ATOM 4326 O O . SER B 1 247 ? 11.922 -17.531 -25.469 1 95.38 247 SER B O 1
ATOM 4328 N N . LEU B 1 248 ? 12.219 -15.398 -25.812 1 97.44 248 LEU B N 1
ATOM 4329 C CA . LEU B 1 248 ? 10.906 -14.992 -25.312 1 97.44 248 LEU B CA 1
ATOM 4330 C C . LEU B 1 248 ? 9.922 -14.828 -26.469 1 97.44 248 LEU B C 1
ATOM 4332 O O . LEU B 1 248 ? 10.094 -13.953 -27.312 1 97.44 248 LEU B O 1
ATOM 4336 N N . PRO B 1 249 ? 8.906 -15.672 -26.547 1 98.06 249 PRO B N 1
ATOM 4337 C CA . PRO B 1 249 ? 7.922 -15.477 -27.625 1 98.06 249 PRO B CA 1
ATOM 4338 C C . PRO B 1 249 ? 7.312 -14.078 -27.609 1 98.06 249 PRO B C 1
ATOM 4340 O O . PRO B 1 249 ? 6.988 -13.547 -26.547 1 98.06 249 PRO B O 1
ATOM 4343 N N . PRO B 1 250 ? 7.117 -13.516 -28.781 1 97.94 250 PRO B N 1
ATOM 4344 C CA . PRO B 1 250 ? 6.613 -12.141 -28.875 1 97.94 250 PRO B CA 1
ATOM 4345 C C . PRO B 1 250 ? 5.281 -11.953 -28.156 1 97.94 250 PRO B C 1
ATOM 4347 O O . PRO B 1 250 ? 5.051 -10.914 -27.531 1 97.94 250 PRO B O 1
ATOM 4350 N N . GLU B 1 251 ? 4.449 -12.922 -28.266 1 97.88 251 GLU B N 1
ATOM 4351 C CA . GLU B 1 251 ? 3.146 -12.82 -27.625 1 97.88 251 GLU B CA 1
ATOM 4352 C C . GLU B 1 251 ? 3.283 -12.773 -26.094 1 97.88 251 GLU B C 1
ATOM 4354 O O . GLU B 1 251 ? 2.568 -12.031 -25.422 1 97.88 251 GLU B O 1
ATOM 4359 N N . VAL B 1 252 ? 4.184 -13.555 -25.578 1 98.56 252 VAL B N 1
ATOM 4360 C CA . VAL B 1 252 ? 4.438 -13.555 -24.141 1 98.56 252 VAL B CA 1
ATOM 4361 C C . VAL B 1 252 ? 5.031 -12.219 -23.719 1 98.56 252 VAL B C 1
ATOM 4363 O O . VAL B 1 252 ? 4.633 -11.648 -22.688 1 98.56 252 VAL B O 1
ATOM 4366 N N . GLU B 1 253 ? 5.938 -11.734 -24.5 1 98.62 253 GLU B N 1
ATOM 4367 C CA . GLU B 1 253 ? 6.555 -10.445 -24.219 1 98.62 253 GLU B CA 1
ATOM 4368 C C . GLU B 1 253 ? 5.504 -9.344 -24.109 1 98.62 253 GLU B C 1
ATOM 4370 O O . GLU B 1 253 ? 5.52 -8.562 -23.156 1 98.62 253 GLU B O 1
ATOM 4375 N N . LYS B 1 254 ? 4.629 -9.289 -25.047 1 98.62 254 LYS B N 1
ATOM 4376 C CA . LYS B 1 254 ? 3.572 -8.289 -25.078 1 98.62 254 LYS B CA 1
ATOM 4377 C C . LYS B 1 254 ? 2.688 -8.391 -23.828 1 98.62 254 LYS B C 1
ATOM 4379 O O . LYS B 1 254 ? 2.344 -7.375 -23.219 1 98.62 254 LYS B O 1
ATOM 4384 N N . ARG B 1 255 ? 2.316 -9.594 -23.484 1 98.75 255 ARG B N 1
ATOM 4385 C CA . ARG B 1 255 ? 1.426 -9.82 -22.344 1 98.75 255 ARG B CA 1
ATOM 4386 C C . ARG B 1 255 ? 2.121 -9.5 -21.031 1 98.75 255 ARG B C 1
ATOM 4388 O O . ARG B 1 255 ? 1.497 -8.969 -20.109 1 98.75 255 ARG B O 1
ATOM 4395 N N . VAL B 1 256 ? 3.445 -9.75 -20.938 1 98.81 256 VAL B N 1
ATOM 4396 C CA . VAL B 1 256 ? 4.223 -9.422 -19.75 1 98.81 256 VAL B CA 1
ATOM 4397 C C . VAL B 1 256 ? 4.32 -7.902 -19.594 1 98.81 256 VAL B C 1
ATOM 4399 O O . VAL B 1 256 ? 4.215 -7.371 -18.484 1 98.81 256 VAL B O 1
ATOM 4402 N N . ARG B 1 257 ? 4.5 -7.184 -20.703 1 98.69 257 ARG B N 1
ATOM 4403 C CA . ARG B 1 257 ? 4.539 -5.727 -20.656 1 98.69 257 ARG B CA 1
ATOM 4404 C C . ARG B 1 257 ? 3.24 -5.164 -20.094 1 98.69 257 ARG B C 1
ATOM 4406 O O . ARG B 1 257 ? 3.266 -4.254 -19.25 1 98.69 257 ARG B O 1
ATOM 4413 N N . ARG B 1 258 ? 2.127 -5.738 -20.531 1 98.5 258 ARG B N 1
ATOM 4414 C CA . ARG B 1 258 ? 0.832 -5.297 -20.016 1 98.5 258 ARG B CA 1
ATOM 4415 C C . ARG B 1 258 ? 0.702 -5.586 -18.531 1 98.5 258 ARG B C 1
ATOM 4417 O O . ARG B 1 258 ? 0.196 -4.754 -17.766 1 98.5 258 ARG B O 1
ATOM 4424 N N . LEU B 1 259 ? 1.164 -6.797 -18.141 1 98.56 259 LEU B N 1
ATOM 4425 C CA . LEU B 1 259 ? 1.129 -7.18 -16.734 1 98.56 259 LEU B CA 1
ATOM 4426 C C . LEU B 1 259 ? 1.919 -6.191 -15.883 1 98.56 259 LEU B C 1
ATOM 4428 O O . LEU B 1 259 ? 1.409 -5.684 -14.883 1 98.56 259 LEU B O 1
ATOM 4432 N N . MET B 1 260 ? 3.162 -5.879 -16.312 1 98.75 260 MET B N 1
ATOM 4433 C CA . MET B 1 260 ? 4.035 -4.973 -15.578 1 98.75 260 MET B CA 1
ATOM 4434 C C . MET B 1 260 ? 3.426 -3.578 -15.5 1 98.75 260 MET B C 1
ATOM 4436 O O . MET B 1 260 ? 3.455 -2.945 -14.438 1 98.75 260 MET B O 1
ATOM 4440 N N . ASP B 1 261 ? 2.824 -3.154 -16.578 1 98.31 261 ASP B N 1
ATOM 4441 C CA . ASP B 1 261 ? 2.188 -1.842 -16.641 1 98.31 261 ASP B CA 1
ATOM 4442 C C . ASP B 1 261 ? 0.997 -1.771 -15.68 1 98.31 261 ASP B C 1
ATOM 4444 O O . ASP B 1 261 ? 0.854 -0.806 -14.93 1 98.31 261 ASP B O 1
ATOM 4448 N N . GLU B 1 262 ? 0.193 -2.76 -15.688 1 97.19 262 GLU B N 1
ATOM 4449 C CA . GLU B 1 262 ? -1.008 -2.77 -14.859 1 97.19 262 GLU B CA 1
ATOM 4450 C C . GLU B 1 262 ? -0.654 -2.838 -13.375 1 97.19 262 GLU B C 1
ATOM 4452 O O . GLU B 1 262 ? -1.342 -2.248 -12.539 1 97.19 262 GLU B O 1
ATOM 4457 N N . LEU B 1 263 ? 0.395 -3.529 -13.062 1 97.56 263 LEU B N 1
ATOM 4458 C CA . LEU B 1 263 ? 0.825 -3.648 -11.672 1 97.56 263 LEU B CA 1
ATOM 4459 C C . LEU B 1 263 ? 1.649 -2.438 -11.25 1 97.56 263 LEU B C 1
ATOM 4461 O O . LEU B 1 263 ? 1.942 -2.26 -10.07 1 97.56 263 LEU B O 1
ATOM 4465 N N . GLY B 1 264 ? 2.059 -1.608 -12.203 1 96.94 264 GLY B N 1
ATOM 4466 C CA . GLY B 1 264 ? 2.861 -0.429 -11.922 1 96.94 264 GLY B CA 1
ATOM 4467 C C . GLY B 1 264 ? 4.293 -0.758 -11.539 1 96.94 264 GLY B C 1
ATOM 4468 O O . GLY B 1 264 ? 4.879 -0.094 -10.68 1 96.94 264 GLY B O 1
ATOM 4469 N N . LEU B 1 265 ? 4.852 -1.802 -12.133 1 98.38 265 LEU B N 1
ATOM 4470 C CA . LEU B 1 265 ? 6.188 -2.268 -11.773 1 98.38 265 LEU B CA 1
ATOM 4471 C C . LEU B 1 265 ? 7.203 -1.904 -12.852 1 98.38 265 LEU B C 1
ATOM 4473 O O . LEU B 1 265 ? 6.961 -2.131 -14.039 1 98.38 265 LEU B O 1
ATOM 4477 N N . PHE B 1 266 ? 8.297 -1.308 -12.5 1 98.12 266 PHE B N 1
ATOM 4478 C CA . PHE B 1 266 ? 9.438 -1.081 -13.383 1 98.12 266 PHE B CA 1
ATOM 4479 C C . PHE B 1 266 ? 10.344 -2.305 -13.414 1 98.12 266 PHE B C 1
ATOM 4481 O O . PHE B 1 266 ? 10.961 -2.598 -14.445 1 98.12 266 PHE B O 1
ATOM 4488 N N . PHE B 1 267 ? 10.406 -2.939 -12.328 1 98.38 267 PHE B N 1
ATOM 4489 C CA . PHE B 1 267 ? 11.195 -4.156 -12.172 1 98.38 267 PHE B CA 1
ATOM 4490 C C . PHE B 1 267 ? 10.305 -5.324 -11.75 1 98.38 267 PHE B C 1
ATOM 4492 O O . PHE B 1 267 ? 9.414 -5.164 -10.922 1 98.38 267 PHE B O 1
ATOM 4499 N N . GLY B 1 268 ? 10.625 -6.465 -12.156 1 98.44 268 GLY B N 1
ATOM 4500 C CA . GLY B 1 268 ? 10.008 -7.699 -11.703 1 98.44 268 GLY B CA 1
ATOM 4501 C C . GLY B 1 268 ? 10.781 -8.938 -12.109 1 98.44 268 GLY B C 1
ATOM 4502 O O . GLY B 1 268 ? 11.352 -8.984 -13.203 1 98.44 268 GLY B O 1
ATOM 4503 N N . ALA B 1 269 ? 10.859 -9.906 -11.227 1 97.81 269 ALA B N 1
ATOM 4504 C CA . ALA B 1 269 ? 11.336 -11.258 -11.539 1 97.81 269 ALA B CA 1
ATOM 4505 C C . ALA B 1 269 ? 10.172 -12.227 -11.68 1 97.81 269 ALA B C 1
ATOM 4507 O O . ALA B 1 269 ? 9.523 -12.578 -10.695 1 97.81 269 ALA B O 1
ATOM 4508 N N . LEU B 1 270 ? 9.93 -12.656 -12.883 1 98.25 270 LEU B N 1
ATOM 4509 C CA . LEU B 1 270 ? 8.781 -13.5 -13.172 1 98.25 270 LEU B CA 1
ATOM 4510 C C . LEU B 1 270 ? 9.203 -14.961 -13.344 1 98.25 270 LEU B C 1
ATOM 4512 O O . LEU B 1 270 ? 10.234 -15.242 -13.969 1 98.25 270 LEU B O 1
ATOM 4516 N N . ASP B 1 271 ? 8.398 -15.812 -12.844 1 96.88 271 ASP B N 1
ATOM 4517 C CA . ASP B 1 271 ? 8.625 -17.25 -12.984 1 96.88 271 ASP B CA 1
ATOM 4518 C C . ASP B 1 271 ? 7.602 -17.875 -13.93 1 96.88 271 ASP B C 1
ATOM 4520 O O . ASP B 1 271 ? 6.395 -17.703 -13.742 1 96.88 271 ASP B O 1
ATOM 4524 N N . PHE B 1 272 ? 8.156 -18.594 -14.922 1 97.81 272 PHE B N 1
ATOM 4525 C CA . PHE B 1 272 ? 7.336 -19.328 -15.875 1 97.81 272 PHE B CA 1
ATOM 4526 C C . PHE B 1 272 ? 7.711 -20.797 -15.898 1 97.81 272 PHE B C 1
ATOM 4528 O O . PHE B 1 272 ? 8.867 -21.156 -15.648 1 97.81 272 PHE B O 1
ATOM 4535 N N . ALA B 1 273 ? 6.75 -21.594 -16.172 1 96.75 273 ALA B N 1
ATOM 4536 C CA . ALA B 1 273 ? 7.004 -22.938 -16.688 1 96.75 273 ALA B CA 1
ATOM 4537 C C . ALA B 1 273 ? 6.809 -22.984 -18.203 1 96.75 273 ALA B C 1
ATOM 4539 O O . ALA B 1 273 ? 5.879 -22.391 -18.734 1 96.75 273 ALA B O 1
ATOM 4540 N N . VAL B 1 274 ? 7.707 -23.609 -18.859 1 97.06 274 VAL B N 1
ATOM 4541 C CA . VAL B 1 274 ? 7.496 -23.953 -20.266 1 97.06 274 VAL B CA 1
ATOM 4542 C C . VAL B 1 274 ? 7.156 -25.438 -20.391 1 97.06 274 VAL B C 1
ATOM 4544 O O . VAL B 1 274 ? 7.922 -26.297 -19.938 1 97.06 274 VAL B O 1
ATOM 4547 N N . THR B 1 275 ? 5.977 -25.734 -20.922 1 96.81 275 THR B N 1
ATOM 4548 C CA . THR B 1 275 ? 5.52 -27.109 -21.047 1 96.81 275 THR B CA 1
ATOM 4549 C C . THR B 1 275 ? 6.273 -27.828 -22.172 1 96.81 275 THR B C 1
ATOM 4551 O O . THR B 1 275 ? 6.961 -27.188 -22.969 1 96.81 275 THR B O 1
ATOM 4554 N N . PRO B 1 276 ? 6.148 -29.156 -22.203 1 95.75 276 PRO B N 1
ATOM 4555 C CA . PRO B 1 276 ? 6.793 -29.891 -23.281 1 95.75 276 PRO B CA 1
ATOM 4556 C C . PRO B 1 276 ? 6.32 -29.438 -24.672 1 95.75 276 PRO B C 1
ATOM 4558 O O . PRO B 1 276 ? 7.074 -29.531 -25.641 1 95.75 276 PRO B O 1
ATOM 4561 N N . GLU B 1 277 ? 5.145 -28.859 -24.797 1 96.25 277 GLU B N 1
ATOM 4562 C CA . GLU B 1 277 ? 4.598 -28.391 -26.062 1 96.25 277 GLU B CA 1
ATOM 4563 C C . GLU B 1 277 ? 5 -26.938 -26.344 1 96.25 277 GLU B C 1
ATOM 4565 O O . GLU B 1 277 ? 4.652 -26.375 -27.375 1 96.25 277 GLU B O 1
ATOM 4570 N N . GLY B 1 278 ? 5.711 -26.344 -25.391 1 95.56 278 GLY B N 1
ATOM 4571 C CA . GLY B 1 278 ? 6.258 -25.016 -25.625 1 95.56 278 GLY B CA 1
ATOM 4572 C C . GLY B 1 278 ? 5.379 -23.906 -25.078 1 95.56 278 GLY B C 1
ATOM 4573 O O . GLY B 1 278 ? 5.641 -22.734 -25.328 1 95.56 278 GLY B O 1
ATOM 4574 N N . ARG B 1 279 ? 4.383 -24.281 -24.375 1 96.62 279 ARG B N 1
ATOM 4575 C CA . ARG B 1 279 ? 3.496 -23.266 -23.812 1 96.62 279 ARG B CA 1
ATOM 4576 C C . ARG B 1 279 ? 4.109 -22.641 -22.562 1 96.62 279 ARG B C 1
ATOM 4578 O O . ARG B 1 279 ? 4.621 -23.359 -21.688 1 96.62 279 ARG B O 1
ATOM 4585 N N . TRP B 1 280 ? 4.043 -21.297 -22.484 1 98.25 280 TRP B N 1
ATOM 4586 C CA . TRP B 1 280 ? 4.531 -20.562 -21.312 1 98.25 280 TRP B CA 1
ATOM 4587 C C . TRP B 1 280 ? 3.422 -20.375 -20.281 1 98.25 280 TRP B C 1
ATOM 4589 O O . TRP B 1 280 ? 2.375 -19.797 -20.578 1 98.25 280 TRP B O 1
ATOM 4599 N N . VAL B 1 281 ? 3.631 -20.859 -19.078 1 98.44 281 VAL B N 1
ATOM 4600 C CA . VAL B 1 281 ? 2.668 -20.75 -17.984 1 98.44 281 VAL B CA 1
ATOM 4601 C C . VAL B 1 281 ? 3.24 -19.859 -16.891 1 98.44 281 VAL B C 1
ATOM 4603 O O . VAL B 1 281 ? 4.309 -20.141 -16.344 1 98.44 281 VAL B O 1
ATOM 4606 N N . PHE B 1 282 ? 2.521 -18.812 -16.578 1 98.44 282 PHE B N 1
ATOM 4607 C CA . PHE B 1 282 ? 2.941 -17.828 -15.586 1 98.44 282 PHE B CA 1
ATOM 4608 C C . PHE B 1 282 ? 2.658 -18.312 -14.172 1 98.44 282 PHE B C 1
ATOM 4610 O O . PHE B 1 282 ? 1.544 -18.75 -13.875 1 98.44 282 PHE B O 1
ATOM 4617 N N . PHE B 1 283 ? 3.66 -18.156 -13.281 1 96.56 283 PHE B N 1
ATOM 4618 C CA . PHE B 1 283 ? 3.467 -18.578 -11.898 1 96.56 283 PHE B CA 1
ATOM 4619 C C . PHE B 1 283 ? 3.371 -17.359 -10.969 1 96.56 283 PHE B C 1
ATOM 4621 O O . PHE B 1 283 ? 2.447 -17.266 -10.164 1 96.56 283 PHE B O 1
ATOM 4628 N N . GLU B 1 284 ? 4.297 -16.469 -11.102 1 96.62 284 GLU B N 1
ATOM 4629 C CA . GLU B 1 284 ? 4.328 -15.328 -10.203 1 96.62 284 GLU B CA 1
ATOM 4630 C C . GLU B 1 284 ? 5.305 -14.266 -10.695 1 96.62 284 GLU B C 1
ATOM 4632 O O . GLU B 1 284 ? 6.16 -14.547 -11.539 1 96.62 284 GLU B O 1
ATOM 4637 N N . VAL B 1 285 ? 5.086 -13.102 -10.242 1 97.88 285 VAL B N 1
ATOM 4638 C CA . VAL B 1 285 ? 6.066 -12.031 -10.375 1 97.88 285 VAL B CA 1
ATOM 4639 C C . VAL B 1 285 ? 6.527 -11.578 -8.984 1 97.88 285 VAL B C 1
ATOM 4641 O O . VAL B 1 285 ? 5.703 -11.312 -8.109 1 97.88 285 VAL B O 1
ATOM 4644 N N . ASN B 1 286 ? 7.77 -11.609 -8.75 1 96.44 286 ASN B N 1
ATOM 4645 C CA . ASN B 1 286 ? 8.367 -11.023 -7.555 1 96.44 286 ASN B CA 1
ATOM 4646 C C . ASN B 1 286 ? 8.875 -9.609 -7.828 1 96.44 286 ASN B C 1
ATOM 4648 O O . ASN B 1 286 ? 9.867 -9.43 -8.531 1 96.44 286 ASN B O 1
ATOM 4652 N N . PRO B 1 287 ? 8.219 -8.578 -7.27 1 97.06 287 PRO B N 1
ATOM 4653 C CA . PRO B 1 287 ? 8.586 -7.191 -7.57 1 97.06 287 PRO B CA 1
ATOM 4654 C C . PRO B 1 287 ? 9.977 -6.832 -7.059 1 97.06 287 PRO B C 1
ATOM 4656 O O . PRO B 1 287 ? 10.539 -5.805 -7.453 1 97.06 287 PRO B O 1
ATOM 4659 N N . ASN B 1 288 ? 10.539 -7.625 -6.223 1 94.88 288 ASN B N 1
ATOM 4660 C CA . ASN B 1 288 ? 11.875 -7.41 -5.672 1 94.88 288 ASN B CA 1
ATOM 4661 C C . ASN B 1 288 ? 12.664 -8.711 -5.586 1 94.88 288 ASN B C 1
ATOM 4663 O O . ASN B 1 288 ? 13.336 -8.977 -4.586 1 94.88 288 ASN B O 1
ATOM 4667 N N . GLY B 1 289 ? 12.523 -9.5 -6.547 1 92.56 289 GLY B N 1
ATOM 4668 C CA . GLY B 1 289 ? 13.156 -10.805 -6.566 1 92.56 289 GLY B CA 1
ATOM 4669 C C . GLY B 1 289 ? 14.664 -10.727 -6.738 1 92.56 289 GLY B C 1
ATOM 4670 O O . GLY B 1 289 ? 15.18 -9.766 -7.312 1 92.56 289 GLY B O 1
ATOM 4671 N N . GLN B 1 290 ? 15.32 -11.766 -6.203 1 89.94 290 GLN B N 1
ATOM 4672 C CA . GLN B 1 290 ? 16.766 -11.891 -6.395 1 89.94 290 GLN B CA 1
ATOM 4673 C C . GLN B 1 290 ? 17.094 -12.234 -7.844 1 89.94 290 GLN B C 1
ATOM 4675 O O . GLN B 1 290 ? 16.391 -13.016 -8.477 1 89.94 290 GLN B O 1
ATOM 4680 N N . TRP B 1 291 ? 18.219 -11.672 -8.352 1 91.12 291 TRP B N 1
ATOM 4681 C CA . TRP B 1 291 ? 18.484 -11.891 -9.773 1 91.12 291 TRP B CA 1
ATOM 4682 C C . TRP B 1 291 ? 19.984 -11.891 -10.055 1 91.12 291 TRP B C 1
ATOM 4684 O O . TRP B 1 291 ? 20.422 -12.25 -11.156 1 91.12 291 TRP B O 1
ATOM 4694 N N . HIS B 1 292 ? 20.781 -11.469 -9.125 1 89.06 292 HIS B N 1
ATOM 4695 C CA . HIS B 1 292 ? 22.203 -11.32 -9.391 1 89.06 292 HIS B CA 1
ATOM 4696 C C . HIS B 1 292 ? 22.844 -12.656 -9.773 1 89.06 292 HIS B C 1
ATOM 4698 O O . HIS B 1 292 ? 23.734 -12.703 -10.617 1 89.06 292 HIS B O 1
ATOM 4704 N N . TRP B 1 293 ? 22.438 -13.711 -9.141 1 84.75 293 TRP B N 1
ATOM 4705 C CA . TRP B 1 293 ? 22.984 -15.039 -9.422 1 84.75 293 TRP B CA 1
ATOM 4706 C C . TRP B 1 293 ? 22.781 -15.406 -10.891 1 84.75 293 TRP B C 1
ATOM 4708 O O . TRP B 1 293 ? 23.625 -16.062 -11.492 1 84.75 293 TRP B O 1
ATOM 4718 N N . LEU B 1 294 ? 21.703 -14.953 -11.453 1 85.06 294 LEU B N 1
ATOM 4719 C CA . LEU B 1 294 ? 21.391 -15.234 -12.852 1 85.06 294 LEU B CA 1
ATOM 4720 C C . LEU B 1 294 ? 22.328 -14.469 -13.781 1 85.06 294 LEU B C 1
ATOM 4722 O O . LEU B 1 294 ? 22.734 -14.984 -14.828 1 85.06 294 LEU B O 1
ATOM 4726 N N . ALA B 1 295 ? 22.578 -13.25 -13.445 1 82.94 295 ALA B N 1
ATOM 4727 C CA . ALA B 1 295 ? 23.531 -12.445 -14.211 1 82.94 295 ALA B CA 1
ATOM 4728 C C . ALA B 1 295 ? 24.875 -13.148 -14.344 1 82.94 295 ALA B C 1
ATOM 4730 O O . ALA B 1 295 ? 25.438 -13.227 -15.438 1 82.94 295 ALA B O 1
ATOM 4731 N N . VAL B 1 296 ? 25.266 -13.711 -13.312 1 84.25 296 VAL B N 1
ATOM 4732 C CA . VAL B 1 296 ? 26.594 -14.344 -13.266 1 84.25 296 VAL B CA 1
ATOM 4733 C C . VAL B 1 296 ? 26.547 -15.688 -13.984 1 84.25 296 VAL B C 1
ATOM 4735 O O . VAL B 1 296 ? 27.406 -15.969 -14.828 1 84.25 296 VAL B O 1
ATOM 4738 N N . ARG B 1 297 ? 25.531 -16.453 -13.789 1 86.62 297 ARG B N 1
ATOM 4739 C CA . ARG B 1 297 ? 25.484 -17.828 -14.273 1 86.62 297 ARG B CA 1
ATOM 4740 C C . ARG B 1 297 ? 25.109 -17.859 -15.75 1 86.62 297 ARG B C 1
ATOM 4742 O O . ARG B 1 297 ? 25.578 -18.734 -16.5 1 86.62 297 ARG B O 1
ATOM 4749 N N . ALA B 1 298 ? 24.281 -16.922 -16.156 1 89.88 298 ALA B N 1
ATOM 4750 C CA . ALA B 1 298 ? 23.781 -16.969 -17.531 1 89.88 298 ALA B CA 1
ATOM 4751 C C . ALA B 1 298 ? 24.438 -15.898 -18.391 1 89.88 298 ALA B C 1
ATOM 4753 O O . ALA B 1 298 ? 24.219 -15.852 -19.609 1 89.88 298 ALA B O 1
ATOM 4754 N N . GLY B 1 299 ? 25.203 -15 -17.797 1 90.62 299 GLY B N 1
ATOM 4755 C CA . GLY B 1 299 ? 25.906 -13.977 -18.562 1 90.62 299 GLY B CA 1
ATOM 4756 C C . GLY B 1 299 ? 24.984 -12.906 -19.109 1 90.62 299 GLY B C 1
ATOM 4757 O O . GLY B 1 299 ? 25.203 -12.406 -20.219 1 90.62 299 GLY B O 1
ATOM 4758 N N . VAL B 1 300 ? 23.922 -12.688 -18.484 1 94.56 300 VAL B N 1
ATOM 4759 C CA . VAL B 1 300 ? 23 -11.633 -18.922 1 94.56 300 VAL B CA 1
ATOM 4760 C C . VAL B 1 300 ? 23.359 -10.32 -18.219 1 94.56 300 VAL B C 1
ATOM 4762 O O . VAL B 1 300 ? 23.719 -10.312 -17.047 1 94.56 300 VAL B O 1
ATOM 4765 N N . PRO B 1 301 ? 23.266 -9.172 -18.891 1 96.31 301 PRO B N 1
ATOM 4766 C CA . PRO B 1 301 ? 23.75 -7.891 -18.375 1 96.31 301 PRO B CA 1
ATOM 4767 C C . PRO B 1 301 ? 22.734 -7.207 -17.453 1 96.31 301 PRO B C 1
ATOM 4769 O O . PRO B 1 301 ? 22.375 -6.051 -17.688 1 96.31 301 PRO B O 1
ATOM 4772 N N . LEU B 1 302 ? 22.375 -7.848 -16.391 1 97.44 302 LEU B N 1
ATOM 4773 C CA . LEU B 1 302 ? 21.359 -7.332 -15.477 1 97.44 302 LEU B CA 1
ATOM 4774 C C . LEU B 1 302 ? 21.906 -6.172 -14.648 1 97.44 302 LEU B C 1
ATOM 4776 O O . LEU B 1 302 ? 21.188 -5.207 -14.383 1 97.44 302 LEU B O 1
ATOM 4780 N N . VAL B 1 303 ? 23.156 -6.242 -14.266 1 97.5 303 VAL B N 1
ATOM 4781 C CA . VAL B 1 303 ? 23.781 -5.176 -13.484 1 97.5 303 VAL B CA 1
ATOM 4782 C C . VAL B 1 303 ? 23.812 -3.885 -14.297 1 97.5 303 VAL B C 1
ATOM 4784 O O . VAL B 1 303 ? 23.391 -2.828 -13.812 1 97.5 303 VAL B O 1
ATOM 4787 N N . GLU B 1 304 ? 24.219 -4.016 -15.523 1 97.25 304 GLU B N 1
ATOM 4788 C CA . GLU B 1 304 ? 24.281 -2.863 -16.422 1 97.25 304 GLU B CA 1
ATOM 4789 C C . GLU B 1 304 ? 22.891 -2.303 -16.688 1 97.25 304 GLU B C 1
ATOM 4791 O O . GLU B 1 304 ? 22.719 -1.085 -16.75 1 97.25 304 GLU B O 1
ATOM 4796 N N . ALA B 1 305 ? 21.938 -3.188 -16.859 1 97.56 305 ALA B N 1
ATOM 4797 C CA . ALA B 1 305 ? 20.562 -2.762 -17.125 1 97.56 305 ALA B CA 1
ATOM 4798 C C . ALA B 1 305 ? 19.984 -1.988 -15.945 1 97.56 305 ALA B C 1
ATOM 4800 O O . ALA B 1 305 ? 19.297 -0.976 -16.125 1 97.56 305 ALA B O 1
ATOM 4801 N N . MET B 1 306 ? 20.219 -2.438 -14.75 1 98 306 MET B N 1
ATOM 4802 C CA . MET B 1 306 ? 19.766 -1.743 -13.555 1 98 306 MET B CA 1
ATOM 4803 C C . MET B 1 306 ? 20.453 -0.386 -13.414 1 98 306 MET B C 1
ATOM 4805 O O . MET B 1 306 ? 19.797 0.609 -13.094 1 98 306 MET B O 1
ATOM 4809 N N . ALA B 1 307 ? 21.75 -0.401 -13.664 1 98.06 307 ALA B N 1
ATOM 4810 C CA . ALA B 1 307 ? 22.484 0.861 -13.625 1 98.06 307 ALA B CA 1
ATOM 4811 C C . ALA B 1 307 ? 21.906 1.857 -14.633 1 98.06 307 ALA B C 1
ATOM 4813 O O . ALA B 1 307 ? 21.719 3.033 -14.312 1 98.06 307 ALA B O 1
ATOM 4814 N N . ASP B 1 308 ? 21.625 1.351 -15.852 1 97.88 308 ASP B N 1
ATOM 4815 C CA . ASP B 1 308 ? 21.016 2.197 -16.875 1 97.88 308 ASP B CA 1
ATOM 4816 C C . ASP B 1 308 ? 19.703 2.793 -16.359 1 97.88 308 ASP B C 1
ATOM 4818 O O . ASP B 1 308 ? 19.453 3.988 -16.531 1 97.88 308 ASP B O 1
ATOM 4822 N N . ALA B 1 309 ? 18.906 1.944 -15.812 1 97.75 309 ALA B N 1
ATOM 4823 C CA . ALA B 1 309 ? 17.594 2.357 -15.328 1 97.75 309 ALA B CA 1
ATOM 4824 C C . ALA B 1 309 ? 17.719 3.438 -14.258 1 97.75 309 ALA B C 1
ATOM 4826 O O . ALA B 1 309 ? 17 4.434 -14.281 1 97.75 309 ALA B O 1
ATOM 4827 N N . LEU B 1 310 ? 18.641 3.303 -13.352 1 98.06 310 LEU B N 1
ATOM 4828 C CA . LEU B 1 310 ? 18.828 4.234 -12.242 1 98.06 310 LEU B CA 1
ATOM 4829 C C . LEU B 1 310 ? 19.422 5.547 -12.727 1 98.06 310 LEU B C 1
ATOM 4831 O O . LEU B 1 310 ? 19.234 6.59 -12.102 1 98.06 310 LEU B O 1
ATOM 4835 N N . GLN B 1 311 ? 20.141 5.496 -13.805 1 96.25 311 GLN B N 1
ATOM 4836 C CA . GLN B 1 311 ? 20.719 6.699 -14.398 1 96.25 311 GLN B CA 1
ATOM 4837 C C . GLN B 1 311 ? 19.688 7.461 -15.227 1 96.25 311 GLN B C 1
ATOM 4839 O O . GLN B 1 311 ? 19.906 8.625 -15.562 1 96.25 311 GLN B O 1
ATOM 4844 N N . GLY B 1 312 ? 18.594 6.855 -15.492 1 89.25 312 GLY B N 1
ATOM 4845 C CA . GLY B 1 312 ? 17.578 7.477 -16.344 1 89.25 312 GLY B CA 1
ATOM 4846 C C . GLY B 1 312 ? 17.906 7.406 -17.812 1 89.25 312 GLY B C 1
ATOM 4847 O O . GLY B 1 312 ? 17.453 8.242 -18.594 1 89.25 312 GLY B O 1
ATOM 4848 N N . VAL B 1 313 ? 18.828 6.645 -18.125 1 72.69 313 VAL B N 1
ATOM 4849 C CA . VAL B 1 313 ? 19.188 6.473 -19.531 1 72.69 313 VAL B CA 1
ATOM 4850 C C . VAL B 1 313 ? 18.172 5.582 -20.234 1 72.69 313 VAL B C 1
ATOM 4852 O O . VAL B 1 313 ? 17.672 4.617 -19.641 1 72.69 313 VAL B O 1
ATOM 4855 N N . ALA B 1 314 ? 17.391 6.262 -21.047 1 55.97 314 ALA B N 1
ATOM 4856 C CA . ALA B 1 314 ? 16.484 5.461 -21.859 1 55.97 314 ALA B CA 1
ATOM 4857 C C . ALA B 1 314 ? 17.188 4.25 -22.469 1 55.97 314 ALA B C 1
ATOM 4859 O O . ALA B 1 314 ? 18.344 4.352 -22.891 1 55.97 314 ALA B O 1
ATOM 4860 N N . ALA B 1 315 ? 16.734 3.133 -22.188 1 44.56 315 ALA B N 1
ATOM 4861 C CA . ALA B 1 315 ? 17.234 1.94 -22.859 1 44.56 315 ALA B CA 1
ATOM 4862 C C . ALA B 1 315 ? 17.047 2.031 -24.375 1 44.56 315 ALA B C 1
ATOM 4864 O O . ALA B 1 315 ? 16.078 2.631 -24.844 1 44.56 315 ALA B O 1
#

pLDDT: mean 92.05, std 10.95, range [44.56, 98.88]